Protein AF-A0AA42YJ21-F1 (afdb_monomer_lite)

pLDDT: mean 80.94, std 14.11, range [35.34, 98.25]

Radius of gyration: 32.57 Å; chains: 1; bounding box: 70×63×102 Å

Secondary structure (DSSP, 8-state):
--S-EEEEEEGGG-GGGHHHHHHHHHS--TTSPPEEEEEE-GGGG---BGGGTTHHHHHHHHHHHHHTSTTEEEEE------S-HHHHHHHHHHHHHHTT-STT----PPPPPPHHHHHHHHHHHHHHHHTTT------HHHHHHH-TTHHHHTTSHHHHHHHHHHHHHH-GGG---HHHHHHHHHHHHHHHHTTTGGGT-HHHHHHHHHHHHHHHHHHHHHHHHS-----TTTTTS------SS--EEEHHHHHHHHHHHHHHHS-HHHHHSB-HHHHHHHHH-STTEEEETTEEEESSHHHHHHHHHHHHHHHHHHHHHH--GGGHHHHHHHHHT-SS----HHHHHHHHHHHHTS-HHHHHHHHHHHHHHHHSGGGTSTTSS-TTS-HHHHHHHHHHHHHHHHHH--S-GGG-HHHHHHHHHHHHHHHHH-HHHHHHHHHTTTT-EEES-EEES-B-TT-B-TT-EEES-EEES-EEES-B-TT-EEEEEEEEEES-EEEEEEEES-EEEEEEES-EEEEEEES--SEEEEEEEEEEEEEEEE----SSPPEEEEEEEEEEESEEEEES-EEEEEEEES-B-SEEEEES-EES-EEEETT-----EEE-STT-----EE-

Sequence (623 aa):
ERGYDVTYLRCSDIKDRLQLLDQLTSERGPAARPLVIALDGYDEANLLRLDKKDIKREVLTALFEISFRPRVFVILNSRLIPMSEESIYLGIANLMYDLRQQDSTTVVELKPFRKPQIEAWLDAYSNAKAKRGYEQRLFREDLGHLHKNLANACHNPLFLYMLAARFYEAGIERLTDVYDLYESFVDNTVTGKFRFEKRQAASIAEVSRHYRAFLREMALAISATNDLEFDSKTLDAWNLDANDRLYSIPYATVRETIEKTAERLLDPVDLGDIDRRRLINNVLTCYFLAESGDRWRFTDNNILFFLLAEALLLATKHTVTKGSIEGFASAFTSALNSPTIPLHPLSVELLLLRLASEPSEERERISEFLAELFRMPLVLTAGSGSKQLDPQEVRRLATLLVVIFLRVSERKYSELSDFLSSLQIHLRMLAKTDVRAYDILRSFFRSLTVREGRFDGFDFDGFNFQGSLFESVKFEKCRFCDPVFDHLVLDGERAEFRHCTLERVDARSVSGRARFEASEVELRLTDPGDLDLHFENCHVKDLNIHAKRHTHPAKVRVSVDGGRVDHLILRKLVVERLELRNCEHPVLKLEGSKVWLLRVNARCTSKRIVSKDGQSKIYEVKD

Structure (mmCIF, N/CA/C/O backbone):
data_AF-A0AA42YJ21-F1
#
_entry.id   AF-A0AA42YJ21-F1
#
loop_
_atom_site.group_PDB
_atom_site.id
_atom_site.type_symbol
_atom_site.label_atom_id
_atom_site.label_alt_id
_atom_site.label_comp_id
_atom_site.label_asym_id
_atom_site.label_entity_id
_atom_site.label_seq_id
_atom_site.pdbx_PDB_ins_code
_atom_site.Cartn_x
_atom_site.Cartn_y
_atom_site.Cartn_z
_atom_site.occupancy
_atom_site.B_iso_or_equiv
_atom_site.auth_seq_id
_atom_site.auth_comp_id
_atom_site.auth_asym_id
_atom_site.auth_atom_id
_atom_site.pdbx_PDB_model_num
ATOM 1 N N . GLU A 1 1 ? -33.567 -22.376 30.038 1.00 43.78 1 GLU A N 1
ATOM 2 C CA . GLU A 1 1 ? -33.291 -23.833 29.974 1.00 43.78 1 GLU A CA 1
ATOM 3 C C . GLU A 1 1 ? -32.274 -24.340 31.003 1.00 43.78 1 GLU A C 1
ATOM 5 O O . GLU A 1 1 ? -32.507 -25.403 31.551 1.00 43.78 1 GLU A O 1
ATOM 10 N N . ARG A 1 2 ? -31.201 -23.609 31.356 1.00 58.12 2 ARG A N 1
ATOM 11 C CA . ARG A 1 2 ? -30.179 -24.088 32.324 1.00 58.12 2 ARG A CA 1
ATOM 12 C C . ARG A 1 2 ? -30.440 -23.786 33.814 1.00 58.12 2 ARG A C 1
ATOM 14 O O . ARG A 1 2 ? -29.537 -23.928 34.625 1.00 58.12 2 ARG A O 1
ATOM 21 N N . GLY A 1 3 ? -31.647 -23.353 34.185 1.00 81.88 3 GLY A N 1
ATOM 22 C CA . GLY A 1 3 ? -32.011 -23.121 35.593 1.00 81.88 3 GLY A CA 1
ATOM 23 C C . GLY A 1 3 ? -31.570 -21.784 36.208 1.00 81.88 3 GLY A C 1
ATOM 24 O O . GLY A 1 3 ? -31.686 -21.639 37.419 1.00 81.88 3 GLY A O 1
ATOM 25 N N . TYR A 1 4 ? -31.129 -20.818 35.398 1.00 85.62 4 TYR A N 1
ATOM 26 C CA . TYR A 1 4 ? -30.790 -19.452 35.819 1.00 85.62 4 TYR A CA 1
ATOM 27 C C . TYR A 1 4 ? -31.789 -18.446 35.252 1.00 85.62 4 TYR A C 1
ATOM 29 O O . TYR A 1 4 ? -32.261 -18.625 34.124 1.00 85.62 4 TYR A O 1
ATOM 37 N N . ASP A 1 5 ? -32.036 -17.378 36.002 1.00 88.31 5 ASP A N 1
ATOM 38 C CA . ASP A 1 5 ? -32.614 -16.154 35.454 1.00 88.31 5 ASP A CA 1
ATOM 39 C C . ASP A 1 5 ? -31.458 -15.255 35.011 1.00 88.31 5 ASP A C 1
ATOM 41 O O . ASP A 1 5 ? -30.462 -15.141 35.724 1.00 88.31 5 ASP A O 1
ATOM 45 N N . VAL A 1 6 ? -31.546 -14.651 33.826 1.00 88.50 6 VAL A N 1
ATOM 46 C CA . VAL A 1 6 ? -30.461 -13.828 33.272 1.00 88.50 6 VAL A CA 1
ATOM 47 C C . VAL A 1 6 ? -31.016 -12.486 32.827 1.00 88.50 6 VAL A C 1
ATOM 49 O O . VAL A 1 6 ? -31.970 -12.437 32.053 1.00 88.50 6 VAL A O 1
ATOM 52 N N . THR A 1 7 ? -30.382 -11.412 33.285 1.00 86.88 7 THR A N 1
ATOM 53 C CA . THR A 1 7 ? -30.678 -10.039 32.878 1.00 86.88 7 THR A CA 1
ATOM 54 C C . THR A 1 7 ? -29.442 -9.432 32.231 1.00 86.88 7 THR A C 1
ATOM 56 O O . THR A 1 7 ? -28.361 -9.456 32.815 1.00 86.88 7 THR A O 1
ATOM 59 N N . TYR A 1 8 ? -29.618 -8.868 31.035 1.00 86.25 8 TYR A N 1
ATOM 60 C CA . TYR A 1 8 ? -28.583 -8.135 30.309 1.00 86.25 8 TYR A CA 1
ATOM 61 C C . TYR A 1 8 ? -28.884 -6.643 30.354 1.00 86.25 8 TYR A C 1
ATOM 63 O O . TYR A 1 8 ? -29.980 -6.223 29.976 1.00 86.25 8 TYR A O 1
ATOM 71 N N . LEU A 1 9 ? -27.919 -5.845 30.798 1.00 83.44 9 LEU A N 1
ATOM 72 C CA . LEU A 1 9 ? -28.034 -4.390 30.836 1.00 83.44 9 LEU A CA 1
ATOM 73 C C . LEU A 1 9 ? -26.752 -3.754 30.303 1.00 83.44 9 LEU A C 1
ATOM 75 O O . LEU A 1 9 ? -25.659 -4.295 30.454 1.00 83.44 9 LEU A O 1
ATOM 79 N N . ARG A 1 10 ? -26.885 -2.573 29.705 1.00 76.69 10 ARG A N 1
ATOM 80 C CA . ARG A 1 10 ? -25.738 -1.718 29.398 1.00 76.69 10 ARG A CA 1
ATOM 81 C C . ARG A 1 10 ? -25.424 -0.860 30.606 1.00 76.69 10 ARG A C 1
ATOM 83 O O . ARG A 1 10 ? -26.343 -0.328 31.233 1.00 76.69 10 ARG A O 1
ATOM 90 N N . CYS A 1 11 ? -24.144 -0.663 30.903 1.00 73.69 11 CYS A N 1
ATOM 91 C CA . CYS A 1 11 ? -23.746 0.216 31.998 1.00 73.69 11 CYS A CA 1
ATOM 92 C C . CYS A 1 11 ? -24.173 1.677 31.771 1.00 73.69 11 CYS A C 1
ATOM 94 O O . CYS A 1 11 ? -24.414 2.386 32.743 1.00 73.69 11 CYS A O 1
ATOM 96 N N . SER A 1 12 ? -24.355 2.116 30.520 1.00 67.06 12 SER A N 1
ATOM 97 C CA . SER A 1 12 ? -24.910 3.441 30.196 1.00 67.06 12 SER A CA 1
ATOM 98 C C . SER A 1 12 ? -26.341 3.655 30.702 1.00 67.06 12 SER A C 1
ATOM 100 O O . SER A 1 12 ? -26.722 4.786 30.994 1.00 67.06 12 SER A O 1
ATOM 102 N N . ASP A 1 13 ? -27.122 2.579 30.819 1.00 71.50 13 ASP A N 1
ATOM 103 C CA . ASP A 1 13 ? -28.566 2.626 31.089 1.00 71.50 13 ASP A CA 1
ATOM 104 C C . ASP A 1 13 ? -28.883 2.301 32.555 1.00 71.50 13 ASP A C 1
ATOM 106 O O . ASP A 1 13 ? -30.044 2.249 32.967 1.00 71.50 13 ASP A O 1
ATOM 110 N N . ILE A 1 14 ? -27.851 2.010 33.349 1.00 69.19 14 ILE A N 1
ATOM 111 C CA . ILE A 1 14 ? -28.042 1.388 34.651 1.00 69.19 14 ILE A CA 1
ATOM 112 C C . ILE A 1 14 ? -28.541 2.379 35.702 1.00 69.19 14 ILE A C 1
ATOM 114 O O . ILE A 1 14 ? -29.281 1.963 36.584 1.00 69.19 14 ILE A O 1
ATOM 118 N N . LYS A 1 15 ? -28.211 3.678 35.600 1.00 65.31 15 LYS A N 1
ATOM 119 C CA . LYS A 1 15 ? -28.624 4.691 36.590 1.00 65.31 15 LYS A CA 1
ATOM 120 C C . LYS A 1 15 ? -30.144 4.721 36.766 1.00 65.31 15 LYS A C 1
ATOM 122 O O . LYS A 1 15 ? -30.629 4.728 37.892 1.00 65.31 15 LYS A O 1
ATOM 127 N N . ASP A 1 16 ? -30.878 4.616 35.663 1.00 68.75 16 ASP A N 1
ATOM 128 C CA . ASP A 1 16 ? -32.346 4.611 35.656 1.00 68.75 16 ASP A CA 1
ATOM 129 C C . ASP A 1 16 ? -32.936 3.252 36.077 1.00 68.75 16 ASP A C 1
ATOM 131 O O . ASP A 1 16 ? -34.146 3.101 36.233 1.00 68.75 16 ASP A O 1
ATOM 135 N N . ARG A 1 17 ? -32.083 2.236 36.253 1.00 72.75 17 ARG A N 1
ATOM 136 C CA . ARG A 1 17 ? -32.456 0.846 36.539 1.00 72.75 17 ARG A CA 1
ATOM 137 C C . ARG A 1 17 ? -31.883 0.309 37.848 1.00 72.75 17 ARG A C 1
ATOM 139 O O . ARG A 1 17 ? -32.190 -0.827 38.194 1.00 72.75 17 ARG A O 1
ATOM 146 N N . LEU A 1 18 ? -31.101 1.094 38.594 1.00 73.38 18 LEU A N 1
ATOM 147 C CA . LEU A 1 18 ? -30.527 0.674 39.878 1.00 73.38 18 LEU A CA 1
ATOM 148 C C . LEU A 1 18 ? -31.621 0.321 40.890 1.00 73.38 18 LEU A C 1
ATOM 150 O O . LEU A 1 18 ? -31.559 -0.736 41.507 1.00 73.38 18 LEU A O 1
ATOM 154 N N . GLN A 1 19 ? -32.671 1.142 40.986 1.00 73.50 19 GLN A N 1
ATOM 155 C CA . GLN A 1 19 ? -33.822 0.856 41.851 1.00 73.50 19 GLN A CA 1
ATOM 156 C C . GLN A 1 19 ? -34.556 -0.426 41.435 1.00 73.50 19 GLN A C 1
ATOM 158 O O . GLN A 1 19 ? -34.941 -1.224 42.283 1.00 73.50 19 GLN A O 1
ATOM 163 N N . LEU A 1 20 ? -34.700 -0.657 40.126 1.00 73.69 20 LEU A N 1
ATOM 164 C CA . LEU A 1 20 ? -35.324 -1.868 39.595 1.00 73.69 20 LEU A CA 1
ATOM 165 C C . LEU A 1 20 ? -34.486 -3.116 39.915 1.00 73.69 20 LEU A C 1
ATOM 167 O O . LEU A 1 20 ? -35.033 -4.153 40.275 1.00 73.69 20 LEU A O 1
ATOM 171 N N . LEU A 1 21 ? -33.160 -3.027 39.785 1.00 77.25 21 LEU A N 1
ATOM 172 C CA . LEU A 1 21 ? -32.235 -4.110 40.124 1.00 77.25 21 LEU A CA 1
ATOM 173 C C . LEU A 1 21 ? -32.261 -4.434 41.617 1.00 77.25 21 LEU A C 1
ATOM 175 O O . LEU A 1 21 ? -32.229 -5.607 41.994 1.00 77.25 21 LEU A O 1
ATOM 179 N N . ASP A 1 22 ? -32.343 -3.404 42.453 1.00 77.50 22 ASP A N 1
ATOM 180 C CA . ASP A 1 22 ? -32.444 -3.563 43.894 1.00 77.50 22 ASP A CA 1
ATOM 181 C C . ASP A 1 22 ? -33.763 -4.250 44.290 1.00 77.50 22 ASP A C 1
ATOM 183 O O . ASP A 1 22 ? -33.754 -5.244 45.020 1.00 77.50 22 ASP A O 1
ATOM 187 N N . GLN A 1 23 ? -34.892 -3.831 43.711 1.00 76.25 23 GLN A N 1
ATOM 188 C CA . GLN A 1 23 ? -36.194 -4.499 43.875 1.00 76.25 23 GLN A CA 1
ATOM 189 C C . GLN A 1 23 ? -36.152 -5.962 43.406 1.00 76.25 23 GLN A C 1
ATOM 191 O O . GLN A 1 23 ? -36.450 -6.882 44.167 1.00 76.25 23 GLN A O 1
ATOM 196 N N . LEU A 1 24 ? -35.662 -6.204 42.185 1.00 77.44 24 LEU A N 1
ATOM 197 C CA . LEU A 1 24 ? -35.546 -7.540 41.587 1.00 77.44 24 LEU A CA 1
ATOM 198 C C . LEU A 1 24 ? -34.712 -8.527 42.406 1.00 77.44 24 LEU A C 1
ATOM 200 O O . LEU A 1 24 ? -34.846 -9.738 42.221 1.00 77.44 24 LEU A O 1
ATOM 204 N N . THR A 1 25 ? -33.806 -8.035 43.247 1.00 78.75 25 THR A N 1
ATOM 205 C CA . THR A 1 25 ? -32.906 -8.878 44.036 1.00 78.75 25 THR A CA 1
ATOM 206 C C . THR A 1 25 ? -33.301 -8.969 45.508 1.00 78.75 25 THR A C 1
ATOM 208 O O . THR A 1 25 ? -32.984 -9.976 46.135 1.00 78.75 25 THR A O 1
ATOM 211 N N . SER A 1 26 ? -34.032 -7.986 46.041 1.00 77.69 26 SER A N 1
ATOM 212 C CA . SER A 1 26 ? -34.552 -7.980 47.419 1.00 77.69 26 SER A CA 1
ATOM 213 C C . SER A 1 26 ? -35.816 -8.826 47.576 1.00 77.69 26 SER A C 1
ATOM 215 O O . SER A 1 26 ? -36.016 -9.445 48.618 1.00 77.69 26 SER A O 1
ATOM 217 N N . GLU A 1 27 ? -36.630 -8.940 46.527 1.00 75.50 27 GLU A N 1
ATOM 218 C CA . GLU A 1 27 ? -37.868 -9.732 46.533 1.00 75.50 27 GLU A CA 1
ATOM 219 C C . GLU A 1 27 ? -37.637 -11.240 46.295 1.00 75.50 27 GLU A C 1
ATOM 221 O O . GLU A 1 27 ? -38.582 -12.034 46.248 1.00 75.50 27 GLU A O 1
ATOM 226 N N . ARG A 1 28 ? -36.379 -11.684 46.144 1.00 77.19 28 ARG A N 1
ATOM 227 C CA . ARG A 1 28 ? -36.067 -13.090 45.845 1.00 77.19 28 ARG A CA 1
ATOM 228 C C . ARG A 1 28 ? -36.093 -13.944 47.110 1.00 77.19 28 ARG A C 1
ATOM 230 O O . ARG A 1 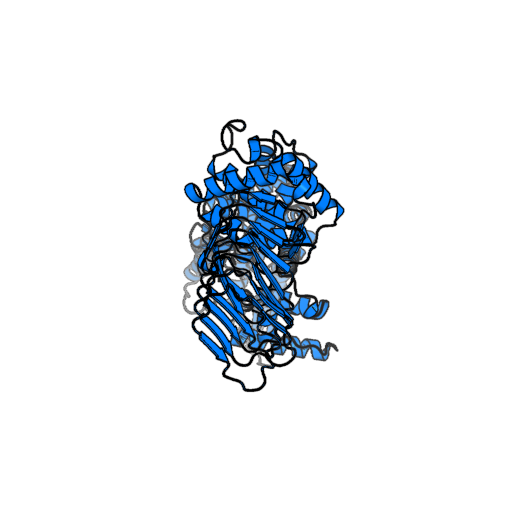28 ? -35.213 -13.863 47.960 1.00 77.19 28 ARG A O 1
ATOM 237 N N . GLY A 1 29 ? -37.075 -14.839 47.191 1.00 70.19 29 GLY A N 1
ATOM 238 C CA . GLY A 1 29 ? -37.130 -15.864 48.234 1.00 70.19 29 GLY A CA 1
ATOM 239 C C . GLY A 1 29 ? -36.028 -16.936 48.101 1.00 70.19 29 GLY A C 1
ATOM 240 O O . GLY A 1 29 ? -35.441 -17.106 47.032 1.00 70.19 29 GLY A O 1
ATOM 241 N N . PRO A 1 30 ? -35.783 -17.746 49.148 1.00 68.81 30 PRO A N 1
ATOM 242 C CA . PRO A 1 30 ? -34.722 -18.766 49.172 1.00 68.81 30 PRO A CA 1
ATOM 243 C C . PRO A 1 30 ? -34.879 -19.871 48.106 1.00 68.81 30 PRO A C 1
ATOM 245 O O . PRO A 1 30 ? -33.896 -20.482 47.678 1.00 68.81 30 PRO A O 1
ATOM 248 N N . ALA A 1 31 ? -36.107 -20.098 47.630 1.00 73.75 31 ALA A N 1
ATOM 249 C CA . ALA A 1 31 ? -36.418 -21.037 46.551 1.00 73.75 31 ALA A CA 1
ATOM 250 C C . ALA A 1 31 ? -36.197 -20.461 45.136 1.00 73.75 31 ALA A C 1
ATOM 252 O O . ALA A 1 31 ? -36.332 -21.194 44.154 1.00 73.75 31 ALA A O 1
ATOM 253 N N . ALA A 1 32 ? -35.858 -19.172 45.005 1.00 80.62 32 ALA A N 1
ATOM 254 C CA . ALA A 1 32 ? -35.656 -18.537 43.708 1.00 80.62 32 ALA A CA 1
ATOM 255 C C . ALA A 1 32 ? -34.476 -19.165 42.953 1.00 80.62 32 ALA A C 1
ATOM 257 O O . ALA A 1 32 ? -33.469 -19.573 43.539 1.00 80.62 32 ALA A O 1
ATOM 258 N N . ARG A 1 33 ? -34.585 -19.225 41.622 1.00 86.81 33 ARG A N 1
ATOM 259 C CA . ARG A 1 33 ? -33.468 -19.628 40.757 1.00 86.81 33 ARG A CA 1
ATOM 260 C C . ARG A 1 33 ? -32.291 -18.665 40.941 1.00 86.81 33 ARG A C 1
ATOM 262 O O . ARG A 1 33 ? -32.520 -17.518 41.324 1.00 86.81 33 ARG A O 1
ATOM 269 N N . PRO A 1 34 ? -31.041 -19.078 40.691 1.00 89.38 34 PRO A N 1
ATOM 270 C CA . PRO A 1 34 ? -29.941 -18.132 40.720 1.00 89.38 34 PRO A CA 1
ATOM 271 C C . PRO A 1 34 ? -30.098 -17.085 39.611 1.00 89.38 34 PRO A C 1
ATOM 273 O O . PRO A 1 34 ? -30.521 -17.415 38.500 1.00 89.38 34 PRO A O 1
ATOM 276 N N . LEU A 1 35 ? -29.770 -15.836 39.925 1.00 89.00 35 LEU A N 1
ATOM 277 C CA . LEU A 1 35 ? -29.826 -14.706 39.004 1.00 89.00 35 LEU A CA 1
ATOM 278 C C . LEU A 1 35 ? -28.425 -14.380 38.498 1.00 89.00 35 LEU A C 1
ATOM 280 O O . LEU A 1 35 ? -27.504 -14.244 39.295 1.00 89.00 35 LEU A O 1
ATOM 284 N N . VAL A 1 36 ? -28.280 -14.194 37.191 1.00 90.06 36 VAL A N 1
ATOM 285 C CA . VAL A 1 36 ? -27.075 -13.647 36.565 1.00 90.06 36 VAL A CA 1
ATOM 286 C C . VAL A 1 36 ? -27.396 -12.264 36.010 1.00 90.06 36 VAL A C 1
ATOM 288 O O . VAL A 1 36 ? -28.286 -12.112 35.174 1.00 90.06 36 VAL A O 1
ATOM 291 N N . ILE A 1 37 ? -26.662 -11.256 36.464 1.00 88.00 37 ILE A N 1
ATOM 292 C CA . ILE A 1 37 ? -26.738 -9.881 35.973 1.00 88.00 37 ILE A CA 1
ATOM 293 C C . ILE A 1 37 ? -25.498 -9.648 35.115 1.00 88.00 37 ILE A C 1
ATOM 295 O O . ILE A 1 37 ? -24.388 -9.556 35.634 1.00 88.00 37 ILE A O 1
ATOM 299 N N . ALA A 1 38 ? -25.681 -9.590 33.799 1.00 88.62 38 ALA A N 1
ATOM 300 C CA . ALA A 1 38 ? -24.612 -9.333 32.846 1.00 88.62 38 ALA A CA 1
ATOM 301 C C . ALA A 1 38 ? -24.640 -7.870 32.403 1.00 88.62 38 ALA A C 1
ATOM 303 O O . ALA A 1 38 ? -25.659 -7.366 31.923 1.00 88.62 38 ALA A O 1
ATOM 304 N N . LEU A 1 39 ? -23.504 -7.204 32.572 1.00 83.12 39 LEU A N 1
ATOM 305 C CA . LEU A 1 39 ? -23.336 -5.779 32.360 1.00 83.12 39 LEU A CA 1
ATOM 306 C C . LEU A 1 39 ? -22.296 -5.521 31.296 1.00 83.12 39 LEU A C 1
ATOM 308 O O . LEU A 1 39 ? -21.137 -5.903 31.443 1.00 83.12 39 LEU A O 1
ATOM 312 N N . ASP A 1 40 ? -22.742 -4.872 30.232 1.00 83.19 40 ASP A N 1
ATOM 313 C CA . ASP A 1 40 ? -21.920 -4.579 29.071 1.00 83.19 40 ASP A CA 1
ATOM 314 C C . ASP A 1 40 ? -21.376 -3.146 29.120 1.00 83.19 40 ASP A C 1
ATOM 316 O O . ASP A 1 40 ? -22.122 -2.205 29.422 1.00 83.19 40 ASP A O 1
ATOM 320 N N . GLY A 1 41 ? -20.084 -2.994 28.817 1.00 75.69 41 GLY A N 1
ATOM 321 C CA . GLY A 1 41 ? -19.420 -1.701 28.651 1.00 75.69 41 GLY A CA 1
ATOM 322 C C . GLY A 1 41 ? -19.337 -0.834 29.912 1.00 75.69 41 GLY A C 1
ATOM 323 O O . GLY A 1 41 ? -19.684 0.345 29.865 1.00 75.69 41 GLY A O 1
ATOM 324 N N . TYR A 1 42 ? -18.852 -1.355 31.049 1.00 76.44 42 TYR A N 1
ATOM 325 C CA . TYR A 1 42 ? -18.580 -0.535 32.256 1.00 76.44 42 TYR A CA 1
ATOM 326 C C . TYR A 1 42 ? -17.706 0.688 31.955 1.00 76.44 42 TYR A C 1
ATOM 328 O O . TYR A 1 42 ? -17.844 1.786 32.501 1.00 76.44 42 TYR A O 1
ATOM 336 N N . ASP A 1 43 ? -16.804 0.468 31.022 1.00 68.75 43 ASP A N 1
ATOM 337 C CA . ASP A 1 43 ? -15.843 1.393 30.481 1.00 68.75 43 ASP A CA 1
ATOM 338 C C . ASP A 1 43 ? -16.531 2.626 29.843 1.00 68.75 43 ASP A C 1
ATOM 340 O O . ASP A 1 43 ? -16.090 3.763 30.064 1.00 68.75 43 ASP A O 1
ATOM 344 N N . GLU A 1 44 ? -17.710 2.412 29.247 1.00 68.12 44 GLU A N 1
ATOM 345 C CA . GLU A 1 44 ? -18.590 3.392 28.592 1.00 68.12 44 GLU A CA 1
ATOM 346 C C . GLU A 1 44 ? -19.489 4.177 29.569 1.00 68.12 44 GLU A C 1
ATOM 348 O O . GLU A 1 44 ? -20.065 5.197 29.200 1.00 68.12 44 GLU A O 1
ATOM 353 N N . ALA A 1 45 ? -19.545 3.812 30.857 1.00 66.88 45 ALA A N 1
ATOM 354 C CA . ALA A 1 45 ? -20.233 4.612 31.885 1.00 66.88 45 ALA A CA 1
ATOM 355 C C . ALA A 1 45 ? -19.497 5.930 32.234 1.00 66.88 45 ALA A C 1
ATOM 357 O O . ALA A 1 45 ? -19.809 6.595 33.223 1.00 66.88 45 ALA A O 1
ATOM 358 N N . ASN A 1 46 ? -18.493 6.322 31.440 1.00 64.69 46 ASN A N 1
ATOM 359 C CA . ASN A 1 46 ? -17.688 7.528 31.618 1.00 64.69 46 ASN A CA 1
ATOM 360 C C . ASN A 1 46 ? -18.392 8.772 31.060 1.00 64.69 46 ASN A C 1
ATOM 362 O O . ASN A 1 46 ? -17.899 9.424 30.142 1.00 64.69 46 ASN A O 1
ATOM 366 N N . LEU A 1 47 ? -19.569 9.094 31.588 1.00 67.44 47 LEU A N 1
ATOM 367 C CA . LEU A 1 47 ? -20.361 10.210 31.079 1.00 67.44 47 LEU A CA 1
ATOM 368 C C . LEU A 1 47 ? -19.618 11.542 31.294 1.00 67.44 47 LEU A C 1
ATOM 370 O O . LEU A 1 47 ? -19.072 11.799 32.370 1.00 67.44 47 LEU A O 1
ATOM 374 N N . LEU A 1 48 ? -19.570 12.357 30.232 1.00 65.62 48 LEU A N 1
ATOM 375 C CA . LEU A 1 48 ? -18.714 13.548 30.129 1.00 65.62 48 LEU A CA 1
ATOM 376 C C . LEU A 1 48 ? -19.160 14.726 31.002 1.00 65.62 48 LEU A C 1
ATOM 378 O O . LEU A 1 48 ? -18.322 15.539 31.389 1.00 65.62 48 LEU A O 1
ATOM 382 N N . ARG A 1 49 ? -20.462 14.829 31.290 1.00 66.31 49 ARG A N 1
ATOM 383 C CA . ARG A 1 49 ? -21.033 15.965 32.021 1.00 66.31 49 ARG A CA 1
ATOM 384 C C . ARG A 1 49 ? -20.639 15.931 33.501 1.00 66.31 49 ARG A C 1
ATOM 386 O O . ARG A 1 49 ? -20.657 14.867 34.126 1.00 66.31 49 ARG A O 1
ATOM 393 N N . LEU A 1 50 ? -20.331 17.095 34.072 1.00 66.12 50 LEU A N 1
ATOM 394 C CA . LEU A 1 50 ? -19.906 17.236 35.474 1.00 66.12 50 LEU A CA 1
ATOM 395 C C . LEU A 1 50 ? -20.955 16.766 36.499 1.00 66.12 50 LEU A C 1
ATOM 397 O O . LEU A 1 50 ? -20.595 16.216 37.540 1.00 66.12 50 LEU A O 1
ATOM 401 N N . ASP A 1 51 ? -22.247 16.917 36.203 1.00 62.44 51 ASP A N 1
ATOM 402 C CA . ASP A 1 51 ? -23.368 16.440 37.035 1.00 62.44 51 ASP A CA 1
ATOM 403 C C . ASP A 1 51 ? -23.466 14.905 37.095 1.00 62.44 51 ASP A C 1
ATOM 405 O O . ASP A 1 51 ? -24.134 14.330 37.953 1.00 62.44 51 ASP A O 1
ATOM 409 N N . LYS A 1 52 ? -22.768 14.225 36.186 1.00 66.94 52 LYS A N 1
ATOM 410 C CA . LYS A 1 52 ? -22.710 12.771 36.064 1.00 66.94 52 LYS A CA 1
ATOM 411 C C . LYS A 1 52 ? -21.393 12.198 36.586 1.00 66.94 52 LYS A C 1
ATOM 413 O O . LYS A 1 52 ? -21.037 11.059 36.268 1.00 66.94 52 LYS A O 1
ATOM 418 N N . LYS A 1 53 ? -20.660 12.973 37.397 1.00 65.88 53 LYS A N 1
ATOM 419 C CA . LYS A 1 53 ? -19.300 12.612 37.793 1.00 65.88 53 LYS A CA 1
ATOM 420 C C . LYS A 1 53 ? -19.212 11.303 38.589 1.00 65.88 53 LYS A C 1
ATOM 422 O O . LYS A 1 53 ? -18.345 10.476 38.314 1.00 65.88 53 LYS A O 1
ATOM 427 N N . ASP A 1 54 ? -20.150 11.053 39.488 1.00 69.38 54 ASP A N 1
ATOM 428 C CA . ASP A 1 54 ? -20.040 9.936 40.430 1.00 69.38 54 ASP A CA 1
ATOM 429 C C . ASP A 1 54 ? -20.662 8.623 39.919 1.00 69.38 54 ASP A C 1
ATOM 431 O O . ASP A 1 54 ? -20.528 7.586 40.564 1.00 69.38 54 ASP A O 1
ATOM 435 N N . ILE A 1 55 ? -21.234 8.614 38.705 1.00 70.75 55 ILE A N 1
ATOM 436 C CA . ILE A 1 55 ? -22.003 7.474 38.176 1.00 70.75 55 ILE A CA 1
ATOM 437 C C . ILE A 1 55 ? -21.199 6.172 38.137 1.00 70.75 55 ILE A C 1
ATOM 439 O O . ILE A 1 55 ? -21.710 5.151 38.575 1.00 70.75 55 ILE A O 1
ATOM 443 N N . LYS A 1 56 ? -19.941 6.161 37.669 1.00 70.81 56 LYS A N 1
ATOM 444 C CA . LYS A 1 56 ? -19.138 4.917 37.657 1.00 70.81 56 LYS A CA 1
ATOM 445 C C . LYS A 1 56 ? -19.019 4.296 39.049 1.00 70.81 56 LYS A C 1
ATOM 447 O O . LYS A 1 56 ? -19.159 3.085 39.192 1.00 70.81 56 LYS A O 1
ATOM 452 N N . ARG A 1 57 ? -18.792 5.135 40.064 1.00 71.69 57 ARG A N 1
ATOM 453 C CA . ARG A 1 57 ? -18.674 4.706 41.457 1.00 71.69 57 ARG A CA 1
ATOM 454 C C . ARG A 1 57 ? -20.024 4.252 42.003 1.00 71.69 57 ARG A C 1
ATOM 456 O O . ARG A 1 57 ? -20.084 3.173 42.568 1.00 71.69 57 ARG A O 1
ATOM 463 N N . GLU A 1 58 ? -21.086 5.030 41.799 1.00 73.81 58 GLU A N 1
ATOM 464 C CA . GLU A 1 58 ? -22.454 4.675 42.213 1.00 73.81 58 GLU A CA 1
ATOM 465 C C . GLU A 1 58 ? -22.873 3.309 41.656 1.00 73.81 58 GLU A C 1
ATOM 467 O O . GLU A 1 58 ? -23.368 2.453 42.387 1.00 73.81 58 GLU A O 1
ATOM 472 N N . VAL A 1 59 ? -22.610 3.086 40.367 1.00 74.44 59 VAL A N 1
ATOM 473 C CA . VAL A 1 59 ? -22.886 1.829 39.672 1.00 74.44 59 VAL A CA 1
ATOM 474 C C . VAL A 1 59 ? -22.079 0.686 40.260 1.00 74.44 59 VAL A C 1
ATOM 476 O O . VAL A 1 59 ? -22.653 -0.342 40.604 1.00 74.44 59 VAL A O 1
ATOM 479 N N . LEU A 1 60 ? -20.764 0.854 40.402 1.00 73.88 60 LEU A N 1
ATOM 480 C CA . LEU A 1 60 ? -19.906 -0.200 40.931 1.00 73.88 60 LEU A CA 1
ATOM 481 C C . LEU A 1 60 ? -20.293 -0.573 42.370 1.00 73.88 60 LEU A C 1
ATOM 483 O O . LEU A 1 60 ? -20.415 -1.758 42.666 1.00 73.88 60 LEU A O 1
ATOM 487 N N . THR A 1 61 ? -20.552 0.418 43.230 1.00 74.12 61 THR A N 1
ATOM 488 C CA . THR A 1 61 ? -21.000 0.201 44.613 1.00 74.12 61 THR A CA 1
ATOM 489 C C . THR A 1 61 ? -22.302 -0.595 44.653 1.00 74.12 61 THR A C 1
ATOM 491 O O . THR A 1 61 ? -22.355 -1.635 45.303 1.00 74.12 61 THR A O 1
ATOM 494 N N . ALA A 1 62 ? -23.328 -0.166 43.912 1.00 76.19 62 ALA A N 1
ATOM 495 C CA . ALA A 1 62 ? -24.625 -0.840 43.916 1.00 76.19 62 ALA A CA 1
ATOM 496 C C . ALA A 1 62 ? -24.535 -2.287 43.402 1.00 76.19 62 ALA A C 1
ATOM 498 O O . ALA A 1 62 ? -25.167 -3.196 43.937 1.00 76.19 62 ALA A O 1
ATOM 499 N N . LEU A 1 63 ? -23.722 -2.530 42.373 1.00 76.62 63 LEU A N 1
ATOM 500 C CA . LEU A 1 63 ? -23.510 -3.876 41.841 1.00 76.62 63 LEU A CA 1
ATOM 501 C C . LEU A 1 63 ? -22.784 -4.783 42.821 1.00 76.62 63 LEU A C 1
ATOM 503 O O . LEU A 1 63 ? -23.112 -5.966 42.917 1.00 76.62 63 LEU A O 1
ATOM 507 N N . PHE A 1 64 ? -21.824 -4.226 43.552 1.00 76.12 64 PHE A N 1
ATOM 508 C CA . PHE A 1 64 ? -21.114 -4.953 44.585 1.00 76.12 64 PHE A CA 1
ATOM 509 C C . PHE A 1 64 ? -22.063 -5.339 45.724 1.00 76.12 64 PHE A C 1
ATOM 511 O O . PHE A 1 64 ? -22.139 -6.512 46.080 1.00 76.12 64 PHE A O 1
ATOM 518 N N . GLU A 1 65 ? -22.882 -4.402 46.206 1.00 76.56 65 GLU A N 1
ATOM 519 C CA . GLU A 1 65 ? -23.923 -4.664 47.211 1.00 76.56 65 GLU A CA 1
ATOM 520 C C . GLU A 1 65 ? -24.910 -5.753 46.764 1.00 76.56 65 GLU A C 1
ATOM 522 O O . GLU A 1 65 ? -25.234 -6.667 47.526 1.00 76.56 65 GLU A O 1
ATOM 527 N N . ILE A 1 66 ? -25.353 -5.704 45.506 1.00 80.06 66 ILE A N 1
ATOM 528 C CA . ILE A 1 66 ? -26.252 -6.710 44.930 1.00 80.06 66 ILE A CA 1
ATOM 529 C C . ILE A 1 66 ? -25.573 -8.082 44.825 1.00 80.06 66 ILE A C 1
ATOM 531 O O . ILE A 1 66 ? -26.230 -9.104 45.035 1.00 80.06 66 ILE A O 1
ATOM 535 N N . SER A 1 67 ? -24.270 -8.129 44.536 1.00 79.56 67 SER A N 1
ATOM 536 C CA . SER A 1 67 ? -23.522 -9.385 44.391 1.00 79.56 67 SER A CA 1
ATOM 537 C C . SER A 1 67 ? -23.422 -10.197 45.688 1.00 79.56 67 SER A C 1
ATOM 539 O O . SER A 1 67 ? -23.257 -11.413 45.634 1.00 79.56 67 SER A O 1
ATOM 541 N N . PHE A 1 68 ? -23.604 -9.562 46.853 1.00 77.31 68 PHE A N 1
ATOM 542 C CA . PHE A 1 68 ? -23.655 -10.257 48.145 1.00 77.31 68 PHE A CA 1
ATOM 543 C C . PHE A 1 68 ? -24.977 -10.976 48.410 1.00 77.31 68 PHE A C 1
ATOM 545 O O . PHE A 1 68 ? -25.091 -11.737 49.375 1.00 77.31 68 PHE A O 1
ATOM 552 N N . ARG A 1 69 ? -25.999 -10.747 47.583 1.00 81.31 69 ARG A N 1
ATOM 553 C CA . ARG A 1 69 ? -27.290 -11.407 47.764 1.00 81.31 69 ARG A CA 1
ATOM 554 C C . ARG A 1 69 ? -27.160 -12.886 47.397 1.00 81.31 69 ARG A C 1
ATOM 556 O O . ARG A 1 69 ? -26.562 -13.217 46.369 1.00 81.31 69 ARG A O 1
ATOM 563 N N . PRO A 1 70 ? -27.729 -13.803 48.201 1.00 80.12 70 PRO A N 1
ATOM 564 C CA . PRO A 1 70 ? -27.626 -15.227 47.930 1.00 80.12 70 PRO A CA 1
ATOM 565 C C . PRO A 1 70 ? -28.084 -15.567 46.513 1.00 80.12 70 PRO A C 1
ATOM 567 O O . PRO A 1 70 ? -29.173 -15.180 46.087 1.00 80.12 70 PRO A O 1
ATOM 570 N N . ARG A 1 71 ? -27.270 -16.358 45.806 1.00 84.19 71 ARG A N 1
ATOM 571 C CA . ARG A 1 71 ? -27.573 -16.859 44.455 1.00 84.19 71 ARG A CA 1
ATOM 572 C C . ARG A 1 71 ? -27.693 -15.747 43.400 1.00 84.19 71 ARG A C 1
ATOM 574 O O . ARG A 1 71 ? -28.348 -15.966 42.381 1.00 84.19 71 ARG A O 1
ATOM 581 N N . VAL A 1 72 ? -27.060 -14.595 43.613 1.00 85.88 72 VAL A N 1
ATOM 582 C CA . VAL A 1 72 ? -26.891 -13.548 42.599 1.00 85.88 72 VAL A CA 1
ATOM 583 C C . VAL A 1 72 ? -25.444 -13.547 42.109 1.00 85.88 72 VAL A C 1
ATOM 585 O O . VAL A 1 72 ? -24.510 -13.572 42.899 1.00 85.88 72 VAL A O 1
ATOM 588 N N . PHE A 1 73 ? -25.263 -13.532 40.792 1.00 86.25 73 PHE A N 1
ATOM 589 C CA . PHE A 1 73 ? -23.966 -13.476 40.127 1.00 86.25 73 PHE A CA 1
ATOM 590 C C . PHE A 1 73 ? -23.921 -12.243 39.235 1.00 86.25 73 PHE A C 1
ATOM 592 O O . PHE A 1 73 ? -24.860 -11.992 38.479 1.00 86.25 73 PHE A O 1
ATOM 599 N N . VAL A 1 74 ? -22.824 -11.495 39.291 1.00 84.50 74 VAL A N 1
ATOM 600 C CA . VAL A 1 74 ? -22.615 -10.313 38.451 1.00 84.50 74 VAL A CA 1
ATOM 601 C C . VAL A 1 74 ? -21.477 -10.598 37.481 1.00 84.50 74 VAL A C 1
ATOM 603 O O . VAL A 1 74 ? -20.407 -11.046 37.882 1.00 84.50 74 VAL A O 1
ATOM 606 N N . ILE A 1 75 ? -21.715 -10.345 36.197 1.00 86.75 75 ILE A N 1
ATOM 607 C CA . ILE A 1 75 ? -20.697 -10.376 35.148 1.00 86.75 75 ILE A CA 1
ATOM 608 C C . ILE A 1 75 ? -20.541 -8.948 34.650 1.00 86.75 75 ILE A C 1
ATOM 610 O O . ILE A 1 75 ? -21.489 -8.380 34.113 1.00 86.75 75 ILE A O 1
ATOM 614 N N . LEU A 1 76 ? -19.350 -8.384 34.814 1.00 79.75 76 LEU A N 1
ATOM 615 C CA . LEU A 1 76 ? -19.014 -7.050 34.335 1.00 79.75 76 LEU A CA 1
ATOM 616 C C . LEU A 1 76 ? -18.057 -7.166 33.148 1.00 79.75 76 LEU A C 1
ATOM 618 O O . LEU A 1 76 ? -16.973 -7.731 33.280 1.00 79.75 76 LEU A O 1
ATOM 622 N N . ASN A 1 77 ? -18.452 -6.635 31.994 1.00 82.31 77 ASN A N 1
ATOM 623 C CA . ASN A 1 77 ? -17.574 -6.464 30.845 1.00 82.31 77 ASN A CA 1
ATOM 624 C C . ASN A 1 77 ? -17.034 -5.027 30.819 1.00 82.31 77 ASN A C 1
ATOM 626 O O . ASN A 1 77 ? -17.764 -4.062 31.050 1.00 82.31 77 ASN A O 1
ATOM 630 N N . SER A 1 78 ? -15.744 -4.894 30.537 1.00 73.94 78 SER A N 1
ATOM 631 C CA . SER A 1 78 ? -15.064 -3.618 30.359 1.00 73.94 78 SER A CA 1
ATOM 632 C C . SER A 1 78 ? -13.929 -3.807 29.365 1.00 73.94 78 SER A C 1
ATOM 634 O O . SER A 1 78 ? -13.255 -4.840 29.382 1.00 73.94 78 SER A O 1
ATOM 636 N N . ARG A 1 79 ? -13.642 -2.784 28.558 1.00 70.81 79 ARG A N 1
ATOM 637 C CA . ARG A 1 79 ? -12.319 -2.664 27.930 1.00 70.81 79 ARG A CA 1
ATOM 638 C C . ARG A 1 79 ? -11.250 -2.498 29.013 1.00 70.81 79 ARG A C 1
ATOM 640 O O . ARG A 1 79 ? -11.531 -1.962 30.090 1.00 70.81 79 ARG A O 1
ATOM 647 N N . LEU A 1 80 ? -10.023 -2.910 28.703 1.00 63.09 80 LEU A N 1
ATOM 648 C CA . LEU A 1 80 ? -8.828 -2.466 29.423 1.00 63.09 80 LEU A CA 1
ATOM 649 C C . LEU A 1 80 ? -8.667 -0.962 29.151 1.00 63.09 80 LEU A C 1
ATOM 651 O O . LEU A 1 80 ? -8.027 -0.564 28.182 1.00 63.09 80 LEU A O 1
ATOM 655 N N . ILE A 1 81 ? -9.359 -0.127 29.934 1.00 54.75 81 ILE A N 1
ATOM 656 C CA . ILE A 1 81 ? -9.163 1.324 29.904 1.00 54.75 81 ILE A CA 1
ATOM 657 C C . ILE A 1 81 ? -7.958 1.643 30.775 1.00 54.75 81 ILE A C 1
ATOM 659 O O . ILE A 1 81 ? -7.921 1.198 31.923 1.00 54.75 81 ILE A O 1
ATOM 663 N N . PRO A 1 82 ? -7.075 2.524 30.309 1.00 47.81 82 PRO A N 1
ATOM 664 C CA . PRO A 1 82 ? -6.068 3.155 31.134 1.00 47.81 82 PRO A CA 1
ATOM 665 C C . PRO A 1 82 ? -6.710 4.248 31.980 1.00 47.81 82 PRO A C 1
ATOM 667 O O . PRO A 1 82 ? -6.629 5.445 31.725 1.00 47.81 82 PRO A O 1
ATOM 670 N N . MET A 1 83 ? -7.421 3.828 33.011 1.00 46.12 83 MET A N 1
ATOM 671 C CA . MET A 1 83 ? -7.105 4.429 34.295 1.00 46.12 83 MET A CA 1
ATOM 672 C C . MET A 1 83 ? -5.935 3.593 34.818 1.00 46.12 83 MET A C 1
ATOM 674 O O . MET A 1 83 ? -5.858 2.429 34.423 1.00 46.12 83 MET A O 1
ATOM 678 N N . SER A 1 84 ? -5.002 4.148 35.609 1.00 45.97 84 SER A N 1
ATOM 679 C CA . SER A 1 84 ? -3.893 3.332 36.136 1.00 45.97 84 SER A CA 1
ATOM 680 C C . SER A 1 84 ? -4.480 2.003 36.592 1.00 45.97 84 SER A C 1
ATOM 682 O O . SER A 1 84 ? -5.528 2.037 37.246 1.00 45.97 84 SER A O 1
ATOM 684 N N . GLU A 1 85 ? -3.922 0.865 36.158 1.00 41.62 85 GLU A N 1
ATOM 685 C CA . GLU A 1 85 ? -4.454 -0.444 36.559 1.00 41.62 85 GLU A CA 1
ATOM 686 C C . GLU A 1 85 ? -4.740 -0.415 38.059 1.00 41.62 85 GLU A C 1
ATOM 688 O O . GLU A 1 85 ? -5.832 -0.775 38.462 1.00 41.62 85 GLU A O 1
ATOM 693 N N . GLU A 1 86 ? -3.869 0.231 38.841 1.00 40.22 86 GLU A N 1
ATOM 694 C CA . GLU A 1 86 ? -4.154 0.731 40.183 1.00 40.22 86 GLU A CA 1
ATOM 695 C C . GLU A 1 86 ? -5.523 1.423 40.327 1.00 40.22 86 GLU A C 1
ATOM 697 O O . GLU A 1 86 ? -6.403 0.834 40.887 1.00 40.22 86 GLU A O 1
ATOM 702 N N . SER A 1 87 ? -5.857 2.614 39.856 1.00 48.28 87 SER A N 1
ATOM 703 C CA . SER A 1 87 ? -7.180 3.225 40.149 1.00 48.28 87 SER A CA 1
ATOM 704 C C . SER A 1 87 ? -8.462 2.385 39.881 1.00 48.28 87 SER A C 1
ATOM 706 O O . SER A 1 87 ? -9.416 2.520 40.651 1.00 48.28 87 SER A O 1
ATOM 708 N N . ILE A 1 88 ? -8.523 1.515 38.855 1.00 51.69 88 ILE A N 1
ATOM 709 C CA . ILE A 1 88 ? -9.669 0.594 38.649 1.00 51.69 88 ILE A CA 1
ATOM 710 C C . ILE A 1 88 ? -9.500 -0.683 39.468 1.00 51.69 88 ILE A C 1
ATOM 712 O O . ILE A 1 88 ? -10.448 -1.068 40.146 1.00 51.69 88 ILE A O 1
ATOM 716 N N . TYR A 1 89 ? -8.330 -1.328 39.444 1.00 53.75 89 TYR A N 1
ATOM 717 C CA . TYR A 1 89 ? -8.076 -2.535 40.231 1.00 53.75 89 TYR A CA 1
ATOM 718 C C . TYR A 1 89 ? -7.981 -2.238 41.709 1.00 53.75 89 TYR A C 1
ATOM 720 O O . TYR A 1 89 ? -8.571 -2.979 42.441 1.00 53.75 89 TYR A O 1
ATOM 728 N N . LEU A 1 90 ? -7.316 -1.188 42.164 1.00 49.91 90 LEU A N 1
ATOM 729 C CA . LEU A 1 90 ? -7.366 -0.587 43.504 1.00 49.91 90 LEU A CA 1
ATOM 730 C C . LEU A 1 90 ? -8.763 -0.026 43.795 1.00 49.91 90 LEU A C 1
ATOM 732 O O . LEU A 1 90 ? -9.166 -0.029 44.938 1.00 49.91 90 LEU A O 1
ATOM 736 N N . GLY A 1 91 ? -9.546 0.418 42.810 1.00 57.38 91 GLY A N 1
ATOM 737 C CA . GLY A 1 91 ? -10.954 0.781 43.025 1.00 57.38 91 GLY A CA 1
ATOM 738 C C . GLY A 1 91 ? -11.811 -0.436 43.379 1.00 57.38 91 GLY A C 1
ATOM 739 O O . GLY A 1 91 ? -12.501 -0.434 44.392 1.00 57.38 91 GLY A O 1
ATOM 740 N N . ILE A 1 92 ? -11.710 -1.495 42.575 1.00 57.72 92 ILE A N 1
ATOM 741 C CA . ILE A 1 92 ? -12.366 -2.793 42.765 1.00 57.72 92 ILE A CA 1
ATOM 742 C C . ILE A 1 92 ? -11.766 -3.523 43.978 1.00 57.72 92 ILE A C 1
ATOM 744 O O . ILE A 1 92 ? -12.501 -4.036 44.806 1.00 57.72 92 ILE A O 1
ATOM 748 N N . ALA A 1 93 ? -10.447 -3.507 44.142 1.00 51.69 93 ALA A N 1
ATOM 749 C CA . ALA A 1 93 ? -9.689 -4.183 45.188 1.00 51.69 93 ALA A CA 1
ATOM 750 C C . ALA A 1 93 ? -9.753 -3.443 46.516 1.00 51.69 93 ALA A C 1
ATOM 752 O O . ALA A 1 93 ? -9.806 -4.128 47.518 1.00 51.69 93 ALA A O 1
ATOM 753 N N . ASN A 1 94 ? -9.816 -2.106 46.574 1.00 50.16 94 ASN A N 1
ATOM 754 C CA . ASN A 1 94 ? -10.133 -1.400 47.822 1.00 50.16 94 ASN A CA 1
ATOM 755 C C . ASN A 1 94 ? -11.573 -1.705 48.234 1.00 50.16 94 ASN A C 1
ATOM 757 O O . ASN A 1 94 ? -11.802 -1.986 49.402 1.00 50.16 94 ASN A O 1
ATOM 761 N N . LEU A 1 95 ? -12.521 -1.760 47.287 1.00 53.25 95 LEU A N 1
ATOM 762 C CA . LEU A 1 95 ? -13.887 -2.212 47.578 1.00 53.25 95 LEU A CA 1
ATOM 763 C C . LEU A 1 95 ? -13.902 -3.663 48.104 1.00 53.25 95 LEU A C 1
ATOM 765 O O . LEU A 1 95 ? -14.602 -3.966 49.066 1.00 53.25 95 LEU A O 1
ATOM 769 N N . MET A 1 96 ? -13.099 -4.557 47.516 1.00 52.03 96 MET A N 1
ATOM 770 C CA . MET A 1 96 ? -12.954 -5.956 47.951 1.00 52.03 96 MET A CA 1
ATOM 771 C C . MET A 1 96 ? -12.170 -6.109 49.267 1.00 52.03 96 MET A C 1
ATOM 773 O O . MET A 1 96 ? -12.443 -7.032 50.033 1.00 52.03 96 MET A O 1
ATOM 777 N N . TYR A 1 97 ? -11.200 -5.231 49.536 1.00 46.47 97 TYR A N 1
ATOM 778 C CA . TYR A 1 97 ? -10.335 -5.232 50.719 1.00 46.47 97 TYR A CA 1
ATOM 779 C C . TYR A 1 97 ? -11.075 -4.670 51.936 1.00 46.47 97 TYR A C 1
ATOM 781 O O . TYR A 1 97 ? -11.054 -5.297 52.997 1.00 46.47 97 TYR A O 1
ATOM 789 N N . ASP A 1 98 ? -11.832 -3.582 51.761 1.00 49.34 98 ASP A N 1
ATOM 790 C CA . ASP A 1 98 ? -12.746 -3.041 52.775 1.00 49.34 98 ASP A CA 1
ATOM 791 C C . ASP A 1 98 ? -13.831 -4.066 53.169 1.00 49.34 98 ASP A C 1
ATOM 793 O O . ASP A 1 98 ? -14.322 -4.052 54.299 1.00 49.34 98 ASP A O 1
ATOM 797 N N . LEU A 1 99 ? -14.156 -5.011 52.275 1.00 51.41 99 LEU A N 1
ATOM 798 C CA . LEU A 1 99 ? -15.181 -6.047 52.467 1.00 51.41 99 LEU A CA 1
ATOM 799 C C . LEU A 1 99 ? -14.613 -7.483 52.641 1.00 51.41 99 LEU A C 1
ATOM 801 O O . LEU A 1 99 ? -15.375 -8.446 52.718 1.00 51.41 99 LEU A O 1
ATOM 805 N N . ARG A 1 100 ? -13.284 -7.617 52.816 1.00 51.28 100 ARG A N 1
ATOM 806 C CA . ARG A 1 100 ? -12.522 -8.819 53.247 1.00 51.28 100 ARG A CA 1
ATOM 807 C C . ARG A 1 100 ? -12.720 -10.136 52.460 1.00 51.28 100 ARG A C 1
ATOM 809 O O . ARG A 1 100 ? -12.787 -11.193 53.087 1.00 51.28 100 ARG A O 1
ATOM 816 N N . GLN A 1 101 ? -12.772 -10.140 51.126 1.00 54.50 101 GLN A N 1
ATOM 817 C CA . GLN A 1 101 ? -12.847 -11.399 50.347 1.00 54.50 101 GLN A CA 1
ATOM 818 C C . GLN A 1 101 ? -12.113 -11.295 48.992 1.00 54.50 101 GLN A C 1
ATOM 820 O O . GLN A 1 101 ? -12.633 -10.694 48.055 1.00 54.50 101 GLN A O 1
ATOM 825 N N . GLN A 1 102 ? -10.924 -11.902 48.857 1.00 51.47 102 GLN A N 1
ATOM 826 C CA . GLN A 1 102 ? -10.223 -12.030 47.562 1.00 51.47 102 GLN A CA 1
ATOM 827 C C . GLN A 1 102 ? -10.649 -13.281 46.761 1.00 51.47 102 GLN A C 1
ATOM 829 O O . GLN A 1 102 ? -10.488 -13.302 45.544 1.00 51.47 102 GLN A O 1
ATOM 834 N N . ASP A 1 103 ? -11.262 -14.284 47.401 1.00 53.16 103 ASP A N 1
ATOM 835 C CA . ASP A 1 103 ? -11.454 -15.624 46.815 1.00 53.16 103 ASP A CA 1
ATOM 836 C C . ASP A 1 103 ? -12.705 -15.792 45.918 1.00 53.16 103 ASP A C 1
ATOM 838 O O . ASP A 1 103 ? -12.924 -16.868 45.362 1.00 53.16 103 ASP A O 1
ATOM 842 N N . SER A 1 104 ? -13.549 -14.764 45.746 1.00 66.31 104 SER A N 1
ATOM 843 C CA . SER A 1 104 ? -14.855 -14.879 45.060 1.00 66.31 104 SER A CA 1
ATOM 844 C C . SER A 1 104 ? -14.933 -14.268 43.651 1.00 66.31 104 SER A C 1
ATOM 846 O O . SER A 1 104 ? -15.977 -14.369 43.005 1.00 66.31 104 SER A O 1
ATOM 848 N N . THR A 1 105 ? -13.862 -13.646 43.147 1.00 68.81 105 THR A N 1
ATOM 849 C CA . THR A 1 105 ? -13.875 -12.922 41.859 1.00 68.81 105 THR A CA 1
ATOM 850 C C . THR A 1 105 ? -13.007 -13.618 40.814 1.00 68.81 105 THR A C 1
ATOM 852 O O . THR A 1 105 ? -11.847 -13.926 41.062 1.00 68.81 105 THR A O 1
ATOM 855 N N . THR A 1 106 ? -13.557 -13.851 39.617 1.00 74.81 106 THR A N 1
ATOM 856 C CA . THR A 1 106 ? -12.821 -14.422 38.475 1.00 74.81 106 THR A CA 1
ATOM 857 C C . THR A 1 106 ? -12.669 -13.379 37.375 1.00 74.81 106 THR A C 1
ATOM 859 O O . THR A 1 106 ? -13.662 -12.838 36.894 1.00 74.81 106 THR A O 1
ATOM 862 N N . VAL A 1 107 ? -11.432 -13.137 36.940 1.00 74.12 107 VAL A N 1
ATOM 863 C CA . VAL A 1 107 ? -11.128 -12.269 35.796 1.00 74.12 107 VAL A CA 1
ATOM 864 C C . VAL A 1 107 ? -10.886 -13.134 34.564 1.00 74.12 107 VAL A C 1
ATOM 866 O O . VAL A 1 107 ? -10.090 -14.071 34.599 1.00 74.12 107 VAL A O 1
ATOM 869 N N . VAL A 1 108 ? -11.578 -12.820 33.468 1.00 80.44 108 VAL A N 1
ATOM 870 C CA . VAL A 1 108 ? -11.431 -13.513 32.184 1.00 80.44 108 VAL A CA 1
ATOM 871 C C . VAL A 1 108 ? -11.029 -12.502 31.123 1.00 80.44 108 VAL A C 1
ATOM 873 O O . VAL A 1 108 ? -11.799 -11.608 30.781 1.00 80.44 108 VAL A O 1
ATOM 876 N N . GLU A 1 109 ? -9.829 -12.665 30.577 1.00 78.25 109 GLU A N 1
ATOM 877 C CA . GLU A 1 109 ? -9.348 -11.847 29.468 1.00 78.25 109 GLU A CA 1
ATOM 878 C C . GLU A 1 109 ? -9.720 -12.498 28.129 1.00 78.25 109 GLU A C 1
ATOM 880 O O . GLU A 1 109 ? -9.372 -13.652 27.857 1.00 78.25 109 GLU A O 1
ATOM 885 N N . LEU A 1 110 ? -10.417 -11.754 27.269 1.00 83.25 110 LEU A N 1
ATOM 886 C CA . LEU A 1 110 ? -10.735 -12.211 25.919 1.00 83.25 110 LEU A CA 1
ATOM 887 C C . LEU A 1 110 ? -9.513 -12.045 25.013 1.00 83.25 110 LEU A C 1
ATOM 889 O O . LEU A 1 110 ? -9.011 -10.941 24.819 1.00 83.25 110 LEU A O 1
ATOM 893 N N . LYS A 1 111 ? -9.048 -13.155 24.436 1.00 84.88 111 LYS A N 1
ATOM 894 C CA . LYS A 1 111 ? -7.929 -13.170 23.486 1.00 84.88 111 LYS A CA 1
ATOM 895 C C . LYS A 1 111 ? -8.426 -13.091 22.032 1.00 84.88 111 LYS A C 1
ATOM 897 O O . LYS A 1 111 ? -9.569 -13.475 21.767 1.00 84.88 111 LYS A O 1
ATOM 902 N N . PRO A 1 112 ? -7.574 -12.647 21.08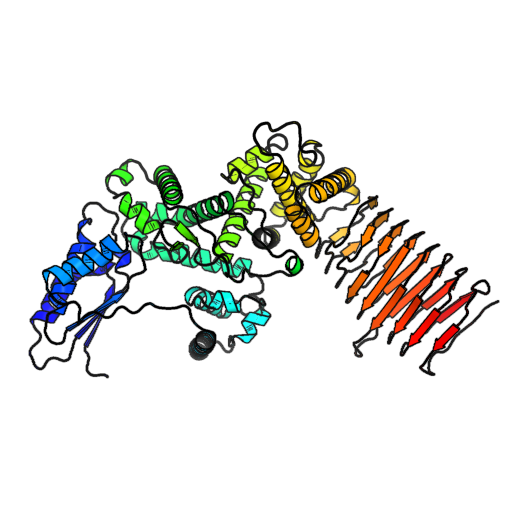3 1.00 87.06 112 PRO A N 1
ATOM 903 C CA . PRO A 1 112 ? -7.876 -12.696 19.653 1.00 87.06 112 PRO A CA 1
ATOM 904 C C . PRO A 1 112 ? -8.276 -14.103 19.192 1.00 87.06 112 PRO A C 1
ATOM 906 O O . PRO A 1 112 ? -7.847 -15.106 19.774 1.00 87.06 112 PRO A O 1
ATOM 909 N N . PHE A 1 113 ? -9.071 -14.189 18.124 1.00 92.69 113 PHE A N 1
ATOM 910 C CA . PHE A 1 113 ? -9.445 -15.481 17.552 1.00 92.69 113 PHE A CA 1
ATOM 911 C C . PHE A 1 113 ? -8.213 -16.214 17.050 1.00 92.69 113 PHE A C 1
ATOM 913 O O . PHE A 1 113 ? -7.341 -15.615 16.449 1.00 92.69 113 PHE A O 1
ATOM 920 N N . ARG A 1 114 ? -8.141 -17.527 17.244 1.00 92.88 114 ARG A N 1
ATOM 921 C CA . ARG A 1 114 ? -7.166 -18.404 16.587 1.00 92.88 114 ARG A CA 1
ATOM 922 C C . ARG A 1 114 ? -7.731 -18.918 15.267 1.00 92.88 114 ARG A C 1
ATOM 924 O O . ARG A 1 114 ? -8.937 -18.878 15.046 1.00 92.88 114 ARG A O 1
ATOM 931 N N . LYS A 1 115 ? -6.869 -19.492 14.425 1.00 91.94 115 LYS A N 1
ATOM 932 C CA . LYS A 1 115 ? -7.245 -20.072 13.122 1.00 91.94 115 LYS A CA 1
ATOM 933 C C . LYS A 1 115 ? -8.523 -20.945 13.162 1.00 91.94 115 LYS A C 1
ATOM 935 O O . LYS A 1 115 ? -9.436 -20.627 12.406 1.00 91.94 115 LYS A O 1
ATOM 940 N N . PRO A 1 116 ? -8.680 -21.916 14.091 1.00 95.00 116 PRO A N 1
ATOM 941 C CA . PRO A 1 116 ? -9.899 -22.734 14.147 1.00 95.00 116 PRO A CA 1
ATOM 942 C C . PRO A 1 116 ? -11.157 -21.946 14.542 1.00 95.00 116 PRO A C 1
ATOM 944 O O . PRO A 1 116 ? -12.267 -22.305 14.168 1.00 95.00 116 PRO A O 1
ATOM 947 N N . GLN A 1 117 ? -11.000 -20.864 15.314 1.00 95.50 117 GLN A N 1
ATOM 948 C CA . GLN A 1 117 ? -12.119 -20.009 15.719 1.00 95.50 117 GLN A CA 1
ATOM 949 C C . GLN A 1 117 ? -12.583 -19.121 14.561 1.00 95.50 117 GLN A C 1
ATOM 951 O O . GLN A 1 117 ? -13.782 -18.908 14.422 1.00 95.50 117 GLN A O 1
ATOM 956 N N . ILE A 1 118 ? -11.658 -18.649 13.717 1.00 94.62 118 ILE A N 1
ATOM 957 C CA . ILE A 1 118 ? -11.984 -17.909 12.489 1.00 94.62 118 ILE A CA 1
ATOM 958 C C . ILE A 1 118 ? -12.806 -18.798 11.548 1.00 94.62 118 ILE A C 1
ATOM 960 O O . ILE A 1 118 ? -13.865 -18.380 11.092 1.00 94.62 118 ILE A O 1
ATOM 964 N N . GLU A 1 119 ? -12.356 -20.033 11.308 1.00 95.19 119 GLU A N 1
ATOM 965 C CA . GLU A 1 119 ? -13.054 -21.013 10.458 1.00 95.19 119 GLU A CA 1
ATOM 966 C C . GLU A 1 119 ? -14.462 -21.312 10.984 1.00 95.19 119 GLU A C 1
ATOM 968 O O . GLU A 1 119 ? -15.446 -21.121 10.272 1.00 95.19 119 GLU A O 1
ATOM 973 N N . ALA A 1 120 ? -14.574 -21.674 12.267 1.00 95.75 120 ALA A N 1
ATOM 974 C CA . ALA A 1 120 ? -15.863 -21.964 12.890 1.00 95.75 120 ALA A CA 1
ATOM 975 C C . ALA A 1 120 ? -16.820 -20.759 12.858 1.00 95.75 120 ALA A C 1
ATOM 977 O O . ALA A 1 120 ? -18.030 -20.922 12.678 1.00 95.75 120 ALA A O 1
ATOM 978 N N . TRP A 1 121 ? -16.292 -19.544 13.028 1.00 96.19 121 TRP A N 1
ATOM 979 C CA . TRP A 1 121 ? -17.086 -18.322 12.960 1.00 96.19 121 TRP A CA 1
ATOM 980 C C . TRP A 1 121 ? -17.587 -18.049 11.537 1.00 96.19 121 TRP A C 1
ATOM 982 O O . TRP A 1 121 ? -18.775 -17.775 11.363 1.00 96.19 121 TRP A O 1
ATOM 992 N N . LEU A 1 122 ? -16.721 -18.169 10.523 1.00 95.12 122 LEU A N 1
ATOM 993 C CA . LEU A 1 122 ? -17.082 -17.990 9.111 1.00 95.12 122 LEU A CA 1
ATOM 994 C C . LEU A 1 122 ? -18.139 -19.000 8.662 1.00 95.12 122 LEU A C 1
ATOM 996 O O . LEU A 1 122 ? -19.101 -18.624 7.987 1.00 95.12 122 LEU A O 1
ATOM 1000 N N . ASP A 1 123 ? -18.021 -20.252 9.100 1.00 94.31 123 ASP A N 1
ATOM 1001 C CA . ASP A 1 123 ? -19.023 -21.283 8.842 1.00 94.31 123 ASP A CA 1
ATOM 1002 C C . ASP A 1 123 ? -20.368 -20.948 9.485 1.00 94.31 123 ASP A C 1
ATOM 1004 O O . ASP A 1 123 ? -21.412 -20.999 8.828 1.00 94.31 123 ASP A O 1
ATOM 1008 N N . ALA A 1 124 ? -20.366 -20.564 10.764 1.00 94.62 124 ALA A N 1
ATOM 1009 C CA . ALA A 1 124 ? -21.585 -20.181 11.467 1.00 94.62 124 ALA A CA 1
ATOM 1010 C C . ALA A 1 124 ? -22.257 -18.958 10.822 1.00 94.62 124 ALA A C 1
ATOM 1012 O O . ALA A 1 124 ? -23.476 -18.953 10.620 1.00 94.62 124 ALA A O 1
ATOM 1013 N N . TYR A 1 125 ? -21.470 -17.943 10.459 1.00 94.31 125 TYR A N 1
ATOM 1014 C CA . TYR A 1 125 ? -21.958 -16.730 9.810 1.00 94.31 125 TYR A CA 1
ATOM 1015 C C . TYR A 1 125 ? -22.525 -17.028 8.418 1.00 94.31 125 TYR A C 1
ATOM 1017 O O . TYR A 1 125 ? -23.635 -16.597 8.099 1.00 94.31 125 TYR A O 1
ATOM 1025 N N . SER A 1 126 ? -21.824 -17.837 7.620 1.00 93.31 126 SER A N 1
ATOM 1026 C CA . SER A 1 126 ? -22.278 -18.239 6.288 1.00 93.31 126 SER A CA 1
ATOM 1027 C C . SER A 1 126 ? -23.562 -19.064 6.340 1.00 93.31 126 SER A C 1
ATOM 1029 O O . SER A 1 126 ? -24.506 -18.785 5.606 1.00 93.31 126 SER A O 1
ATOM 1031 N N . ASN A 1 127 ? -23.680 -19.998 7.286 1.00 92.88 127 ASN A N 1
ATOM 1032 C CA . ASN A 1 127 ? -24.922 -20.745 7.505 1.00 92.88 127 ASN A CA 1
ATOM 1033 C C . ASN A 1 127 ? -26.089 -19.829 7.912 1.00 92.88 127 ASN A C 1
ATOM 1035 O O . ASN A 1 127 ? -27.231 -20.040 7.497 1.00 92.88 127 ASN A O 1
ATOM 1039 N N . ALA A 1 128 ? -25.827 -18.798 8.721 1.00 93.00 128 ALA A N 1
ATOM 1040 C CA . ALA A 1 128 ? -26.841 -17.815 9.092 1.00 93.00 128 ALA A CA 1
ATOM 1041 C C . ALA A 1 128 ? -27.294 -16.960 7.894 1.00 93.00 128 ALA A C 1
ATOM 1043 O O . ALA A 1 128 ? -28.469 -16.596 7.818 1.00 93.00 128 ALA A O 1
ATOM 1044 N N . LYS A 1 129 ? -26.391 -16.657 6.955 1.00 93.50 129 LYS A N 1
ATOM 1045 C CA . LYS A 1 129 ? -26.694 -15.924 5.716 1.00 93.50 129 LYS A CA 1
ATOM 1046 C C . LYS A 1 129 ? -27.412 -16.792 4.684 1.00 93.50 129 LYS A C 1
ATOM 1048 O O . LYS A 1 129 ? -28.390 -16.322 4.108 1.00 93.50 129 LYS A O 1
ATOM 1053 N N . ALA A 1 130 ? -27.051 -18.066 4.556 1.00 90.06 130 ALA A N 1
ATOM 1054 C CA . ALA A 1 130 ? -27.771 -19.033 3.726 1.00 90.06 130 ALA A CA 1
ATOM 1055 C C . ALA A 1 130 ? -29.251 -19.143 4.115 1.00 90.06 130 ALA A C 1
ATOM 1057 O O . ALA A 1 130 ? -30.131 -19.080 3.260 1.00 90.06 130 ALA A O 1
ATOM 1058 N N . LYS A 1 131 ? -29.558 -19.162 5.420 1.00 91.38 131 LYS A N 1
ATOM 1059 C CA . LYS A 1 131 ? -30.947 -19.114 5.924 1.00 91.38 131 LYS A CA 1
ATOM 1060 C C . LYS A 1 131 ? -31.717 -17.847 5.526 1.00 91.38 131 LYS A C 1
ATOM 1062 O O . LYS A 1 131 ? -32.938 -17.828 5.635 1.00 91.38 131 LYS A O 1
ATOM 1067 N N . ARG A 1 132 ? -31.022 -16.787 5.104 1.00 89.75 132 ARG A N 1
ATOM 1068 C CA . ARG A 1 132 ? -31.594 -15.518 4.625 1.00 89.75 132 ARG A CA 1
ATOM 1069 C C . ARG A 1 132 ? -31.593 -15.400 3.094 1.00 89.75 132 ARG A C 1
ATOM 1071 O O . ARG A 1 132 ? -31.868 -14.318 2.593 1.00 89.75 132 ARG A O 1
ATOM 1078 N N . GLY A 1 133 ? -31.289 -16.480 2.370 1.00 88.56 133 GLY A N 1
ATOM 1079 C CA . GLY A 1 133 ? -31.315 -16.518 0.904 1.00 88.56 133 GLY A CA 1
ATOM 1080 C C . GLY A 1 133 ? -30.001 -16.136 0.218 1.00 88.56 133 GLY A C 1
ATOM 1081 O O . GLY A 1 133 ? -29.994 -15.955 -0.993 1.00 88.56 133 GLY A O 1
ATOM 1082 N N . TYR A 1 134 ? -28.892 -16.016 0.955 1.00 86.94 134 TYR A N 1
ATOM 1083 C CA . TYR A 1 134 ? -27.571 -15.808 0.353 1.00 86.94 134 TYR A CA 1
ATOM 1084 C C . TYR A 1 134 ? -26.898 -17.157 0.078 1.00 86.94 134 TYR A C 1
ATOM 1086 O O . TYR A 1 134 ? -26.475 -17.832 1.011 1.00 86.94 134 TYR A O 1
ATOM 1094 N N . GLU A 1 135 ? -26.792 -17.556 -1.188 1.00 82.75 135 GLU A N 1
ATOM 1095 C CA . GLU A 1 135 ? -26.245 -18.872 -1.568 1.00 82.75 135 GLU A CA 1
ATOM 1096 C C . GLU A 1 135 ? -24.710 -18.946 -1.512 1.00 82.75 135 GLU A C 1
ATOM 1098 O O . GLU A 1 135 ? -24.140 -20.026 -1.354 1.00 82.75 135 GLU A O 1
ATOM 1103 N N . GLN A 1 136 ? -24.033 -17.801 -1.615 1.00 86.69 136 GLN A N 1
ATOM 1104 C CA . GLN A 1 136 ? -22.575 -17.719 -1.541 1.00 86.69 136 GLN A CA 1
ATOM 1105 C C . GLN A 1 136 ? -22.086 -18.002 -0.115 1.00 86.69 136 GLN A C 1
ATOM 1107 O O . GLN A 1 136 ? -22.735 -17.624 0.858 1.00 86.69 136 GLN A O 1
ATOM 1112 N N . ARG A 1 137 ? -20.919 -18.640 0.014 1.00 89.12 137 ARG A N 1
ATOM 1113 C CA . ARG A 1 137 ? -20.259 -18.895 1.301 1.00 89.12 137 ARG A CA 1
ATOM 1114 C C . ARG A 1 137 ? -18.866 -18.289 1.289 1.00 89.12 137 ARG A C 1
ATOM 1116 O O . ARG A 1 137 ? -18.216 -18.300 0.251 1.00 89.12 137 ARG A O 1
ATOM 1123 N N . LEU A 1 138 ? -18.446 -17.782 2.443 1.00 89.12 138 LEU A N 1
ATOM 1124 C CA . LEU A 1 138 ? -17.101 -17.264 2.653 1.00 89.12 138 LEU A CA 1
ATOM 1125 C C . LEU A 1 138 ? -16.334 -18.241 3.541 1.00 89.12 138 LEU A C 1
ATOM 1127 O O . LEU A 1 138 ? -16.726 -18.471 4.688 1.00 89.12 138 LEU A O 1
ATOM 1131 N N . PHE A 1 139 ? -15.249 -18.784 3.010 1.00 89.62 139 PHE A N 1
ATOM 1132 C CA . PHE A 1 139 ? -14.318 -19.658 3.705 1.00 89.62 139 PHE A CA 1
ATOM 1133 C C . PHE A 1 139 ? -13.018 -18.924 4.031 1.00 89.62 139 PHE A C 1
ATOM 1135 O O . PHE A 1 139 ? -12.786 -17.779 3.641 1.00 89.62 139 PHE A O 1
ATOM 1142 N N . ARG A 1 140 ? -12.146 -19.571 4.803 1.00 88.62 140 ARG A N 1
ATOM 1143 C CA . ARG A 1 140 ? -10.877 -18.961 5.204 1.00 88.62 140 ARG A CA 1
ATOM 1144 C C . ARG A 1 140 ? -9.880 -18.922 4.045 1.00 88.62 140 ARG A C 1
ATOM 1146 O O . ARG A 1 140 ? -9.083 -17.991 3.958 1.00 88.62 140 ARG A O 1
ATOM 1153 N N . GLU A 1 141 ? -9.927 -19.917 3.172 1.00 86.19 141 GLU A N 1
ATOM 1154 C CA . GLU A 1 141 ? -9.109 -20.039 1.966 1.00 86.19 141 GLU A CA 1
ATOM 1155 C C . GLU A 1 141 ? -9.369 -18.871 1.008 1.00 86.19 141 GLU A C 1
ATOM 1157 O O . GLU A 1 141 ? -8.427 -18.306 0.450 1.00 86.19 141 GLU A O 1
ATOM 1162 N N . ASP A 1 142 ? -10.626 -18.429 0.927 1.00 86.50 142 ASP A N 1
ATOM 1163 C CA . ASP A 1 142 ? -11.052 -17.266 0.148 1.00 86.50 142 ASP A CA 1
ATOM 1164 C C . ASP A 1 142 ? -10.337 -15.979 0.585 1.00 86.50 142 ASP A C 1
ATOM 1166 O O . ASP A 1 142 ? -9.984 -15.145 -0.247 1.00 86.50 142 ASP A O 1
ATOM 1170 N N . LEU A 1 143 ? -10.022 -15.834 1.878 1.00 85.56 143 LEU A N 1
ATOM 1171 C CA . LEU A 1 143 ? -9.257 -14.688 2.383 1.00 85.56 143 LEU A CA 1
ATOM 1172 C C . LEU A 1 143 ? -7.836 -14.654 1.808 1.00 85.56 143 LEU A C 1
ATOM 1174 O O . LEU A 1 143 ? -7.302 -13.577 1.553 1.00 85.56 143 LEU A O 1
ATOM 1178 N N . GLY A 1 144 ? -7.226 -15.826 1.606 1.00 79.38 144 GLY A N 1
ATOM 1179 C CA . GLY A 1 144 ? -5.904 -15.950 0.993 1.00 79.38 144 GLY A CA 1
ATOM 1180 C C . GLY A 1 144 ? -5.916 -15.630 -0.502 1.00 79.38 144 GLY A C 1
ATOM 1181 O O . GLY A 1 144 ? -4.920 -15.120 -1.014 1.00 79.38 144 GLY A O 1
ATOM 1182 N N . HIS A 1 145 ? -7.043 -15.882 -1.178 1.00 78.38 145 HIS A N 1
ATOM 1183 C CA . HIS A 1 145 ? -7.269 -15.464 -2.562 1.00 78.38 145 HIS A CA 1
ATOM 1184 C C . HIS A 1 145 ? -7.461 -13.950 -2.693 1.00 78.38 145 HIS A C 1
ATOM 1186 O O . HIS A 1 145 ? -7.017 -13.382 -3.687 1.00 78.38 145 HIS A O 1
ATOM 1192 N N . LEU A 1 146 ? -8.063 -13.300 -1.689 1.00 77.00 146 LEU A N 1
ATOM 1193 C CA . LEU A 1 146 ? -8.176 -11.841 -1.633 1.00 77.00 146 LEU A CA 1
ATOM 1194 C C . LEU A 1 146 ? -6.815 -11.178 -1.390 1.00 77.00 146 LEU A C 1
ATOM 1196 O O . LEU A 1 146 ? -6.396 -10.322 -2.162 1.00 77.00 146 LEU A O 1
ATOM 1200 N N . HIS A 1 147 ? -6.108 -11.576 -0.327 1.00 80.81 147 HIS A N 1
ATOM 1201 C CA . HIS A 1 147 ? -4.754 -11.099 -0.052 1.00 80.81 147 HIS A CA 1
ATOM 1202 C C . HIS A 1 147 ? -4.025 -12.045 0.920 1.00 80.81 147 HIS A C 1
ATOM 1204 O O . HIS A 1 147 ? -4.542 -12.399 1.980 1.00 80.81 147 HIS A O 1
ATOM 1210 N N . LYS A 1 148 ? -2.771 -12.415 0.619 1.00 78.38 148 LYS A N 1
ATOM 1211 C CA . LYS A 1 148 ? -2.039 -13.499 1.319 1.00 78.38 148 LYS A CA 1
ATOM 1212 C C . LYS A 1 148 ? -1.914 -13.353 2.844 1.00 78.38 148 LYS A C 1
ATOM 1214 O O . LYS A 1 148 ? -1.856 -14.354 3.550 1.00 78.38 148 LYS A O 1
ATOM 1219 N N . ASN A 1 149 ? -1.910 -12.118 3.350 1.00 79.38 149 ASN A N 1
ATOM 1220 C CA . ASN A 1 149 ? -1.803 -11.812 4.783 1.00 79.38 149 ASN A CA 1
ATOM 1221 C C . ASN A 1 149 ? -3.139 -11.393 5.431 1.00 79.38 149 ASN A C 1
ATOM 1223 O O . ASN A 1 149 ? -3.176 -11.122 6.629 1.00 79.38 149 ASN A O 1
ATOM 1227 N N . LEU A 1 150 ? -4.251 -11.355 4.686 1.00 84.88 150 LEU A N 1
ATOM 1228 C CA . LEU A 1 150 ? -5.543 -10.868 5.197 1.00 84.88 150 LEU A CA 1
ATOM 1229 C C . LEU A 1 150 ? -6.116 -11.751 6.309 1.00 84.88 150 LEU A C 1
ATOM 1231 O O . LEU A 1 150 ? -6.744 -11.266 7.250 1.00 84.88 150 LEU A O 1
ATOM 1235 N N . ALA A 1 151 ? -5.839 -13.055 6.246 1.00 84.88 151 ALA A N 1
ATOM 1236 C CA . ALA A 1 151 ? -6.221 -13.993 7.294 1.00 84.88 151 ALA A CA 1
ATOM 1237 C C . ALA A 1 151 ? -5.603 -13.641 8.662 1.00 84.88 151 ALA A C 1
ATOM 1239 O O . ALA A 1 151 ? -6.216 -13.940 9.685 1.00 84.88 151 ALA A O 1
ATOM 1240 N N . ASN A 1 152 ? -4.434 -12.986 8.696 1.00 83.38 152 ASN A N 1
ATOM 1241 C CA . ASN A 1 152 ? -3.817 -12.550 9.950 1.00 83.38 152 ASN A CA 1
ATOM 1242 C C . ASN A 1 152 ? -4.564 -11.344 10.544 1.00 83.38 152 ASN A C 1
ATOM 1244 O O . ASN A 1 152 ? -4.821 -11.319 11.745 1.00 83.38 152 ASN A O 1
ATOM 1248 N N . ALA A 1 153 ? -5.007 -10.392 9.715 1.00 84.62 153 ALA A N 1
ATOM 1249 C CA . ALA A 1 153 ? -5.850 -9.283 10.175 1.00 84.62 153 ALA A CA 1
ATOM 1250 C C . ALA A 1 153 ? -7.182 -9.784 10.779 1.00 84.62 153 ALA A C 1
ATOM 1252 O O . ALA A 1 153 ? -7.713 -9.199 11.719 1.00 84.62 153 ALA A O 1
ATOM 1253 N N . CYS A 1 154 ? -7.684 -10.935 10.317 1.00 89.62 154 CYS A N 1
ATOM 1254 C CA . CYS A 1 154 ? -8.908 -11.571 10.818 1.00 89.62 154 CYS A CA 1
ATOM 1255 C C . CYS A 1 154 ? -8.786 -12.233 12.205 1.00 89.62 154 CYS A C 1
ATOM 1257 O O . CYS A 1 154 ? -9.782 -12.736 12.727 1.00 89.62 154 CYS A O 1
ATOM 1259 N N . HIS A 1 155 ? -7.606 -12.216 12.840 1.00 88.62 155 HIS A N 1
ATOM 1260 C CA . HIS A 1 155 ? -7.483 -12.535 14.270 1.00 88.62 155 HIS A CA 1
ATOM 1261 C C . HIS A 1 155 ? -8.296 -11.563 15.143 1.00 88.62 155 HIS A C 1
ATOM 1263 O O . HIS A 1 155 ? -8.729 -11.921 16.241 1.00 88.62 155 HIS A O 1
ATOM 1269 N N . ASN A 1 156 ? -8.550 -10.359 14.625 1.00 87.25 156 ASN A N 1
ATOM 1270 C CA . ASN A 1 156 ? -9.512 -9.401 15.141 1.00 87.25 156 ASN A CA 1
ATOM 1271 C C . ASN A 1 156 ? -10.955 -9.806 14.749 1.00 87.25 156 ASN A C 1
ATOM 1273 O O . ASN A 1 156 ? -11.315 -9.709 13.570 1.00 87.25 156 ASN A O 1
ATOM 1277 N N . PRO A 1 157 ? -11.821 -10.184 15.714 1.00 89.44 157 PRO A N 1
ATOM 1278 C CA . PRO A 1 157 ? -13.189 -10.617 15.420 1.00 89.44 157 PRO A CA 1
ATOM 1279 C C . PRO A 1 157 ? -14.078 -9.521 14.820 1.00 89.44 157 PRO A C 1
ATOM 1281 O O . PRO A 1 157 ? -14.983 -9.825 14.045 1.00 89.44 157 PRO A O 1
ATOM 1284 N N . LEU A 1 158 ? -13.837 -8.251 15.164 1.00 87.94 158 LEU A N 1
ATOM 1285 C CA . LEU A 1 158 ? -14.591 -7.126 14.612 1.00 87.94 158 LEU A CA 1
ATOM 1286 C C . LEU A 1 158 ? -14.224 -6.904 13.142 1.00 87.94 158 LEU A C 1
ATOM 1288 O O . LEU A 1 158 ? -15.118 -6.755 12.312 1.00 87.94 158 LEU A O 1
ATOM 1292 N N . PHE A 1 159 ? -12.931 -6.949 12.810 1.00 89.25 159 PHE A N 1
ATOM 1293 C CA . PHE A 1 159 ? -12.472 -6.876 11.420 1.00 89.25 159 PHE A CA 1
ATOM 1294 C C . PHE A 1 159 ? -13.006 -8.054 10.595 1.00 89.25 159 PHE A C 1
ATOM 1296 O O . PHE A 1 159 ? -13.556 -7.842 9.519 1.00 89.25 159 PHE A O 1
ATOM 1303 N N . LEU A 1 160 ? -12.944 -9.279 11.135 1.00 92.31 160 LEU A N 1
ATOM 1304 C CA . LEU A 1 160 ? -13.519 -10.473 10.504 1.00 92.31 160 LEU A CA 1
ATOM 1305 C C . LEU A 1 160 ? -15.022 -10.310 10.231 1.00 92.31 160 LEU A C 1
ATOM 1307 O O . LEU A 1 160 ? -15.487 -10.619 9.134 1.00 92.31 160 LEU A O 1
ATOM 1311 N N . TYR A 1 161 ? -15.780 -9.793 11.204 1.00 92.19 161 TYR A N 1
ATOM 1312 C CA . TYR A 1 161 ? -17.203 -9.512 11.024 1.00 92.19 161 TYR A CA 1
ATOM 1313 C C . TYR A 1 161 ? -17.456 -8.491 9.913 1.00 92.19 161 TYR A C 1
ATOM 1315 O O . TYR A 1 161 ? -18.334 -8.713 9.082 1.00 92.19 161 TYR A O 1
ATOM 1323 N N . MET A 1 162 ? -16.695 -7.397 9.889 1.00 89.06 162 MET A N 1
ATOM 1324 C CA . MET A 1 162 ? -16.843 -6.336 8.892 1.00 89.06 162 MET A CA 1
ATOM 1325 C C . MET A 1 162 ? -16.505 -6.826 7.484 1.00 89.06 162 MET A C 1
ATOM 1327 O O . MET A 1 162 ? -17.273 -6.587 6.554 1.00 89.06 162 MET A O 1
ATOM 1331 N N . LEU A 1 163 ? -15.418 -7.587 7.339 1.00 90.00 163 LEU A N 1
ATOM 1332 C CA . LEU A 1 163 ? -15.042 -8.228 6.082 1.00 90.00 163 LEU A CA 1
ATOM 1333 C C . LEU A 1 163 ? -16.144 -9.176 5.600 1.00 90.00 163 LEU A C 1
ATOM 1335 O O . LEU A 1 163 ? -16.583 -9.086 4.454 1.00 90.00 163 LEU A O 1
ATOM 1339 N N . ALA A 1 164 ? -16.634 -10.056 6.477 1.00 90.75 164 ALA A N 1
ATOM 1340 C CA . ALA A 1 164 ? -17.693 -10.993 6.126 1.00 90.75 164 ALA A CA 1
ATOM 1341 C C . ALA A 1 164 ? -18.997 -10.266 5.773 1.00 90.75 164 ALA A C 1
ATOM 1343 O O . ALA A 1 164 ? -19.653 -10.621 4.800 1.00 90.75 164 ALA A O 1
ATOM 1344 N N . ALA A 1 165 ? -19.373 -9.221 6.513 1.00 89.00 165 ALA A N 1
ATOM 1345 C CA . ALA A 1 165 ? -20.539 -8.406 6.186 1.00 89.00 165 ALA A CA 1
ATOM 1346 C C . ALA A 1 165 ? -20.409 -7.794 4.784 1.00 89.00 165 ALA A C 1
ATOM 1348 O O . ALA A 1 165 ? -21.331 -7.931 3.979 1.00 89.00 165 ALA A O 1
ATOM 1349 N N . ARG A 1 166 ? -19.240 -7.223 4.466 1.00 85.88 166 ARG A N 1
ATOM 1350 C CA . ARG A 1 166 ? -18.954 -6.622 3.162 1.00 85.88 166 ARG A CA 1
ATOM 1351 C C . ARG A 1 166 ? -18.988 -7.640 2.020 1.00 85.88 166 ARG A C 1
ATOM 1353 O O . ARG A 1 166 ? -19.537 -7.337 0.964 1.00 85.88 166 ARG A O 1
ATOM 1360 N N . PHE A 1 167 ? -18.496 -8.859 2.245 1.00 88.00 167 PHE A N 1
ATOM 1361 C CA . PHE A 1 167 ? -18.612 -9.965 1.286 1.00 88.00 167 PHE A CA 1
ATOM 1362 C C . PHE A 1 167 ? -20.070 -10.225 0.895 1.00 88.00 167 PHE A C 1
ATOM 1364 O O . PHE A 1 167 ? -20.370 -10.337 -0.287 1.00 88.00 167 PHE A O 1
ATOM 1371 N N . TYR A 1 168 ? -20.996 -10.264 1.855 1.00 87.56 168 TYR A N 1
ATOM 1372 C CA . TYR A 1 168 ? -22.410 -10.523 1.552 1.00 87.56 168 TYR A CA 1
ATOM 1373 C C . TYR A 1 168 ? -23.152 -9.312 0.966 1.00 87.56 168 TYR A C 1
ATOM 1375 O O . TYR A 1 168 ? -24.242 -9.478 0.423 1.00 87.56 168 TYR A O 1
ATOM 1383 N N . GLU A 1 169 ? -22.598 -8.104 1.079 1.00 84.31 169 GLU A N 1
ATOM 1384 C CA . GLU A 1 169 ? -23.137 -6.901 0.432 1.00 84.31 169 GLU A CA 1
ATOM 1385 C C . GLU A 1 169 ? -22.682 -6.768 -1.024 1.00 84.31 169 GLU A C 1
ATOM 1387 O O . GLU A 1 169 ? -23.477 -6.395 -1.885 1.00 84.31 169 GLU A O 1
ATOM 1392 N N . ALA A 1 170 ? -21.402 -7.037 -1.294 1.00 79.12 170 ALA A N 1
ATOM 1393 C CA . ALA A 1 170 ? -20.762 -6.723 -2.570 1.00 79.12 170 ALA A CA 1
ATOM 1394 C C . ALA A 1 170 ? -20.389 -7.960 -3.409 1.00 79.12 170 ALA A C 1
ATOM 1396 O O . ALA A 1 170 ? -20.233 -7.838 -4.623 1.00 79.12 170 ALA A O 1
ATOM 1397 N N . GLY A 1 171 ? -20.278 -9.139 -2.796 1.00 74.56 171 GLY A N 1
ATOM 1398 C CA . GLY A 1 171 ? -19.680 -10.336 -3.393 1.00 74.56 171 GLY A CA 1
ATOM 1399 C C . GLY A 1 171 ? -18.147 -10.297 -3.367 1.00 74.56 171 GLY A C 1
ATOM 1400 O O . GLY A 1 171 ? -17.537 -9.227 -3.357 1.00 74.56 171 GLY A O 1
ATOM 1401 N N . ILE A 1 172 ? -17.503 -11.470 -3.369 1.00 69.88 172 ILE A N 1
ATOM 1402 C CA . ILE A 1 172 ? -16.034 -11.570 -3.265 1.00 69.88 172 ILE A CA 1
ATOM 1403 C C . ILE A 1 172 ? -15.287 -10.958 -4.447 1.00 69.88 172 ILE A C 1
ATOM 1405 O O . ILE A 1 172 ? -14.227 -10.372 -4.269 1.00 69.88 172 ILE A O 1
ATOM 1409 N N . GLU A 1 173 ? -15.869 -11.027 -5.642 1.00 66.56 173 GLU A N 1
ATOM 1410 C CA . GLU A 1 173 ? -15.282 -10.459 -6.859 1.00 66.56 173 GLU A CA 1
ATOM 1411 C C . GLU A 1 173 ? -15.190 -8.928 -6.806 1.00 66.56 173 GLU A C 1
ATOM 1413 O O . GLU A 1 173 ? -14.416 -8.333 -7.547 1.00 66.56 173 GLU A O 1
ATOM 1418 N N . ARG A 1 174 ? -15.961 -8.284 -5.919 1.00 64.75 174 ARG A N 1
ATOM 1419 C CA . ARG A 1 174 ? -15.912 -6.836 -5.669 1.00 64.75 174 ARG A CA 1
ATOM 1420 C C . ARG A 1 174 ? -15.132 -6.471 -4.403 1.00 64.75 174 ARG A C 1
ATOM 1422 O O . ARG A 1 174 ? -15.030 -5.294 -4.082 1.00 64.75 174 ARG A O 1
ATOM 1429 N N . LEU A 1 175 ? -14.583 -7.458 -3.690 1.00 67.62 175 LEU A N 1
ATOM 1430 C CA . LEU A 1 175 ? -13.713 -7.285 -2.520 1.00 67.62 175 LEU A CA 1
ATOM 1431 C C . LEU A 1 175 ? -12.225 -7.246 -2.902 1.00 67.62 175 LEU A C 1
ATOM 1433 O O . LEU A 1 175 ? -11.371 -7.704 -2.149 1.00 67.62 175 LEU A O 1
ATOM 1437 N N . THR A 1 176 ? -11.890 -6.736 -4.084 1.00 63.81 176 THR A N 1
ATOM 1438 C CA . THR A 1 176 ? -10.509 -6.767 -4.583 1.00 63.81 176 THR A CA 1
ATOM 1439 C C . THR A 1 176 ? -9.623 -5.679 -3.987 1.00 63.81 176 THR A C 1
ATOM 1441 O O . THR A 1 176 ? -8.403 -5.812 -4.038 1.00 63.81 176 THR A O 1
ATOM 1444 N N . ASP A 1 177 ? -10.208 -4.616 -3.426 1.00 77.50 177 ASP A N 1
ATOM 1445 C CA . ASP A 1 177 ? -9.447 -3.500 -2.874 1.00 77.50 177 ASP A CA 1
ATOM 1446 C C . ASP A 1 177 ? -9.349 -3.579 -1.342 1.00 77.50 177 ASP A C 1
ATOM 1448 O O . ASP A 1 177 ? -10.323 -3.429 -0.599 1.00 77.50 177 ASP A O 1
ATOM 1452 N N . VAL A 1 178 ? -8.132 -3.827 -0.860 1.00 83.69 178 VAL A N 1
ATOM 1453 C CA . VAL A 1 178 ? -7.819 -3.848 0.573 1.00 83.69 178 VAL A CA 1
ATOM 1454 C C . VAL A 1 178 ? -7.938 -2.448 1.184 1.00 83.69 178 VAL A C 1
ATOM 1456 O O . VAL A 1 178 ? -8.257 -2.346 2.369 1.00 83.69 178 VAL A O 1
ATOM 1459 N N . TYR A 1 179 ? -7.747 -1.375 0.407 1.00 87.75 179 TYR A N 1
ATOM 1460 C CA . TYR A 1 179 ? -8.004 -0.015 0.875 1.00 87.75 179 TYR A CA 1
ATOM 1461 C C . TYR A 1 179 ? -9.472 0.150 1.273 1.00 87.75 179 TYR A C 1
ATOM 1463 O O . TYR A 1 179 ? -9.747 0.533 2.409 1.00 87.75 179 TYR A O 1
ATOM 1471 N N . ASP A 1 180 ? -10.406 -0.224 0.393 1.00 86.38 180 ASP A N 1
ATOM 1472 C CA . ASP A 1 180 ? -11.852 -0.121 0.639 1.00 86.38 180 ASP A CA 1
ATOM 1473 C C . ASP A 1 180 ? -12.288 -0.932 1.868 1.00 86.38 180 ASP A C 1
ATOM 1475 O O . ASP A 1 180 ? -13.178 -0.524 2.622 1.00 86.38 180 ASP A O 1
ATOM 1479 N N . LEU A 1 181 ? -11.651 -2.086 2.105 1.00 88.06 181 LEU A N 1
ATOM 1480 C CA . LEU A 1 181 ? -11.878 -2.892 3.306 1.00 88.06 181 LEU A CA 1
ATOM 1481 C C . LEU A 1 181 ? -11.484 -2.137 4.582 1.00 88.06 181 LEU A C 1
ATOM 1483 O O . LEU A 1 181 ? -12.271 -2.090 5.532 1.00 88.06 181 LEU A O 1
ATOM 1487 N N . TYR A 1 182 ? -10.287 -1.544 4.615 1.00 90.12 182 TYR A N 1
ATOM 1488 C CA . TYR A 1 182 ? -9.831 -0.769 5.770 1.00 90.12 182 TYR A CA 1
ATOM 1489 C C . TYR A 1 182 ? -10.603 0.543 5.926 1.00 90.12 182 TYR A C 1
ATOM 1491 O O . TYR A 1 182 ? -10.947 0.893 7.053 1.00 90.12 182 TYR A O 1
ATOM 1499 N N . GLU A 1 183 ? -10.957 1.222 4.834 1.00 90.50 183 GLU A N 1
ATOM 1500 C CA . GLU A 1 183 ? -11.802 2.417 4.868 1.00 90.50 183 GLU A CA 1
ATOM 1501 C C . GLU A 1 183 ? -13.169 2.099 5.474 1.00 90.50 183 GLU A C 1
ATOM 1503 O O . GLU A 1 183 ? -13.572 2.721 6.459 1.00 90.50 183 GLU A O 1
ATOM 1508 N N . SER A 1 184 ? -13.837 1.056 4.974 1.00 88.00 184 SER A N 1
ATOM 1509 C CA . SER A 1 184 ? -15.121 0.609 5.511 1.00 88.00 184 SER A CA 1
ATOM 1510 C C . SER A 1 184 ? -15.015 0.212 6.984 1.00 88.00 184 SER A C 1
ATOM 1512 O O . SER A 1 184 ? -15.884 0.555 7.791 1.00 88.00 184 SER A O 1
ATOM 1514 N N . PHE A 1 185 ? -13.949 -0.493 7.367 1.00 89.50 185 PHE A N 1
ATOM 1515 C CA . PHE A 1 185 ? -13.715 -0.869 8.757 1.00 89.50 185 PHE A CA 1
ATOM 1516 C C . PHE A 1 185 ? -13.529 0.356 9.661 1.00 89.50 185 PHE A C 1
ATOM 1518 O O . PHE A 1 185 ? -14.152 0.433 10.728 1.00 89.50 185 PHE A O 1
ATOM 1525 N N . VAL A 1 186 ? -12.720 1.327 9.230 1.00 90.06 186 VAL A N 1
ATOM 1526 C CA . VAL A 1 186 ? -12.477 2.573 9.962 1.00 90.06 186 VAL A CA 1
ATOM 1527 C C . VAL A 1 186 ? -13.765 3.372 10.108 1.00 90.06 186 VAL A C 1
ATOM 1529 O O . VAL A 1 186 ? -14.161 3.670 11.235 1.00 90.06 186 VAL A O 1
ATOM 1532 N N . ASP A 1 187 ? -14.483 3.631 9.020 1.00 86.81 187 ASP A N 1
ATOM 1533 C CA . ASP A 1 187 ? -15.690 4.459 9.039 1.00 86.81 187 ASP A CA 1
ATOM 1534 C C . ASP A 1 187 ? -16.808 3.872 9.894 1.00 86.81 187 ASP A C 1
ATOM 1536 O O . ASP A 1 187 ? -17.434 4.587 10.689 1.00 86.81 187 ASP A O 1
ATOM 1540 N N . ASN A 1 188 ? -17.038 2.562 9.799 1.00 85.06 188 ASN A N 1
ATOM 1541 C CA . ASN A 1 188 ? -18.059 1.900 10.605 1.00 85.06 188 ASN A CA 1
ATOM 1542 C C . ASN A 1 188 ? -17.702 1.895 12.094 1.00 85.06 188 ASN A C 1
ATOM 1544 O O . ASN A 1 188 ? -18.575 2.112 12.939 1.00 85.06 188 ASN A O 1
ATOM 1548 N N . THR A 1 189 ? -16.425 1.711 12.433 1.00 85.62 189 THR A N 1
ATOM 1549 C CA . THR A 1 189 ? -15.975 1.714 13.831 1.00 85.62 189 THR A CA 1
ATOM 1550 C C . THR A 1 189 ? -16.012 3.124 14.426 1.00 85.62 189 THR A C 1
ATOM 1552 O O . THR A 1 189 ? -16.523 3.305 15.532 1.00 85.62 189 THR A O 1
ATOM 1555 N N . VAL A 1 190 ? -15.556 4.143 13.686 1.00 83.69 190 VAL A N 1
ATOM 1556 C CA . VAL A 1 190 ? -15.629 5.556 14.105 1.00 83.69 190 VAL A CA 1
ATOM 1557 C C . VAL A 1 190 ? -17.084 5.997 14.282 1.00 83.69 190 VAL A C 1
ATOM 1559 O O . VAL A 1 190 ? -17.435 6.601 15.298 1.00 83.69 190 VAL A O 1
ATOM 1562 N N . THR A 1 191 ? -17.956 5.656 13.331 1.00 78.75 191 THR A N 1
ATOM 1563 C CA . THR A 1 191 ? -19.390 5.973 13.406 1.00 78.75 191 THR A CA 1
ATOM 1564 C C . THR A 1 191 ? -20.063 5.252 14.572 1.00 78.75 191 THR A C 1
ATOM 1566 O O . THR A 1 191 ? -20.905 5.839 15.260 1.00 78.75 191 THR A O 1
ATOM 1569 N N . GLY A 1 192 ? -19.681 3.996 14.818 1.00 76.69 192 GLY A N 1
ATOM 1570 C CA . GLY A 1 192 ? -20.178 3.183 15.922 1.00 76.69 192 GLY A CA 1
ATOM 1571 C C . GLY A 1 192 ? -19.791 3.726 17.298 1.00 76.69 192 GLY A C 1
ATOM 1572 O O . GLY A 1 192 ? -20.640 3.738 18.188 1.00 76.69 192 GLY A O 1
ATOM 1573 N N . LYS A 1 193 ? -18.558 4.230 17.458 1.00 74.38 193 LYS A N 1
ATOM 1574 C CA . LYS A 1 193 ? -17.980 4.643 18.750 1.00 74.38 193 LYS A CA 1
ATOM 1575 C C . LYS A 1 193 ? -18.807 5.680 19.513 1.00 74.38 193 LYS A C 1
ATOM 1577 O O . LYS A 1 193 ? -18.849 5.605 20.730 1.00 74.38 193 LYS A O 1
ATOM 1582 N N . PHE A 1 194 ? -19.448 6.623 18.821 1.00 67.62 194 PHE A N 1
ATOM 1583 C CA . PHE A 1 194 ? -20.240 7.692 19.453 1.00 67.62 194 PHE A CA 1
ATOM 1584 C C . PHE A 1 194 ? -21.742 7.577 19.168 1.00 67.62 194 PHE A C 1
ATOM 1586 O O . PHE A 1 194 ? -22.491 8.551 19.297 1.00 67.62 194 PHE A O 1
ATOM 1593 N N . ARG A 1 195 ? -22.206 6.421 18.673 1.00 71.00 195 ARG A N 1
ATOM 1594 C CA . ARG A 1 195 ? -23.572 6.273 18.147 1.00 71.00 195 ARG A CA 1
ATOM 1595 C C . ARG A 1 195 ? -24.643 6.565 19.200 1.00 71.00 195 ARG A C 1
ATOM 1597 O O . ARG A 1 195 ? -25.704 7.086 18.848 1.00 71.00 195 ARG A O 1
ATOM 1604 N N . PHE A 1 196 ? -24.395 6.216 20.459 1.00 61.69 196 PHE A N 1
ATOM 1605 C CA . PHE A 1 196 ? -25.373 6.361 21.537 1.00 61.69 196 PHE A CA 1
ATOM 1606 C C . PHE A 1 196 ? -25.253 7.722 22.230 1.00 61.69 196 PHE A C 1
ATOM 1608 O O . PHE A 1 196 ? -26.263 8.354 22.535 1.00 61.69 196 PHE A O 1
ATOM 1615 N N . GLU A 1 197 ? -24.033 8.221 22.381 1.00 60.84 197 GLU A N 1
ATOM 1616 C CA . GLU A 1 197 ? -23.690 9.464 23.060 1.00 60.84 197 GLU A CA 1
ATOM 1617 C C . GLU A 1 197 ? -24.081 10.701 22.242 1.00 60.84 197 GLU A C 1
ATOM 1619 O O . GLU A 1 197 ? -24.538 11.696 22.806 1.00 60.84 197 GLU A O 1
ATOM 1624 N N . LYS A 1 198 ? -24.033 10.606 20.903 1.00 62.12 198 LYS A N 1
ATOM 1625 C CA . LYS A 1 198 ? -24.558 11.630 19.977 1.00 62.12 198 LYS A CA 1
ATOM 1626 C C . LYS A 1 198 ? -26.006 12.022 20.255 1.00 62.12 198 LYS A C 1
ATOM 1628 O O . LYS A 1 198 ? -26.400 13.148 19.978 1.00 62.12 198 LYS A O 1
ATOM 1633 N N . ARG A 1 199 ? -26.814 11.091 20.769 1.00 60.94 199 ARG A N 1
ATOM 1634 C CA . ARG A 1 199 ? -28.231 11.342 21.076 1.00 60.94 199 ARG A CA 1
ATOM 1635 C C . ARG A 1 199 ? -28.423 12.117 22.376 1.00 60.94 199 ARG A C 1
ATOM 1637 O O . ARG A 1 199 ? -29.518 12.611 22.613 1.00 60.94 199 ARG A O 1
ATOM 1644 N N . GLN A 1 200 ? -27.393 12.187 23.217 1.00 53.31 200 GLN A N 1
ATOM 1645 C CA . GLN A 1 200 ? -27.478 12.740 24.566 1.00 53.31 200 GLN A CA 1
ATOM 1646 C C . GLN A 1 200 ? -26.794 14.109 24.705 1.00 53.31 200 GLN A C 1
ATOM 1648 O O . GLN A 1 200 ? -27.151 14.851 25.618 1.00 53.31 200 GLN A O 1
ATOM 1653 N N . ALA A 1 201 ? -25.840 14.460 23.831 1.00 55.03 201 ALA A N 1
ATOM 1654 C CA . ALA A 1 201 ? -25.169 15.764 23.851 1.00 55.03 201 ALA A CA 1
ATOM 1655 C C . ALA A 1 201 ? -24.657 16.192 22.462 1.00 55.03 201 ALA A C 1
ATOM 1657 O O . ALA A 1 201 ? -23.950 15.436 21.792 1.00 55.03 201 ALA A O 1
ATOM 1658 N N . ALA A 1 202 ? -24.966 17.432 22.059 1.00 57.66 202 ALA A N 1
ATOM 1659 C CA . ALA A 1 202 ? -24.535 18.012 20.781 1.00 57.66 202 ALA A CA 1
ATOM 1660 C C . ALA A 1 202 ? -23.002 18.125 20.665 1.00 57.66 202 ALA A C 1
ATOM 1662 O O . ALA A 1 202 ? -22.441 17.812 19.616 1.00 57.66 202 ALA A O 1
ATOM 1663 N N . SER A 1 203 ? -22.315 18.444 21.764 1.00 57.22 203 SER A N 1
ATOM 1664 C CA . SER A 1 203 ? -20.849 18.503 21.844 1.00 57.22 203 SER A CA 1
ATOM 1665 C C . SER A 1 203 ? -20.164 17.168 21.510 1.00 57.22 203 SER A C 1
ATOM 1667 O O . SER A 1 203 ? -19.078 17.145 20.935 1.00 57.22 203 SER A O 1
ATOM 1669 N N . ILE A 1 204 ? -20.818 16.027 21.767 1.00 62.53 204 ILE A N 1
ATOM 1670 C CA . ILE A 1 204 ? -20.286 14.696 21.424 1.00 62.53 204 ILE A CA 1
ATOM 1671 C C . ILE A 1 204 ? -20.426 14.397 19.926 1.00 62.53 204 ILE A C 1
ATOM 1673 O O . ILE A 1 204 ? -19.607 13.679 19.344 1.00 62.53 204 ILE A O 1
ATOM 1677 N N . ALA A 1 205 ? -21.439 14.966 19.270 1.00 67.19 205 ALA A N 1
ATOM 1678 C CA . ALA A 1 205 ? -21.559 14.874 17.821 1.00 67.19 205 ALA A CA 1
ATOM 1679 C C . ALA A 1 205 ? -20.404 15.593 17.110 1.00 67.19 205 ALA A C 1
ATOM 1681 O O . ALA A 1 205 ? -19.925 15.078 16.097 1.00 67.19 205 ALA A O 1
ATOM 1682 N N . GLU A 1 206 ? -19.916 16.704 17.670 1.00 67.06 206 GLU A N 1
ATOM 1683 C CA . GLU A 1 206 ? -18.726 17.412 17.187 1.00 67.06 206 GLU A CA 1
ATOM 1684 C C . GLU A 1 206 ? -17.463 16.558 17.349 1.00 67.06 206 GLU A C 1
ATOM 1686 O O . GLU A 1 206 ? -16.789 16.258 16.365 1.00 67.06 206 GLU A O 1
ATOM 1691 N N . VAL A 1 207 ? -17.200 16.046 18.558 1.00 67.88 207 VAL A N 1
ATOM 1692 C CA . VAL A 1 207 ? -16.047 15.163 18.830 1.00 67.88 207 VAL A CA 1
ATOM 1693 C C . VAL A 1 207 ? -16.033 13.961 17.883 1.00 67.88 207 VAL A C 1
ATOM 1695 O O . VAL A 1 207 ? -14.996 13.609 17.322 1.00 67.88 207 VAL A O 1
ATOM 1698 N N . SER A 1 208 ? -17.196 13.356 17.634 1.00 71.69 208 SER A N 1
ATOM 1699 C CA . SER A 1 208 ? -17.297 12.231 16.710 1.00 71.69 208 SER A CA 1
ATOM 1700 C C . SER A 1 208 ? -16.967 12.585 15.263 1.00 71.69 208 SER A C 1
ATOM 1702 O O . SER A 1 208 ? -16.414 11.731 14.572 1.00 71.69 208 SER A O 1
ATOM 1704 N N . ARG A 1 209 ? -17.318 13.788 14.788 1.00 74.81 209 ARG A N 1
ATOM 1705 C CA . ARG A 1 209 ? -17.011 14.222 13.415 1.00 74.81 209 ARG A CA 1
ATOM 1706 C C . ARG A 1 209 ? -15.509 14.349 13.180 1.00 74.81 209 ARG A C 1
ATOM 1708 O O . ARG A 1 209 ? -15.040 14.095 12.076 1.00 74.81 209 ARG A O 1
ATOM 1715 N N . HIS A 1 210 ? -14.754 14.667 14.224 1.00 78.38 210 HIS A N 1
ATOM 1716 C CA . HIS A 1 210 ? -13.311 14.877 14.140 1.00 78.38 210 HIS A CA 1
ATOM 1717 C C . HIS A 1 210 ? -12.475 13.701 14.636 1.00 78.38 210 HIS A C 1
ATOM 1719 O O . HIS A 1 210 ? -11.250 13.733 14.544 1.00 78.38 210 HIS A O 1
ATOM 1725 N N . TYR A 1 211 ? -13.107 12.630 15.109 1.00 84.06 211 TYR A N 1
ATOM 1726 C CA . TYR A 1 211 ? -12.391 11.487 15.658 1.00 84.06 211 TYR A CA 1
ATOM 1727 C C . TYR A 1 211 ? -11.432 10.836 14.649 1.00 84.06 211 TYR A C 1
ATOM 1729 O O . TYR A 1 211 ? -10.301 10.509 14.991 1.00 84.06 211 TYR A O 1
ATOM 1737 N N . ARG A 1 212 ? -11.830 10.728 13.373 1.00 88.19 212 ARG A N 1
ATOM 1738 C CA . ARG A 1 212 ? -10.943 10.238 12.301 1.00 88.19 212 ARG A CA 1
ATOM 1739 C C . ARG A 1 212 ? -9.719 11.144 12.109 1.00 88.19 212 ARG A C 1
ATOM 1741 O O . ARG A 1 212 ? -8.621 10.643 11.898 1.00 88.19 212 ARG A O 1
ATOM 1748 N N . ALA A 1 213 ? -9.881 12.462 12.254 1.00 87.00 213 ALA A N 1
ATOM 1749 C CA . ALA A 1 213 ? -8.762 13.403 12.212 1.00 87.00 213 ALA A CA 1
ATOM 1750 C C . ALA A 1 213 ? -7.818 13.221 13.412 1.00 87.00 213 ALA A C 1
ATOM 1752 O O . ALA A 1 213 ? -6.609 13.175 13.215 1.00 87.00 213 ALA A O 1
ATOM 1753 N N . PHE A 1 214 ? -8.353 13.015 14.621 1.00 87.38 214 PHE A N 1
ATOM 1754 C CA . PHE A 1 214 ? -7.549 12.662 15.797 1.00 87.38 214 PHE A CA 1
ATOM 1755 C C . PHE A 1 214 ? -6.723 11.386 15.567 1.00 87.38 214 PHE A C 1
ATOM 1757 O O . PHE A 1 214 ? -5.526 11.365 15.843 1.00 87.38 214 PHE A O 1
ATOM 1764 N N . LEU A 1 215 ? -7.332 10.332 15.013 1.00 91.44 215 LEU A N 1
ATOM 1765 C CA . LEU A 1 215 ? -6.613 9.096 14.692 1.00 91.44 215 LEU A CA 1
ATOM 1766 C C . LEU A 1 215 ? -5.486 9.340 13.674 1.00 91.44 215 LEU A C 1
ATOM 1768 O O . LEU A 1 215 ? -4.405 8.773 13.815 1.00 91.44 215 LEU A O 1
ATOM 1772 N N . ARG A 1 216 ? -5.695 10.220 12.686 1.00 92.50 216 ARG A N 1
ATOM 1773 C CA . ARG A 1 216 ? -4.632 10.639 11.757 1.00 92.50 216 ARG A CA 1
ATOM 1774 C C . ARG A 1 216 ? -3.503 11.390 12.463 1.00 92.50 216 ARG A C 1
ATOM 1776 O O . ARG A 1 216 ? -2.341 11.077 12.222 1.00 92.50 216 ARG A O 1
ATOM 1783 N N . GLU A 1 217 ? -3.814 12.327 13.356 1.00 90.19 217 GLU A N 1
ATOM 1784 C CA . GLU A 1 217 ? -2.794 13.036 14.146 1.00 90.19 217 GLU A CA 1
ATOM 1785 C C . GLU A 1 217 ? -1.988 12.070 15.030 1.00 90.19 217 GLU A C 1
ATOM 1787 O O . GLU A 1 217 ? -0.766 12.175 15.112 1.00 90.19 217 GLU A O 1
ATOM 1792 N N . MET A 1 218 ? -2.648 11.074 15.626 1.00 90.75 218 MET A N 1
ATOM 1793 C CA . MET A 1 218 ? -1.994 9.994 16.373 1.00 90.75 218 MET A CA 1
ATOM 1794 C C . MET A 1 218 ? -1.067 9.154 15.490 1.00 90.75 218 MET A C 1
ATOM 1796 O O . MET A 1 218 ? 0.056 8.851 15.891 1.00 90.75 218 MET A O 1
ATOM 1800 N N . ALA A 1 219 ? -1.512 8.787 14.286 1.00 94.19 219 ALA A N 1
ATOM 1801 C CA . ALA A 1 219 ? -0.704 8.040 13.327 1.00 94.19 219 ALA A CA 1
ATOM 1802 C C . ALA A 1 219 ? 0.566 8.810 12.938 1.00 94.19 219 ALA A C 1
ATOM 1804 O O . ALA A 1 219 ? 1.667 8.255 12.971 1.00 94.19 219 ALA A O 1
ATOM 1805 N N . LEU A 1 220 ? 0.425 10.106 12.654 1.00 93.38 220 LEU A N 1
ATOM 1806 C CA . LEU A 1 220 ? 1.544 10.994 12.346 1.00 93.38 220 LEU A CA 1
ATOM 1807 C C . LEU A 1 220 ? 2.509 11.123 13.525 1.00 93.38 220 LEU A C 1
ATOM 1809 O O . LEU A 1 220 ? 3.712 10.947 13.339 1.00 93.38 220 LEU A O 1
ATOM 1813 N N . ALA A 1 221 ? 1.998 11.332 14.740 1.00 91.19 221 ALA A N 1
ATOM 1814 C CA . ALA A 1 221 ? 2.821 11.392 15.944 1.00 91.19 221 ALA A CA 1
ATOM 1815 C C . ALA A 1 221 ? 3.617 10.092 16.158 1.00 91.19 221 ALA A C 1
ATOM 1817 O O . ALA A 1 221 ? 4.815 10.148 16.430 1.00 91.19 221 ALA A O 1
ATOM 1818 N N . ILE A 1 222 ? 2.990 8.925 15.960 1.00 92.06 222 ILE A N 1
ATOM 1819 C CA . ILE A 1 222 ? 3.682 7.628 16.006 1.00 92.06 222 ILE A CA 1
ATOM 1820 C C . ILE A 1 222 ? 4.781 7.558 14.946 1.00 92.06 222 ILE A C 1
ATOM 1822 O O . ILE A 1 222 ? 5.900 7.171 15.276 1.00 92.06 222 ILE A O 1
ATOM 1826 N N . SER A 1 223 ? 4.506 7.966 13.706 1.00 91.94 223 SER A N 1
ATOM 1827 C CA . SER A 1 223 ? 5.511 7.961 12.635 1.00 91.94 223 SER A CA 1
ATOM 1828 C C . SER A 1 223 ? 6.683 8.920 12.880 1.00 91.94 223 SER A C 1
ATOM 1830 O O . SER A 1 223 ? 7.792 8.654 12.434 1.00 91.94 223 SER A O 1
ATOM 1832 N N . ALA A 1 224 ? 6.461 10.023 13.600 1.00 89.38 224 ALA A N 1
ATOM 1833 C CA . ALA A 1 224 ? 7.488 11.022 13.884 1.00 89.38 224 ALA A CA 1
ATOM 1834 C C . ALA A 1 224 ? 8.465 10.584 14.985 1.00 89.38 224 ALA A C 1
ATOM 1836 O O . ALA A 1 224 ? 9.622 10.997 14.987 1.00 89.38 224 ALA A O 1
ATOM 1837 N N . THR A 1 225 ? 8.018 9.748 15.926 1.00 88.50 225 THR A N 1
ATOM 1838 C CA . THR A 1 225 ? 8.847 9.283 17.052 1.00 88.50 225 THR A CA 1
ATOM 1839 C C . THR A 1 225 ? 9.380 7.865 16.882 1.00 88.50 225 THR A C 1
ATOM 1841 O O . THR A 1 225 ? 10.138 7.397 17.730 1.00 88.50 225 THR A O 1
ATOM 1844 N N . ASN A 1 226 ? 8.930 7.140 15.858 1.00 88.81 226 ASN A N 1
ATOM 1845 C CA . ASN A 1 226 ? 9.315 5.755 15.618 1.00 88.81 226 ASN A CA 1
ATOM 1846 C C . ASN A 1 226 ? 9.967 5.618 14.247 1.00 88.81 226 ASN A C 1
ATOM 1848 O O . ASN A 1 226 ? 9.513 6.200 13.268 1.00 88.81 226 ASN A O 1
ATOM 1852 N N . ASP A 1 227 ? 10.986 4.769 14.173 1.00 86.19 227 ASP A N 1
ATOM 1853 C CA . ASP A 1 227 ? 11.521 4.325 12.895 1.00 86.19 227 ASP A CA 1
ATOM 1854 C C . ASP A 1 227 ? 10.646 3.183 12.350 1.00 86.19 227 ASP A C 1
ATOM 1856 O O . ASP A 1 227 ? 10.668 2.066 12.875 1.00 86.19 227 ASP A O 1
ATOM 1860 N N . LEU A 1 228 ? 9.811 3.484 11.352 1.00 87.81 228 LEU A N 1
ATOM 1861 C CA . LEU A 1 228 ? 8.884 2.521 10.751 1.00 87.81 228 LEU A CA 1
ATOM 1862 C C . LEU A 1 228 ? 9.654 1.548 9.842 1.00 87.81 228 LEU A C 1
ATOM 1864 O O . LEU A 1 228 ? 9.882 1.814 8.663 1.00 87.81 228 LEU A O 1
ATOM 1868 N N . GLU A 1 229 ? 10.106 0.442 10.427 1.00 83.94 229 GLU A N 1
ATOM 1869 C CA . GLU A 1 229 ? 10.863 -0.610 9.740 1.00 83.94 229 GLU A CA 1
ATOM 1870 C C . GLU A 1 229 ? 10.037 -1.394 8.708 1.00 83.94 229 GLU A C 1
ATOM 1872 O O . GLU A 1 229 ? 8.869 -1.692 8.927 1.00 83.94 229 GLU A O 1
ATOM 1877 N N . PHE A 1 230 ? 10.691 -1.799 7.616 1.00 85.31 230 PHE A N 1
ATOM 1878 C CA . PHE A 1 230 ? 10.168 -2.740 6.625 1.00 85.31 230 PHE A CA 1
ATOM 1879 C C . PHE A 1 230 ? 11.304 -3.617 6.077 1.00 85.31 230 PHE A C 1
ATOM 1881 O O . PHE A 1 230 ? 12.458 -3.183 6.021 1.00 85.31 230 PHE A O 1
ATOM 1888 N N . ASP A 1 231 ? 10.990 -4.848 5.659 1.00 80.94 231 ASP A N 1
ATOM 1889 C CA . ASP A 1 231 ? 11.971 -5.761 5.058 1.00 80.94 231 ASP A CA 1
ATOM 1890 C C . ASP A 1 231 ? 12.139 -5.471 3.562 1.00 80.94 231 ASP A C 1
ATOM 1892 O O . ASP A 1 231 ? 11.236 -5.738 2.757 1.00 80.94 231 ASP A O 1
ATOM 1896 N N . SER A 1 232 ? 13.324 -4.983 3.183 1.00 74.25 232 SER A N 1
ATOM 1897 C CA . SER A 1 232 ? 13.654 -4.655 1.797 1.00 74.25 232 SER A CA 1
ATOM 1898 C C . SER A 1 232 ? 13.591 -5.851 0.847 1.00 74.25 232 SER A C 1
ATOM 1900 O O . SER A 1 232 ? 13.340 -5.674 -0.343 1.00 74.25 232 SER A O 1
ATOM 1902 N N . LYS A 1 233 ? 13.721 -7.082 1.357 1.00 71.31 233 LYS A N 1
ATOM 1903 C CA . LYS A 1 233 ? 13.587 -8.310 0.555 1.00 71.31 233 LYS A CA 1
ATOM 1904 C C . LYS A 1 233 ? 12.150 -8.605 0.144 1.00 71.31 233 LYS A C 1
ATOM 1906 O O . LYS A 1 233 ? 11.923 -9.407 -0.757 1.00 71.31 233 LYS A O 1
ATOM 1911 N N . THR A 1 234 ? 11.182 -8.003 0.830 1.00 70.94 234 THR A N 1
ATOM 1912 C CA . THR A 1 234 ? 9.755 -8.257 0.606 1.00 70.94 234 THR A CA 1
ATOM 1913 C C . THR A 1 234 ? 9.035 -7.093 -0.060 1.00 70.94 234 THR A C 1
ATOM 1915 O O . THR A 1 234 ? 7.865 -7.251 -0.401 1.00 70.94 234 THR A O 1
ATOM 1918 N N . LEU A 1 235 ? 9.735 -5.973 -0.290 1.00 77.81 235 LEU A N 1
ATOM 1919 C CA . LEU A 1 235 ? 9.215 -4.752 -0.915 1.00 77.81 235 LEU A CA 1
ATOM 1920 C C . LEU A 1 235 ? 8.554 -4.990 -2.264 1.00 77.81 235 LEU A C 1
ATOM 1922 O O . LEU A 1 235 ? 7.581 -4.318 -2.593 1.00 77.81 235 LEU A O 1
ATOM 1926 N N . ASP A 1 236 ? 9.087 -5.923 -3.048 1.00 74.25 236 ASP A N 1
ATOM 1927 C CA . ASP A 1 236 ? 8.581 -6.201 -4.391 1.00 74.25 236 ASP A CA 1
ATOM 1928 C C . ASP A 1 236 ? 7.204 -6.878 -4.366 1.00 74.25 236 ASP A C 1
ATOM 1930 O O . ASP A 1 236 ? 6.471 -6.845 -5.356 1.00 74.25 236 ASP A O 1
ATOM 1934 N N . ALA A 1 237 ? 6.805 -7.425 -3.213 1.00 72.44 237 ALA A N 1
ATOM 1935 C CA . ALA A 1 237 ? 5.485 -7.984 -2.982 1.00 72.44 237 ALA A CA 1
ATOM 1936 C C . ALA A 1 237 ? 4.634 -7.040 -2.124 1.00 72.44 237 ALA A C 1
ATOM 1938 O O . ALA A 1 237 ? 5.045 -6.605 -1.052 1.00 72.44 237 ALA A O 1
ATOM 1939 N N . TRP A 1 238 ? 3.402 -6.777 -2.560 1.00 75.19 238 TRP A N 1
ATOM 1940 C CA . TRP A 1 238 ? 2.425 -6.109 -1.705 1.00 75.19 238 TRP A CA 1
ATOM 1941 C C . TRP A 1 238 ? 2.070 -7.001 -0.505 1.00 75.19 238 TRP A C 1
ATOM 1943 O O . TRP A 1 238 ? 1.583 -8.123 -0.680 1.00 75.19 238 TRP A O 1
ATOM 1953 N N . ASN A 1 239 ? 2.364 -6.515 0.708 1.00 77.50 239 ASN A N 1
ATOM 1954 C CA . ASN A 1 239 ? 2.178 -7.246 1.960 1.00 77.50 239 ASN A CA 1
ATOM 1955 C C . ASN A 1 239 ? 1.510 -6.349 3.005 1.00 77.50 239 ASN A C 1
ATOM 1957 O O . ASN A 1 239 ? 2.011 -5.266 3.298 1.00 77.50 239 ASN A O 1
ATOM 1961 N N . LEU A 1 240 ? 0.439 -6.846 3.628 1.00 82.62 240 LEU A N 1
ATOM 1962 C CA . LEU A 1 240 ? -0.032 -6.329 4.911 1.00 82.62 240 LEU A CA 1
ATOM 1963 C C . LEU A 1 240 ? 0.985 -6.678 5.994 1.00 82.62 240 LEU A C 1
ATOM 1965 O O . LEU A 1 240 ? 1.597 -7.755 5.943 1.00 82.62 240 LEU A O 1
ATOM 1969 N N . ASP A 1 241 ? 1.120 -5.780 6.963 1.00 81.44 241 ASP A N 1
ATOM 1970 C CA . ASP A 1 241 ? 2.011 -5.943 8.100 1.00 81.44 241 ASP A CA 1
ATOM 1971 C C . ASP A 1 241 ? 1.572 -7.133 8.958 1.00 81.44 241 ASP A C 1
ATOM 1973 O O . ASP A 1 241 ? 0.382 -7.318 9.240 1.00 81.44 241 ASP A O 1
ATOM 1977 N N . ALA A 1 242 ? 2.541 -7.964 9.349 1.00 69.62 242 ALA A N 1
ATOM 1978 C CA . ALA A 1 242 ? 2.295 -9.162 10.146 1.00 69.62 242 ALA A CA 1
ATOM 1979 C C . ALA A 1 242 ? 2.089 -8.867 11.646 1.00 69.62 242 ALA A C 1
ATOM 1981 O O . ALA A 1 242 ? 1.709 -9.776 12.380 1.00 69.62 242 ALA A O 1
ATOM 1982 N N . ASN A 1 243 ? 2.256 -7.611 12.081 1.00 64.25 243 ASN A N 1
ATOM 1983 C CA . ASN A 1 243 ? 2.078 -7.115 13.449 1.00 64.25 243 ASN A CA 1
ATOM 1984 C C . ASN A 1 243 ? 3.094 -7.617 14.494 1.00 64.25 243 ASN A C 1
ATOM 1986 O O . ASN A 1 243 ? 2.836 -7.513 15.694 1.00 64.25 243 ASN A O 1
ATOM 1990 N N . ASP A 1 244 ? 4.271 -8.099 14.087 1.00 66.81 244 ASP A N 1
ATOM 1991 C CA . ASP A 1 244 ? 5.280 -8.606 15.036 1.00 66.81 244 ASP A CA 1
ATOM 1992 C C . ASP A 1 244 ? 5.880 -7.497 15.924 1.00 66.81 244 ASP A C 1
ATOM 1994 O O . ASP A 1 244 ? 6.261 -7.740 17.072 1.00 66.81 244 ASP A O 1
ATOM 1998 N N . ARG A 1 245 ? 5.914 -6.254 15.428 1.00 79.88 245 ARG A N 1
ATOM 1999 C CA . ARG A 1 245 ? 6.365 -5.068 16.167 1.00 79.88 245 ARG A CA 1
ATOM 2000 C C . ARG A 1 245 ? 5.314 -3.972 16.087 1.00 79.88 245 ARG A C 1
ATOM 2002 O O . ARG A 1 245 ? 5.068 -3.437 15.017 1.00 79.88 245 ARG A O 1
ATOM 2009 N N . LEU A 1 246 ? 4.743 -3.581 17.222 1.00 82.31 246 LEU A N 1
ATOM 2010 C CA . LEU A 1 246 ? 3.754 -2.501 17.274 1.00 82.31 246 LEU A CA 1
ATOM 2011 C C . LEU A 1 246 ? 4.402 -1.173 17.696 1.00 82.31 246 LEU A C 1
ATOM 2013 O O . LEU A 1 246 ? 5.102 -1.110 18.711 1.00 82.31 246 LEU A O 1
ATOM 2017 N N . TYR A 1 247 ? 4.144 -0.109 16.937 1.00 90.69 247 TYR A N 1
ATOM 2018 C CA . TYR A 1 247 ? 4.718 1.224 17.159 1.00 90.69 247 TYR A CA 1
ATOM 2019 C C . TYR A 1 247 ? 3.909 2.034 18.169 1.00 90.69 247 TYR A C 1
ATOM 2021 O O . TYR A 1 247 ? 2.682 1.964 18.180 1.00 90.69 247 TYR A O 1
ATOM 2029 N N . SER A 1 248 ? 4.583 2.815 19.018 1.00 91.44 248 SER A N 1
ATOM 2030 C CA . SER A 1 248 ? 3.916 3.517 20.121 1.00 91.44 248 SER A CA 1
ATOM 2031 C C . SER A 1 248 ? 4.524 4.879 20.453 1.00 91.44 248 SER A C 1
ATOM 2033 O O . SER A 1 248 ? 5.703 5.119 20.187 1.00 91.44 248 SER A O 1
ATOM 2035 N N . ILE A 1 249 ? 3.741 5.750 21.090 1.00 91.69 249 ILE A N 1
ATOM 2036 C CA . ILE A 1 249 ? 4.145 7.072 21.603 1.00 91.69 249 ILE A CA 1
ATOM 2037 C C . ILE A 1 249 ? 3.869 7.205 23.102 1.00 91.69 249 ILE A C 1
ATOM 2039 O O . ILE A 1 249 ? 2.936 6.571 23.587 1.00 91.69 249 ILE A O 1
ATOM 2043 N N . PRO A 1 250 ? 4.627 8.025 23.850 1.00 90.12 250 PRO A N 1
ATOM 2044 C CA . PRO A 1 250 ? 4.343 8.281 25.262 1.00 90.12 250 PRO A CA 1
ATOM 2045 C C . PRO A 1 250 ? 2.959 8.911 25.477 1.00 90.12 250 PRO A C 1
ATOM 2047 O O . PRO A 1 250 ? 2.521 9.755 24.693 1.00 90.12 250 PRO A O 1
ATOM 2050 N N . TYR A 1 251 ? 2.300 8.579 26.588 1.00 84.56 251 TYR A N 1
ATOM 2051 C CA . TYR A 1 251 ? 0.989 9.120 26.960 1.00 84.56 251 TYR A CA 1
ATOM 2052 C C . TYR A 1 251 ? 0.973 10.652 27.052 1.00 84.56 251 TYR A C 1
ATOM 2054 O O . TYR A 1 251 ? -0.024 11.283 26.712 1.00 84.56 251 TYR A O 1
ATOM 2062 N N . ALA A 1 252 ? 2.088 11.271 27.451 1.00 84.44 252 ALA A N 1
ATOM 2063 C CA . ALA A 1 252 ? 2.210 12.728 27.483 1.00 84.44 252 ALA A CA 1
ATOM 2064 C C . ALA A 1 252 ? 1.952 13.366 26.104 1.00 84.44 252 ALA A C 1
ATOM 2066 O O . ALA A 1 252 ? 1.227 14.356 26.022 1.00 84.44 252 ALA A O 1
ATOM 2067 N N . THR A 1 253 ? 2.480 12.763 25.033 1.00 85.38 253 THR A N 1
ATOM 2068 C CA . THR A 1 253 ? 2.271 13.208 23.646 1.00 85.38 253 THR A CA 1
ATOM 2069 C C . THR A 1 253 ? 0.819 13.012 23.219 1.00 85.38 253 THR A C 1
ATOM 2071 O O . THR A 1 253 ? 0.217 13.909 22.641 1.00 85.38 253 THR A O 1
ATOM 2074 N N . VAL A 1 254 ? 0.224 11.866 23.563 1.00 82.62 254 VAL A N 1
ATOM 2075 C CA . VAL A 1 254 ? -1.193 11.576 23.286 1.00 82.62 254 VAL A CA 1
ATOM 2076 C C . VAL A 1 254 ? -2.105 12.607 23.935 1.00 82.62 254 VAL A C 1
ATOM 2078 O O . VAL A 1 254 ? -3.002 13.138 23.284 1.00 82.62 254 VAL A O 1
ATOM 2081 N N . ARG A 1 255 ? -1.866 12.900 25.218 1.00 79.50 255 ARG A N 1
ATOM 2082 C CA . ARG A 1 255 ? -2.640 13.877 25.981 1.00 79.50 255 ARG A CA 1
ATOM 2083 C C . ARG A 1 255 ? -2.600 15.244 25.306 1.00 79.50 255 ARG A C 1
ATOM 2085 O O . ARG A 1 255 ? -3.654 15.832 25.109 1.00 79.50 255 ARG A O 1
ATOM 2092 N N . GLU A 1 256 ? -1.417 15.700 24.901 1.00 81.44 256 GLU A N 1
ATOM 2093 C CA . GLU A 1 256 ? -1.253 16.967 24.186 1.00 81.44 256 GLU A CA 1
ATOM 2094 C C . GLU A 1 256 ? -2.038 16.988 22.861 1.00 81.44 256 GLU A C 1
ATOM 2096 O O . GLU A 1 256 ? -2.726 17.966 22.569 1.00 81.44 256 GLU A O 1
ATOM 2101 N N . THR A 1 257 ? -1.994 15.907 22.074 1.00 78.31 257 THR A N 1
ATOM 2102 C CA . THR A 1 257 ? -2.759 15.788 20.820 1.00 78.31 257 THR A CA 1
ATOM 2103 C C . THR A 1 257 ? -4.269 15.843 21.061 1.00 78.31 257 THR A C 1
ATOM 2105 O O . THR A 1 257 ? -4.986 16.550 20.348 1.00 78.31 257 THR A O 1
ATOM 2108 N N . ILE A 1 258 ? -4.768 15.143 22.085 1.00 75.88 258 ILE A N 1
ATOM 2109 C CA . ILE A 1 258 ? -6.193 15.165 22.441 1.00 75.88 258 ILE A CA 1
ATOM 2110 C C . ILE A 1 258 ? -6.610 16.545 22.933 1.00 75.88 258 ILE A C 1
ATOM 2112 O O . ILE A 1 258 ? -7.655 17.032 22.518 1.00 75.88 258 ILE A O 1
ATOM 2116 N N . GLU A 1 259 ? -5.818 17.174 23.801 1.00 75.00 259 GLU A N 1
ATOM 2117 C CA . GLU A 1 259 ? -6.106 18.505 24.341 1.00 75.00 259 GLU A CA 1
ATOM 2118 C C . GLU A 1 259 ? -6.166 19.542 23.216 1.00 75.00 259 GLU A C 1
ATOM 2120 O O . GLU A 1 259 ? -7.172 20.239 23.095 1.00 75.00 259 GLU A O 1
ATOM 2125 N N . LYS A 1 260 ? -5.181 19.555 22.308 1.00 76.81 260 LYS A N 1
ATOM 2126 C CA . LYS A 1 260 ? -5.203 20.416 21.113 1.00 76.81 260 LYS A CA 1
ATOM 2127 C C . LYS A 1 260 ? -6.415 20.147 20.227 1.00 76.81 260 LYS A C 1
ATOM 2129 O O . LYS A 1 260 ? -7.022 21.084 19.713 1.00 76.81 260 LYS A O 1
ATOM 2134 N N . THR A 1 261 ? -6.771 18.879 20.031 1.00 69.56 261 THR A N 1
ATOM 2135 C CA . THR A 1 261 ? -7.955 18.508 19.249 1.00 69.56 261 THR A CA 1
ATOM 2136 C C . THR A 1 261 ? -9.232 19.001 19.933 1.00 69.56 261 THR A C 1
ATOM 2138 O O . THR A 1 261 ? -10.072 19.611 19.286 1.00 69.56 261 THR A O 1
ATOM 2141 N N . ALA A 1 262 ? -9.375 18.800 21.242 1.00 67.25 262 ALA A N 1
ATOM 2142 C CA . ALA A 1 262 ? -10.538 19.229 22.011 1.00 67.25 262 ALA A CA 1
ATOM 2143 C C . ALA A 1 262 ? -10.706 20.757 22.015 1.00 67.25 262 ALA A C 1
ATOM 2145 O O . ALA A 1 262 ? -11.813 21.246 21.804 1.00 67.25 262 ALA A O 1
ATOM 2146 N N . GLU A 1 263 ? -9.615 21.504 22.201 1.00 71.06 263 GLU A N 1
ATOM 2147 C CA . GLU A 1 263 ? -9.608 22.973 22.209 1.00 71.06 263 GLU A CA 1
ATOM 2148 C C . GLU A 1 263 ? -9.980 23.584 20.852 1.00 71.06 263 GLU A C 1
ATOM 2150 O O . GLU A 1 263 ? -10.600 24.642 20.809 1.00 71.06 263 GLU A O 1
ATOM 2155 N N . ARG A 1 264 ? -9.641 22.923 19.737 1.00 68.38 264 ARG A N 1
ATOM 2156 C CA . ARG A 1 264 ? -10.026 23.382 18.389 1.00 68.38 264 ARG A CA 1
ATOM 2157 C C . ARG A 1 264 ? -11.511 23.190 18.079 1.00 68.38 264 ARG A C 1
ATOM 2159 O O . ARG A 1 264 ? -11.999 23.801 17.133 1.00 68.38 264 ARG A O 1
ATOM 2166 N N . LEU A 1 265 ? -12.186 22.285 18.784 1.00 56.97 265 LEU A N 1
ATOM 2167 C CA . LEU A 1 265 ? -13.446 21.698 18.320 1.00 56.97 265 LEU A CA 1
ATOM 2168 C C . LEU A 1 265 ? -14.632 21.938 19.243 1.00 56.97 265 LEU A C 1
ATOM 2170 O O . LEU A 1 265 ? -15.766 21.887 18.782 1.00 56.97 265 LEU A O 1
ATOM 2174 N N . LEU A 1 266 ? -14.396 22.161 20.532 1.00 61.84 266 LEU A N 1
ATOM 2175 C CA . LEU A 1 266 ? -15.459 22.444 21.486 1.00 61.84 266 LEU A CA 1
ATOM 2176 C C . LEU A 1 266 ? -15.542 23.953 21.722 1.00 61.84 266 LEU A C 1
ATOM 2178 O O . LEU A 1 266 ? -14.523 24.602 21.961 1.00 61.84 266 LEU A O 1
ATOM 2182 N N . ASP A 1 267 ? -16.756 24.505 21.672 1.00 58.75 267 ASP A N 1
ATOM 2183 C CA . ASP A 1 267 ? -17.008 25.891 22.068 1.00 58.75 267 ASP A CA 1
ATOM 2184 C C . ASP A 1 267 ? -16.522 26.086 23.525 1.00 58.75 267 ASP A C 1
ATOM 2186 O O . ASP A 1 267 ? -16.774 25.215 24.369 1.00 58.75 267 ASP A O 1
ATOM 2190 N N . PRO A 1 268 ? -15.816 27.183 23.864 1.00 59.50 268 PRO A N 1
ATOM 2191 C CA . PRO A 1 268 ? -15.419 27.490 25.239 1.00 59.50 268 PRO A CA 1
ATOM 2192 C C . PRO A 1 268 ? -16.546 27.350 26.271 1.00 59.50 268 PRO A C 1
ATOM 2194 O O . PRO A 1 268 ? -16.278 26.995 27.419 1.00 59.50 268 PRO A O 1
ATOM 2197 N N . VAL A 1 269 ? -17.797 27.597 25.866 1.00 53.81 269 VAL A N 1
ATOM 2198 C CA . VAL A 1 269 ? -18.983 27.429 26.717 1.00 53.81 269 VAL A CA 1
ATOM 2199 C C . VAL A 1 269 ? -19.275 25.947 27.002 1.00 53.81 269 VAL A C 1
ATOM 2201 O O . VAL A 1 269 ? -19.521 25.587 28.151 1.00 53.81 269 VAL A O 1
ATOM 2204 N N . ASP A 1 270 ? -19.157 25.069 26.000 1.00 59.50 270 ASP A N 1
ATOM 2205 C CA . ASP A 1 270 ? -19.352 23.617 26.144 1.00 59.50 270 ASP A CA 1
ATOM 2206 C C . ASP A 1 270 ? -18.206 22.943 26.924 1.00 59.50 270 ASP A C 1
ATOM 2208 O O . ASP A 1 270 ? -18.416 21.948 27.621 1.00 59.50 270 ASP A O 1
ATOM 2212 N N . LEU A 1 271 ? -16.987 23.492 26.848 1.00 61.84 271 LEU A N 1
ATOM 2213 C CA . LEU A 1 271 ? -15.825 23.033 27.625 1.00 61.84 271 LEU A CA 1
ATOM 2214 C C . LEU A 1 271 ? -15.977 23.262 29.137 1.00 61.84 271 LEU A C 1
ATOM 2216 O O . LEU A 1 271 ? -15.318 22.569 29.913 1.00 61.84 271 LEU A O 1
ATOM 2220 N N . GLY A 1 272 ? -16.817 24.215 29.560 1.00 63.69 272 GLY A N 1
ATOM 2221 C CA . GLY A 1 272 ? -17.051 24.522 30.975 1.00 63.69 272 GLY A CA 1
ATOM 2222 C C . GLY A 1 272 ? -17.799 23.419 31.731 1.00 63.69 272 GLY A C 1
ATOM 2223 O O . GLY A 1 272 ? -17.531 23.197 32.911 1.00 63.69 272 GLY A O 1
ATOM 2224 N N . ASP A 1 273 ? -18.670 22.683 31.035 1.00 66.62 273 ASP A N 1
ATOM 2225 C CA . ASP A 1 273 ? -19.541 21.645 31.608 1.00 66.62 273 ASP A CA 1
ATOM 2226 C C . ASP A 1 273 ? -19.005 20.209 31.427 1.00 66.62 273 ASP A C 1
ATOM 2228 O O . ASP A 1 273 ? -19.612 19.239 31.907 1.00 66.62 273 ASP A O 1
ATOM 2232 N N . ILE A 1 274 ? -17.869 20.057 30.734 1.00 68.94 274 ILE A N 1
ATOM 2233 C CA . ILE A 1 274 ? -17.240 18.772 30.408 1.00 68.94 274 ILE A CA 1
ATOM 2234 C C . ILE A 1 274 ? -15.984 18.556 31.259 1.00 68.94 274 ILE A C 1
ATOM 2236 O O . ILE A 1 274 ? -15.068 19.375 31.298 1.00 68.94 274 ILE A O 1
ATOM 2240 N N . ASP A 1 275 ? -15.883 17.384 31.886 1.00 71.12 275 ASP A N 1
ATOM 2241 C CA . ASP A 1 275 ? -14.652 16.964 32.559 1.00 71.12 275 ASP A CA 1
ATOM 2242 C C . ASP A 1 275 ? -13.574 16.584 31.523 1.00 71.12 275 ASP A C 1
ATOM 2244 O O . ASP A 1 275 ? -13.669 15.559 30.836 1.00 71.12 275 ASP A O 1
ATOM 2248 N N . ARG A 1 276 ? -12.513 17.399 31.433 1.00 70.62 276 ARG A N 1
ATOM 2249 C CA . ARG A 1 276 ? -11.386 17.203 30.500 1.00 70.62 276 ARG A CA 1
ATOM 2250 C C . ARG A 1 276 ? -10.727 15.827 30.627 1.00 70.62 276 ARG A C 1
ATOM 2252 O O . ARG A 1 276 ? -10.398 15.216 29.612 1.00 70.62 276 ARG A O 1
ATOM 2259 N N . ARG A 1 277 ? -10.570 15.296 31.848 1.00 69.12 277 ARG A N 1
ATOM 2260 C CA . ARG A 1 277 ? -9.976 13.960 32.054 1.00 69.12 277 ARG A CA 1
ATOM 2261 C C . ARG A 1 277 ? -10.869 12.874 31.463 1.00 69.12 277 ARG A C 1
ATOM 2263 O O . ARG A 1 277 ? -10.378 11.900 30.899 1.00 69.12 277 ARG A O 1
ATOM 2270 N N . ARG A 1 278 ? -12.189 13.046 31.539 1.00 71.88 278 ARG A N 1
ATOM 2271 C CA . ARG A 1 278 ? -13.140 12.092 30.954 1.00 71.88 278 ARG A CA 1
ATOM 2272 C C . ARG A 1 278 ? -13.216 12.185 29.450 1.00 71.88 278 ARG A C 1
ATOM 2274 O O . ARG A 1 278 ? -13.419 11.152 28.819 1.00 71.88 278 ARG A O 1
ATOM 2281 N N . LEU A 1 279 ? -13.077 13.380 28.886 1.00 73.56 279 LEU A N 1
ATOM 2282 C CA . LEU A 1 279 ? -12.987 13.553 27.441 1.00 73.56 279 LEU A CA 1
ATOM 2283 C C . LEU A 1 279 ? -11.808 12.753 26.887 1.00 73.56 279 LEU A C 1
ATOM 2285 O O . LEU A 1 279 ? -12.008 11.924 26.002 1.00 73.56 279 LEU A O 1
ATOM 2289 N N . ILE A 1 280 ? -10.627 12.919 27.490 1.00 72.94 280 ILE A N 1
ATOM 2290 C CA . ILE A 1 280 ? -9.419 12.157 27.151 1.00 72.94 280 ILE A CA 1
ATOM 2291 C C . ILE A 1 280 ? -9.691 10.653 27.221 1.00 72.94 280 ILE A C 1
ATOM 2293 O O . ILE A 1 280 ? -9.507 9.945 26.232 1.00 72.94 280 ILE A O 1
ATOM 2297 N N . ASN A 1 281 ? -10.238 10.176 28.340 1.00 70.75 281 ASN A N 1
ATOM 2298 C CA . ASN A 1 281 ? -10.563 8.761 28.499 1.00 70.75 281 ASN A CA 1
ATOM 2299 C C . ASN A 1 281 ? -11.576 8.270 27.448 1.00 70.75 281 ASN A C 1
ATOM 2301 O O . ASN A 1 281 ? -11.410 7.184 26.919 1.00 70.75 281 ASN A O 1
ATOM 2305 N N . ASN A 1 282 ? -12.609 9.040 27.091 1.00 72.94 282 ASN A N 1
ATOM 2306 C CA . ASN A 1 282 ? -13.594 8.618 26.083 1.00 72.94 282 ASN A CA 1
ATOM 2307 C C . ASN A 1 282 ? -13.039 8.567 24.656 1.00 72.94 282 ASN A C 1
ATOM 2309 O O . ASN A 1 282 ? -13.423 7.694 23.875 1.00 72.94 282 ASN A O 1
ATOM 2313 N N . VAL A 1 283 ? -12.152 9.501 24.313 1.00 75.75 283 VAL A N 1
ATOM 2314 C CA . VAL A 1 283 ? -11.449 9.530 23.023 1.00 75.75 283 VAL A CA 1
ATOM 2315 C C . VAL A 1 283 ? -10.516 8.323 22.908 1.00 75.75 283 VAL A C 1
ATOM 2317 O O . VAL A 1 283 ? -10.438 7.684 21.857 1.00 75.75 283 VAL A O 1
ATOM 2320 N N . LEU A 1 284 ? -9.856 7.973 24.008 1.00 75.44 284 LEU A N 1
ATOM 2321 C CA . LEU A 1 284 ? -8.904 6.874 24.063 1.00 75.44 284 LEU A CA 1
ATOM 2322 C C . LEU A 1 284 ? -9.547 5.488 24.157 1.00 75.44 284 LEU A C 1
ATOM 2324 O O . LEU A 1 284 ? -8.932 4.502 23.759 1.00 75.44 284 LEU A O 1
ATOM 2328 N N . THR A 1 285 ? -10.796 5.389 24.614 1.00 71.12 285 THR A N 1
ATOM 2329 C CA . THR A 1 285 ? -11.533 4.120 24.725 1.00 71.12 285 THR A CA 1
ATOM 2330 C C . THR A 1 285 ? -12.101 3.657 23.393 1.00 71.12 285 THR A C 1
ATOM 2332 O O . THR A 1 285 ? -13.290 3.360 23.275 1.00 71.12 285 THR A O 1
ATOM 2335 N N . CYS A 1 286 ? -11.278 3.597 22.356 1.00 74.12 286 CYS A N 1
ATOM 2336 C CA . CYS A 1 286 ? -11.669 3.074 21.056 1.00 74.12 286 CYS A CA 1
ATOM 2337 C C . CYS A 1 286 ? -10.988 1.747 20.772 1.00 74.12 286 CYS A C 1
ATOM 2339 O O . CYS A 1 286 ? -9.872 1.500 21.214 1.00 74.12 286 CYS A O 1
ATOM 2341 N N . TYR A 1 287 ? -11.666 0.930 19.969 1.00 78.44 287 TYR A N 1
ATOM 2342 C CA . TYR A 1 287 ? -11.162 -0.340 19.471 1.00 78.44 287 TYR A CA 1
ATOM 2343 C C . TYR A 1 287 ? -9.758 -0.229 18.853 1.00 78.44 287 TYR A C 1
ATOM 2345 O O . TYR A 1 287 ? -8.970 -1.156 18.966 1.00 78.44 287 TYR A O 1
ATOM 2353 N N . PHE A 1 288 ? -9.439 0.892 18.203 1.00 85.12 288 PHE A N 1
ATOM 2354 C CA . PHE A 1 288 ? -8.178 1.053 17.483 1.00 85.12 288 PHE A CA 1
ATOM 2355 C C . PHE A 1 288 ? -6.959 1.271 18.357 1.00 85.12 288 PHE A C 1
ATOM 2357 O O . PHE A 1 288 ? -5.852 1.127 17.849 1.00 85.12 288 PHE A O 1
ATOM 2364 N N . LEU A 1 289 ? -7.135 1.654 19.620 1.00 85.19 289 LEU A N 1
ATOM 2365 C CA . LEU A 1 289 ? -6.043 2.110 20.466 1.00 85.19 289 LEU A CA 1
ATOM 2366 C C . LEU A 1 289 ? -5.813 1.135 21.614 1.00 85.19 289 LEU A C 1
ATOM 2368 O O . LEU A 1 289 ? -6.752 0.601 22.198 1.00 85.19 289 LEU A O 1
ATOM 2372 N N . ALA A 1 290 ? -4.544 0.926 21.945 1.00 80.94 290 ALA A N 1
ATOM 2373 C CA . ALA A 1 290 ? -4.131 0.146 23.099 1.00 80.94 290 ALA A CA 1
ATOM 2374 C C . ALA A 1 290 ? -3.000 0.851 23.844 1.00 80.94 290 ALA A C 1
ATOM 2376 O O . ALA A 1 290 ? -2.119 1.462 23.230 1.00 80.94 290 ALA A O 1
ATOM 2377 N N . GLU A 1 291 ? -3.009 0.706 25.164 1.00 78.56 291 GLU A N 1
ATOM 2378 C CA . GLU A 1 291 ? -1.906 1.102 26.030 1.00 78.56 291 GLU A CA 1
ATOM 2379 C C . GLU A 1 291 ? -0.948 -0.083 26.249 1.00 78.56 291 GLU A C 1
ATOM 2381 O O . GLU A 1 291 ? -1.344 -1.251 26.240 1.00 78.56 291 GLU A O 1
ATOM 2386 N N . SER A 1 292 ? 0.335 0.221 26.412 1.00 72.81 292 SER A N 1
ATOM 2387 C CA . SER A 1 292 ? 1.375 -0.706 26.843 1.00 72.81 292 SER A CA 1
ATOM 2388 C C . SER A 1 292 ? 2.356 0.046 27.744 1.00 72.81 292 SER A C 1
ATOM 2390 O O . SER A 1 292 ? 3.295 0.671 27.248 1.00 72.81 292 SER A O 1
ATOM 2392 N N . GLY A 1 293 ? 2.144 -0.009 29.061 1.00 75.75 293 GLY A N 1
ATOM 2393 C CA . GLY A 1 293 ? 2.897 0.806 30.019 1.00 75.75 293 GLY A CA 1
ATOM 2394 C C . GLY A 1 293 ? 2.477 2.273 29.931 1.00 75.75 293 GLY A C 1
ATOM 2395 O O . GLY A 1 293 ? 1.295 2.570 29.920 1.00 75.75 293 GLY A O 1
ATOM 2396 N N . ASP A 1 294 ? 3.426 3.198 29.813 1.00 80.69 294 ASP A N 1
ATOM 2397 C CA . ASP A 1 294 ? 3.156 4.633 29.635 1.00 80.69 294 ASP A CA 1
ATOM 2398 C C . ASP A 1 294 ? 3.009 5.043 28.158 1.00 80.69 294 ASP A C 1
ATOM 2400 O O . ASP A 1 294 ? 3.139 6.222 27.811 1.00 80.69 294 ASP A O 1
ATOM 2404 N N . ARG A 1 295 ? 2.773 4.075 27.263 1.00 87.06 295 ARG A N 1
ATOM 2405 C CA . ARG A 1 295 ? 2.790 4.272 25.811 1.00 87.06 295 ARG A CA 1
ATOM 2406 C C . ARG A 1 295 ? 1.508 3.814 25.144 1.00 87.06 295 ARG A C 1
ATOM 2408 O O . ARG A 1 295 ? 0.881 2.846 25.553 1.00 87.06 295 ARG A O 1
ATOM 2415 N N . TRP A 1 296 ? 1.193 4.464 24.036 1.00 87.19 296 TRP A N 1
ATOM 2416 C CA . TRP A 1 296 ? -0.015 4.268 23.252 1.00 87.19 296 TRP A CA 1
ATOM 2417 C C . TRP A 1 296 ? 0.296 3.895 21.825 1.00 87.19 296 TRP A C 1
ATOM 2419 O O . TRP A 1 296 ? 1.212 4.447 21.218 1.00 87.19 296 TRP A O 1
ATOM 2429 N N . ARG A 1 297 ? -0.501 2.981 21.286 1.00 88.94 297 ARG A N 1
ATOM 2430 C CA . ARG A 1 297 ? -0.336 2.426 19.947 1.00 88.94 297 ARG A CA 1
ATOM 2431 C C . ARG A 1 297 ? -1.673 2.143 19.293 1.00 88.94 297 ARG A C 1
ATOM 2433 O O . ARG A 1 297 ? -2.697 2.062 19.972 1.00 88.94 297 ARG A O 1
ATOM 2440 N N . PHE A 1 298 ? -1.629 1.903 17.989 1.00 89.62 298 PHE A N 1
ATOM 2441 C CA . PHE A 1 298 ? -2.715 1.207 17.318 1.00 89.62 298 PHE A CA 1
ATOM 2442 C C . PHE A 1 298 ? -2.696 -0.285 17.674 1.00 89.62 298 PHE A C 1
ATOM 2444 O O . PHE A 1 298 ? -1.634 -0.870 17.891 1.00 89.62 298 PHE A O 1
ATOM 2451 N N . THR A 1 299 ? -3.869 -0.911 17.729 1.00 84.56 299 THR A N 1
ATOM 2452 C CA . THR A 1 299 ? -4.011 -2.364 17.935 1.00 84.56 299 THR A CA 1
ATOM 2453 C C . THR A 1 299 ? -3.530 -3.187 16.741 1.00 84.56 299 THR A C 1
ATOM 2455 O O . THR A 1 299 ? -3.291 -4.381 16.883 1.00 84.56 299 THR A O 1
ATOM 2458 N N . ASP A 1 300 ? -3.446 -2.559 15.568 1.00 86.19 300 ASP A N 1
ATOM 2459 C CA . ASP A 1 300 ? -3.032 -3.151 14.297 1.00 86.19 300 ASP A CA 1
ATOM 2460 C C . ASP A 1 300 ? -2.258 -2.091 13.499 1.00 86.19 300 ASP A C 1
ATOM 2462 O O . ASP A 1 300 ? -2.766 -0.989 13.263 1.00 86.19 300 ASP A O 1
ATOM 2466 N N . ASN A 1 301 ? -1.034 -2.413 13.084 1.00 89.56 301 ASN A N 1
ATOM 2467 C CA . ASN A 1 301 ? -0.197 -1.522 12.286 1.00 89.56 301 ASN A CA 1
ATOM 2468 C C . ASN A 1 301 ? -0.825 -1.211 10.925 1.00 89.56 301 ASN A C 1
ATOM 2470 O O . ASN A 1 301 ? -0.611 -0.131 10.382 1.00 89.56 301 ASN A O 1
ATOM 2474 N N . ASN A 1 302 ? -1.647 -2.102 10.372 1.00 90.75 302 ASN A N 1
ATOM 2475 C CA . ASN A 1 302 ? -2.317 -1.832 9.102 1.00 90.75 302 ASN A CA 1
ATOM 2476 C C . ASN A 1 302 ? -3.285 -0.637 9.212 1.00 90.75 302 ASN A C 1
ATOM 2478 O O . ASN A 1 302 ? -3.430 0.125 8.260 1.00 90.75 302 ASN A O 1
ATOM 2482 N N . ILE A 1 303 ? -3.870 -0.404 10.395 1.00 91.94 303 ILE A N 1
ATOM 2483 C CA . ILE A 1 303 ? -4.694 0.783 10.679 1.00 91.94 303 ILE A CA 1
ATOM 2484 C C . ILE A 1 303 ? -3.817 2.037 10.748 1.00 91.94 303 ILE A C 1
ATOM 2486 O O . ILE A 1 303 ? -4.181 3.069 10.187 1.00 91.94 303 ILE A O 1
ATOM 2490 N N . LEU A 1 304 ? -2.644 1.940 11.387 1.00 93.94 304 LEU A N 1
ATOM 2491 C CA . LEU A 1 304 ? -1.644 3.011 11.394 1.00 93.94 304 LEU A CA 1
ATOM 2492 C C . LEU A 1 304 ? -1.267 3.405 9.957 1.00 93.94 304 LEU A C 1
ATOM 2494 O O . LEU A 1 304 ? -1.365 4.577 9.602 1.00 93.94 304 LEU A O 1
ATOM 2498 N N . PHE A 1 305 ? -0.888 2.441 9.116 1.00 94.31 305 PHE A N 1
ATOM 2499 C CA . PHE A 1 305 ? -0.473 2.701 7.735 1.00 94.31 305 PHE A CA 1
ATOM 2500 C C . PHE A 1 305 ? -1.615 3.220 6.853 1.00 94.31 305 PHE A C 1
ATOM 2502 O O . PHE A 1 305 ? -1.391 4.116 6.040 1.00 94.31 305 PHE A O 1
ATOM 2509 N N . PHE A 1 306 ? -2.845 2.745 7.063 1.00 95.12 306 PHE A N 1
ATOM 2510 C CA . PHE A 1 306 ? -4.039 3.300 6.422 1.00 95.12 306 PHE A CA 1
ATOM 2511 C C . PHE A 1 306 ? -4.251 4.782 6.771 1.00 95.12 306 PHE A C 1
ATOM 2513 O O . PHE A 1 306 ? -4.446 5.610 5.882 1.00 95.12 306 PHE A O 1
ATOM 2520 N N . LEU A 1 307 ? -4.159 5.146 8.052 1.00 95.69 307 LEU A N 1
ATOM 2521 C CA . LEU A 1 307 ? -4.340 6.533 8.497 1.00 95.69 307 LEU A CA 1
ATOM 2522 C C . LEU A 1 307 ? -3.205 7.450 8.021 1.00 95.69 307 LEU A C 1
ATOM 2524 O O . LEU A 1 307 ? -3.453 8.614 7.705 1.00 95.69 307 LEU A O 1
ATOM 2528 N N . LEU A 1 308 ? -1.976 6.930 7.928 1.00 96.12 308 LEU A N 1
ATOM 2529 C CA . LEU A 1 308 ? -0.855 7.640 7.307 1.00 96.12 308 LEU A CA 1
ATOM 2530 C C . LEU A 1 308 ? -1.110 7.885 5.814 1.00 96.12 308 LEU A C 1
ATOM 2532 O O . LEU A 1 308 ? -0.896 8.999 5.345 1.00 96.12 308 LEU A O 1
ATOM 2536 N N . ALA A 1 309 ? -1.616 6.888 5.082 1.00 96.50 309 ALA A N 1
ATOM 2537 C CA . ALA A 1 309 ? -1.990 7.042 3.677 1.00 96.50 309 ALA A CA 1
ATOM 2538 C C . ALA A 1 309 ? -3.069 8.122 3.485 1.00 96.50 309 ALA A C 1
ATOM 2540 O O . ALA A 1 309 ? -2.944 8.977 2.609 1.00 96.50 309 ALA A O 1
ATOM 2541 N N . GLU A 1 310 ? -4.095 8.139 4.341 1.00 95.38 310 GLU A N 1
ATOM 2542 C CA . GLU A 1 310 ? -5.139 9.170 4.321 1.00 95.38 310 GLU A CA 1
ATOM 2543 C C . GLU A 1 310 ? -4.572 10.569 4.625 1.00 95.38 310 GLU A C 1
ATOM 2545 O O . GLU A 1 310 ? -4.928 11.543 3.961 1.00 95.38 310 GLU A O 1
ATOM 2550 N N . ALA A 1 311 ? -3.663 10.686 5.599 1.00 95.44 311 ALA A N 1
ATOM 2551 C CA . ALA A 1 311 ? -3.000 11.951 5.908 1.00 95.44 311 ALA A CA 1
ATOM 2552 C C . ALA A 1 311 ? -2.165 12.468 4.722 1.00 95.44 311 ALA A C 1
ATOM 2554 O O . ALA A 1 311 ? -2.264 13.646 4.374 1.00 95.44 311 ALA A O 1
ATOM 2555 N N . LEU A 1 312 ? -1.404 11.587 4.062 1.00 96.00 312 LEU A N 1
ATOM 2556 C CA . LEU A 1 312 ? -0.634 11.921 2.860 1.00 96.00 312 LEU A CA 1
ATOM 2557 C C . LEU A 1 312 ? -1.538 12.348 1.697 1.00 96.00 312 LEU A C 1
ATOM 2559 O O . LEU A 1 312 ? -1.222 13.314 1.005 1.00 96.00 312 LEU A O 1
ATOM 2563 N N . LEU A 1 313 ? -2.671 11.669 1.490 1.00 94.88 313 LEU A N 1
ATOM 2564 C CA . LEU A 1 313 ? -3.642 12.039 0.459 1.00 94.88 313 LEU A CA 1
ATOM 2565 C C . LEU A 1 313 ? -4.194 13.446 0.699 1.00 94.88 313 LEU A C 1
ATOM 2567 O O . LEU A 1 313 ? -4.211 14.273 -0.211 1.00 94.88 313 LEU A O 1
ATOM 2571 N N . LEU A 1 314 ? -4.625 13.728 1.929 1.00 93.50 314 LEU A N 1
ATOM 2572 C CA . LEU A 1 314 ? -5.186 15.028 2.290 1.00 93.50 314 LEU A CA 1
ATOM 2573 C C . LEU A 1 314 ? -4.152 16.147 2.171 1.00 93.50 314 LEU A C 1
ATOM 2575 O O . LEU A 1 314 ? -4.494 17.215 1.664 1.00 93.50 314 LEU A O 1
ATOM 2579 N N . ALA A 1 315 ? -2.902 15.897 2.571 1.00 93.00 315 ALA A N 1
ATOM 2580 C CA . ALA A 1 315 ? -1.804 16.835 2.367 1.00 93.00 315 ALA A CA 1
ATOM 2581 C C . ALA A 1 315 ? -1.578 17.096 0.870 1.00 93.00 315 ALA A C 1
ATOM 2583 O O . ALA A 1 315 ? -1.615 18.249 0.451 1.00 93.00 315 ALA A O 1
ATOM 2584 N N . THR A 1 316 ? -1.474 16.048 0.043 1.00 92.06 316 THR A N 1
ATOM 2585 C CA . THR A 1 316 ? -1.321 16.174 -1.418 1.00 92.06 316 THR A CA 1
ATOM 2586 C C . THR A 1 316 ? -2.443 17.013 -2.032 1.00 92.06 316 THR A C 1
ATOM 2588 O O . THR A 1 316 ? -2.162 18.016 -2.685 1.00 92.06 316 THR A O 1
ATOM 2591 N N . LYS A 1 317 ? -3.715 16.673 -1.779 1.00 92.06 317 LYS A N 1
ATOM 2592 C CA . LYS A 1 317 ? -4.868 17.402 -2.343 1.00 92.06 317 LYS A CA 1
ATOM 2593 C C . LYS A 1 317 ? -4.916 18.851 -1.862 1.00 92.06 317 LYS A C 1
ATOM 2595 O O . LYS A 1 317 ? -5.174 19.764 -2.650 1.00 92.06 317 LYS A O 1
ATOM 2600 N N . HIS A 1 318 ? -4.642 19.084 -0.577 1.00 90.50 318 HIS A N 1
ATOM 2601 C CA . HIS A 1 318 ? -4.599 20.431 -0.014 1.00 90.50 318 HIS A CA 1
ATOM 2602 C C . HIS A 1 318 ? -3.518 21.280 -0.682 1.00 90.50 318 HIS A C 1
ATOM 2604 O O . HIS A 1 318 ? -3.796 22.404 -1.099 1.00 90.50 318 HIS A O 1
ATOM 2610 N N . THR A 1 319 ? -2.303 20.747 -0.808 1.00 87.50 319 THR A N 1
ATOM 2611 C CA . THR A 1 319 ? -1.171 21.484 -1.366 1.00 87.50 319 THR A CA 1
ATOM 2612 C C . THR A 1 319 ? -1.312 21.697 -2.870 1.00 87.50 319 THR A C 1
ATOM 2614 O O . THR A 1 319 ? -1.025 22.792 -3.331 1.00 87.50 319 THR A O 1
ATOM 2617 N N . VAL A 1 320 ? -1.846 20.733 -3.625 1.00 88.12 320 VAL A N 1
ATOM 2618 C CA . VAL A 1 320 ? -2.180 20.923 -5.052 1.00 88.12 320 VAL A CA 1
ATOM 2619 C C . VAL A 1 320 ? -3.265 21.992 -5.235 1.00 88.12 320 VAL A C 1
ATOM 2621 O O . VAL A 1 320 ? -3.244 22.756 -6.195 1.00 88.12 320 VAL A O 1
ATOM 2624 N N . THR A 1 321 ? -4.220 22.085 -4.304 1.00 85.69 321 THR A N 1
ATOM 2625 C CA . THR A 1 321 ? -5.323 23.052 -4.406 1.00 85.69 321 THR A CA 1
ATOM 2626 C C . THR A 1 321 ? -4.936 24.465 -3.973 1.00 85.69 321 THR A C 1
ATOM 2628 O O . THR A 1 321 ? -5.438 25.432 -4.542 1.00 85.69 321 THR A O 1
ATOM 2631 N N . LYS A 1 322 ? -4.114 24.597 -2.926 1.00 80.19 322 LYS A N 1
ATOM 2632 C CA . LYS A 1 322 ? -3.860 25.877 -2.238 1.00 80.19 322 LYS A CA 1
ATOM 2633 C C . LYS A 1 322 ? -2.397 26.310 -2.218 1.00 80.19 322 LYS A C 1
ATOM 2635 O O . LYS A 1 322 ? -2.119 27.459 -1.884 1.00 80.19 322 LYS A O 1
ATOM 2640 N N . GLY A 1 323 ? -1.469 25.398 -2.478 1.00 66.38 323 GLY A N 1
ATOM 2641 C CA . GLY A 1 323 ? -0.038 25.663 -2.419 1.00 66.38 323 GLY A CA 1
ATOM 2642 C C . GLY A 1 323 ? 0.455 26.359 -3.681 1.00 66.38 323 GLY A C 1
ATOM 2643 O O . GLY A 1 323 ? -0.004 26.075 -4.784 1.00 66.38 323 GLY A O 1
ATOM 2644 N N . SER A 1 324 ? 1.426 27.256 -3.522 1.00 73.69 324 SER A N 1
ATOM 2645 C CA . SER A 1 324 ? 2.269 27.674 -4.639 1.00 73.69 324 SER A CA 1
ATOM 2646 C C . SER A 1 324 ? 3.383 26.652 -4.851 1.00 73.69 324 SER A C 1
ATOM 2648 O O . SER A 1 324 ? 3.835 26.001 -3.905 1.00 73.69 324 SER A O 1
ATOM 2650 N N . ILE A 1 325 ? 3.866 26.542 -6.086 1.00 72.81 325 ILE A N 1
ATOM 2651 C CA . ILE A 1 325 ? 4.978 25.651 -6.437 1.00 72.81 325 ILE A CA 1
ATOM 2652 C C . ILE A 1 325 ? 6.241 26.022 -5.630 1.00 72.81 325 ILE A C 1
ATOM 2654 O O . ILE A 1 325 ? 6.887 25.158 -5.041 1.00 72.81 325 ILE A O 1
ATOM 2658 N N . GLU A 1 326 ? 6.528 27.322 -5.496 1.00 69.69 326 GLU A N 1
ATOM 2659 C CA . GLU A 1 326 ? 7.679 27.872 -4.756 1.00 69.69 326 GLU A CA 1
ATOM 2660 C C . GLU A 1 326 ? 7.643 27.587 -3.241 1.00 69.69 326 GLU A C 1
ATOM 2662 O O . GLU A 1 326 ? 8.685 27.575 -2.584 1.00 69.69 326 GLU A O 1
ATOM 2667 N N . GLY A 1 327 ? 6.456 27.329 -2.681 1.00 72.56 327 GLY A N 1
ATOM 2668 C CA . GLY A 1 327 ? 6.236 27.041 -1.262 1.00 72.56 327 GLY A CA 1
ATOM 2669 C C . GLY A 1 327 ? 5.794 25.607 -0.972 1.00 72.56 327 GLY A C 1
ATOM 2670 O O . GLY A 1 327 ? 5.440 25.317 0.173 1.00 72.56 327 GLY A O 1
ATOM 2671 N N . PHE A 1 328 ? 5.802 24.717 -1.974 1.00 81.12 328 PHE A N 1
ATOM 2672 C CA . PHE A 1 328 ? 5.138 23.414 -1.896 1.00 81.12 328 PHE A CA 1
ATOM 2673 C C . PHE A 1 328 ? 5.549 22.609 -0.666 1.00 81.12 328 PHE A C 1
ATOM 2675 O O . PHE A 1 328 ? 4.690 22.145 0.071 1.00 81.12 328 PHE A O 1
ATOM 2682 N N . ALA A 1 329 ? 6.851 22.470 -0.407 1.00 78.31 329 ALA A N 1
ATOM 2683 C CA . ALA A 1 329 ? 7.334 21.625 0.682 1.00 78.31 329 ALA A CA 1
ATOM 2684 C C . ALA A 1 329 ? 6.862 22.117 2.062 1.00 78.31 329 ALA A C 1
ATOM 2686 O O . ALA A 1 329 ? 6.443 21.311 2.888 1.00 78.31 329 ALA A O 1
ATOM 2687 N N . SER A 1 330 ? 6.865 23.435 2.289 1.00 78.25 330 SER A N 1
ATOM 2688 C CA . SER A 1 330 ? 6.362 24.044 3.529 1.00 78.25 330 SER A CA 1
ATOM 2689 C C . SER A 1 330 ? 4.838 23.926 3.627 1.00 78.25 330 SER A C 1
ATOM 2691 O O . SER A 1 330 ? 4.301 23.562 4.670 1.00 78.25 330 SER A O 1
ATOM 2693 N N . ALA A 1 331 ? 4.125 24.143 2.518 1.00 81.06 331 ALA A N 1
ATOM 2694 C CA . ALA A 1 331 ? 2.678 23.966 2.464 1.00 81.06 331 ALA A CA 1
ATOM 2695 C C . ALA A 1 331 ? 2.261 22.498 2.673 1.00 81.06 331 ALA A C 1
ATOM 2697 O O . ALA A 1 331 ? 1.243 22.241 3.310 1.00 81.06 331 ALA A O 1
ATOM 2698 N N . PHE A 1 332 ? 3.044 21.536 2.182 1.00 85.62 332 PHE A N 1
ATOM 2699 C CA . PHE A 1 332 ? 2.806 20.107 2.367 1.00 85.62 332 PHE A CA 1
ATOM 2700 C C . PHE A 1 332 ? 3.017 19.690 3.817 1.00 85.62 332 PHE A C 1
ATOM 2702 O O . PHE A 1 332 ? 2.135 19.068 4.399 1.00 85.62 332 PHE A O 1
ATOM 2709 N N . THR A 1 333 ? 4.140 20.058 4.436 1.00 82.25 333 THR A N 1
ATOM 2710 C CA . THR A 1 333 ? 4.396 19.715 5.845 1.00 82.25 333 THR A CA 1
ATOM 2711 C C . THR A 1 333 ? 3.454 20.446 6.795 1.00 82.25 333 THR A C 1
ATOM 2713 O O . THR A 1 333 ? 3.006 19.864 7.782 1.00 82.25 333 THR A O 1
ATOM 2716 N N . SER A 1 334 ? 3.059 21.677 6.458 1.00 84.12 334 SER A N 1
ATOM 2717 C CA . SER A 1 334 ? 2.004 22.399 7.170 1.00 84.12 334 SER A CA 1
ATOM 2718 C C . SER A 1 334 ? 0.649 21.697 7.048 1.00 84.12 334 SER A C 1
ATOM 2720 O O . SER A 1 334 ? -0.022 21.519 8.063 1.00 84.12 334 SER A O 1
ATOM 2722 N N . ALA A 1 335 ? 0.262 21.247 5.849 1.00 82.00 335 ALA A N 1
ATOM 2723 C CA . ALA A 1 335 ? -0.983 20.506 5.634 1.00 82.00 335 ALA A CA 1
ATOM 2724 C C . ALA A 1 335 ? -0.968 19.123 6.303 1.00 82.00 335 ALA A C 1
ATOM 2726 O O . ALA A 1 335 ? -1.987 18.677 6.828 1.00 82.00 335 ALA A O 1
ATOM 2727 N N . LEU A 1 336 ? 0.193 18.464 6.314 1.00 87.06 336 LEU A N 1
ATOM 2728 C CA . LEU A 1 336 ? 0.415 17.204 7.012 1.00 87.06 336 LEU A CA 1
ATOM 2729 C C . LEU A 1 336 ? 0.388 17.392 8.535 1.00 87.06 336 LEU A C 1
ATOM 2731 O O . LEU A 1 336 ? 0.094 16.443 9.249 1.00 87.06 336 LEU A O 1
ATOM 2735 N N . ASN A 1 337 ? 0.678 18.600 9.033 1.00 84.12 337 ASN A N 1
ATOM 2736 C CA . ASN A 1 337 ? 0.848 18.898 10.456 1.00 84.12 337 ASN A CA 1
ATOM 2737 C C . ASN A 1 337 ? 1.881 17.964 11.126 1.00 84.12 337 ASN A C 1
ATOM 2739 O O . ASN A 1 337 ? 1.713 17.520 12.261 1.00 84.12 337 ASN A O 1
ATOM 2743 N N . SER A 1 338 ? 2.949 17.642 10.392 1.00 82.75 338 SER A N 1
ATOM 2744 C CA . SER A 1 338 ? 4.053 16.797 10.850 1.00 82.75 338 SER A CA 1
ATOM 2745 C C . SER A 1 338 ? 5.365 17.290 10.238 1.00 82.75 338 SER A C 1
ATOM 2747 O O . SER A 1 338 ? 5.393 17.599 9.043 1.00 82.75 338 SER A O 1
ATOM 2749 N N . PRO A 1 339 ? 6.462 17.351 11.017 1.00 73.81 339 PRO A N 1
ATOM 2750 C CA . PRO A 1 339 ? 7.780 17.661 10.476 1.00 73.81 339 PRO A CA 1
ATOM 2751 C C . PRO A 1 339 ? 8.377 16.491 9.681 1.00 73.81 339 PRO A C 1
ATOM 2753 O O . PRO A 1 339 ? 9.302 16.708 8.905 1.00 73.81 339 PRO A O 1
ATOM 2756 N N . THR A 1 340 ? 7.866 15.269 9.874 1.00 84.50 340 THR A N 1
ATOM 2757 C CA . THR A 1 340 ? 8.334 14.057 9.196 1.00 84.50 340 THR A CA 1
ATOM 2758 C C . THR A 1 340 ? 7.347 13.598 8.129 1.00 84.50 340 THR A C 1
ATOM 2760 O O . THR A 1 340 ? 6.130 13.599 8.339 1.00 84.50 340 THR A O 1
ATOM 2763 N N . ILE A 1 341 ? 7.883 13.160 6.993 1.00 88.06 341 ILE A N 1
ATOM 2764 C CA . ILE A 1 341 ? 7.152 12.544 5.892 1.00 88.06 341 ILE A CA 1
ATOM 2765 C C . ILE A 1 341 ? 7.105 11.029 6.137 1.00 88.06 341 ILE A C 1
ATOM 2767 O O . ILE A 1 341 ? 8.147 10.369 6.055 1.00 88.06 341 ILE A O 1
ATOM 2771 N N . PRO A 1 342 ? 5.925 10.446 6.427 1.00 89.62 342 PRO A N 1
ATOM 2772 C CA . PRO A 1 342 ? 5.785 9.028 6.749 1.00 89.62 342 PRO A CA 1
ATOM 2773 C C . PRO A 1 342 ? 5.927 8.151 5.495 1.00 89.62 342 PRO A C 1
ATOM 2775 O O . PRO A 1 342 ? 4.949 7.649 4.937 1.00 89.62 342 PRO A O 1
ATOM 2778 N N . LEU A 1 343 ? 7.166 7.969 5.041 1.00 90.44 343 LEU A N 1
ATOM 2779 C CA . LEU A 1 343 ? 7.499 7.175 3.865 1.00 90.44 343 LEU A CA 1
ATOM 2780 C C . LEU A 1 343 ? 7.643 5.693 4.247 1.00 90.44 343 LEU A C 1
ATOM 2782 O O . LEU A 1 343 ? 8.738 5.210 4.530 1.00 90.44 343 LEU A O 1
ATOM 2786 N N . HIS A 1 344 ? 6.517 4.980 4.260 1.00 92.31 344 HIS A N 1
ATOM 2787 C CA . HIS A 1 344 ? 6.450 3.536 4.495 1.00 92.31 344 HIS A CA 1
ATOM 2788 C C . HIS A 1 344 ? 5.780 2.832 3.299 1.00 92.31 344 HIS A C 1
ATOM 2790 O O . HIS A 1 344 ? 4.751 3.333 2.835 1.00 92.31 344 HIS A O 1
ATOM 2796 N N . PRO A 1 345 ? 6.285 1.677 2.814 1.00 91.50 345 PRO A N 1
ATOM 2797 C CA . PRO A 1 345 ? 5.776 1.027 1.603 1.00 91.50 345 PRO A CA 1
ATOM 2798 C C . PRO A 1 345 ? 4.270 0.775 1.636 1.00 91.50 345 PRO A C 1
ATOM 2800 O O . PRO A 1 345 ? 3.572 1.117 0.692 1.00 91.50 345 PRO A O 1
ATOM 2803 N N . LEU A 1 346 ? 3.743 0.258 2.751 1.00 91.19 346 LEU A N 1
ATOM 2804 C CA . LEU A 1 346 ? 2.313 -0.035 2.864 1.00 91.19 346 LEU A CA 1
ATOM 2805 C C . LEU A 1 346 ? 1.447 1.235 2.885 1.00 91.19 346 LEU A C 1
ATOM 2807 O O . LEU A 1 346 ? 0.369 1.245 2.298 1.00 91.19 346 LEU A O 1
ATOM 2811 N N . SER A 1 347 ? 1.927 2.321 3.501 1.00 93.81 347 SER A N 1
ATOM 2812 C CA . SER A 1 347 ? 1.221 3.609 3.475 1.00 93.81 347 SER A CA 1
ATOM 2813 C C . SER A 1 347 ? 1.202 4.194 2.062 1.00 93.81 347 SER A C 1
ATOM 2815 O O . SER A 1 347 ? 0.181 4.714 1.623 1.00 93.81 347 SER A O 1
ATOM 2817 N N . VAL A 1 348 ? 2.319 4.086 1.333 1.00 94.06 348 VAL A N 1
ATOM 2818 C CA . VAL A 1 348 ? 2.413 4.520 -0.067 1.00 94.06 348 VAL A CA 1
ATOM 2819 C C . VAL A 1 348 ? 1.501 3.671 -0.947 1.00 94.06 348 VAL A C 1
ATOM 2821 O O . VAL A 1 348 ? 0.760 4.215 -1.752 1.00 94.06 348 VAL A O 1
ATOM 2824 N N . GLU A 1 349 ? 1.477 2.355 -0.761 1.00 91.75 349 GLU A N 1
ATOM 2825 C CA . GLU A 1 349 ? 0.603 1.465 -1.520 1.00 91.75 349 GLU A CA 1
ATOM 2826 C C . GLU A 1 349 ? -0.881 1.804 -1.338 1.00 91.75 349 GLU A C 1
ATOM 2828 O O . GLU A 1 349 ? -1.603 1.980 -2.317 1.00 91.75 349 GLU A O 1
ATOM 2833 N N . LEU A 1 350 ? -1.325 1.951 -0.086 1.00 93.25 350 LEU A N 1
ATOM 2834 C CA . LEU A 1 350 ? -2.698 2.332 0.245 1.00 93.25 350 LEU A CA 1
ATOM 2835 C C . LEU A 1 350 ? -3.044 3.717 -0.321 1.00 93.25 350 LEU A C 1
ATOM 2837 O O . LEU A 1 350 ? -4.145 3.916 -0.829 1.00 93.25 350 LEU A O 1
ATOM 2841 N N . LEU A 1 351 ? -2.095 4.657 -0.298 1.00 95.00 351 LEU A N 1
ATOM 2842 C CA . LEU A 1 351 ? -2.250 5.964 -0.935 1.00 95.00 351 LEU A CA 1
ATOM 2843 C C . LEU A 1 351 ? -2.448 5.828 -2.452 1.00 95.00 351 LEU A C 1
ATOM 2845 O O . LEU A 1 351 ? -3.337 6.470 -3.004 1.00 95.00 351 LEU A O 1
ATOM 2849 N N . LEU A 1 352 ? -1.640 5.004 -3.126 1.00 92.75 352 LEU A N 1
ATOM 2850 C CA . LEU A 1 352 ? -1.740 4.796 -4.571 1.00 92.75 352 LEU A CA 1
ATOM 2851 C C . LEU A 1 352 ? -3.046 4.096 -4.966 1.00 92.75 352 LEU A C 1
ATOM 2853 O O . LEU A 1 352 ? -3.640 4.483 -5.970 1.00 92.75 352 LEU A O 1
ATOM 2857 N N . LEU A 1 353 ? -3.514 3.119 -4.179 1.00 90.81 353 LEU A N 1
ATOM 2858 C CA . LEU A 1 353 ? -4.825 2.483 -4.373 1.00 90.81 353 LEU A CA 1
ATOM 2859 C C . LEU A 1 353 ? -5.947 3.521 -4.294 1.00 90.81 353 LEU A C 1
ATOM 2861 O O . LEU A 1 353 ? -6.776 3.613 -5.198 1.00 90.81 353 LEU A O 1
ATOM 2865 N N . ARG A 1 354 ? -5.915 4.387 -3.274 1.00 92.38 354 ARG A N 1
ATOM 2866 C CA . ARG A 1 354 ? -6.921 5.440 -3.137 1.00 92.38 354 ARG A CA 1
ATOM 2867 C C . ARG A 1 354 ? -6.846 6.490 -4.241 1.00 92.38 354 ARG A C 1
ATOM 2869 O O . ARG A 1 354 ? -7.881 6.917 -4.737 1.00 92.38 354 ARG A O 1
ATOM 2876 N N . LEU A 1 355 ? -5.644 6.894 -4.649 1.00 92.31 355 LEU A N 1
ATOM 2877 C CA . LEU A 1 355 ? -5.463 7.816 -5.772 1.00 92.31 355 LEU A CA 1
ATOM 2878 C C . LEU A 1 355 ? -5.978 7.221 -7.081 1.00 92.31 355 LEU A C 1
ATOM 2880 O O . LEU A 1 355 ? -6.549 7.951 -7.882 1.00 92.31 355 LEU A O 1
ATOM 2884 N N . ALA A 1 356 ? -5.819 5.914 -7.302 1.00 89.38 356 ALA A N 1
ATOM 2885 C CA . ALA A 1 356 ? -6.337 5.249 -8.493 1.00 89.38 356 ALA A CA 1
ATOM 2886 C C . ALA A 1 356 ? -7.875 5.268 -8.567 1.00 89.38 356 ALA A C 1
ATOM 2888 O O . ALA A 1 356 ? -8.412 5.255 -9.674 1.00 89.38 356 ALA A O 1
ATOM 2889 N N . SER A 1 357 ? -8.566 5.344 -7.421 1.00 88.62 357 SER A N 1
ATOM 2890 C CA . SER A 1 357 ? -10.028 5.465 -7.339 1.00 88.62 357 SER A CA 1
ATOM 2891 C C . SER A 1 357 ? -10.548 6.910 -7.297 1.00 88.62 357 SER A C 1
ATOM 2893 O O . SER A 1 357 ? -11.761 7.124 -7.231 1.00 88.62 357 SER A O 1
ATOM 2895 N N . GLU A 1 358 ? -9.672 7.920 -7.348 1.00 91.00 358 GLU A N 1
ATOM 2896 C CA . GLU A 1 358 ? -10.085 9.318 -7.513 1.00 91.00 358 GLU A CA 1
ATOM 2897 C C . GLU A 1 358 ? -10.587 9.589 -8.949 1.00 91.00 358 GLU A C 1
ATOM 2899 O O . GLU A 1 358 ? -10.132 8.947 -9.904 1.00 91.00 358 GLU A O 1
ATOM 2904 N N . PRO A 1 359 ? -11.509 10.555 -9.140 1.00 92.50 359 PRO A N 1
ATOM 2905 C CA . PRO A 1 359 ? -11.962 10.959 -10.470 1.00 92.50 359 PRO A CA 1
ATOM 2906 C C . PRO A 1 359 ? -10.794 11.346 -11.386 1.00 92.50 359 PRO A C 1
ATOM 2908 O O . PRO A 1 359 ? -9.816 11.943 -10.935 1.00 92.50 359 PRO A O 1
ATOM 2911 N N . SER A 1 360 ? -10.909 11.060 -12.688 1.00 91.06 360 SER A N 1
ATOM 2912 C CA . SER A 1 360 ? -9.852 11.378 -13.661 1.00 91.06 360 SER A CA 1
ATOM 2913 C C . SER A 1 360 ? -9.445 12.854 -13.656 1.00 91.06 360 SER A C 1
ATOM 2915 O O . SER A 1 360 ? -8.258 13.127 -13.752 1.00 91.06 360 SER A O 1
ATOM 2917 N N . GLU A 1 361 ? -10.387 13.780 -13.450 1.00 91.62 361 GLU A N 1
ATOM 2918 C CA . GLU A 1 361 ? -10.107 15.222 -13.338 1.00 91.62 361 GLU A CA 1
ATOM 2919 C C . GLU A 1 361 ? -9.166 15.549 -12.164 1.00 91.62 361 GLU A C 1
ATOM 2921 O O . GLU A 1 361 ? -8.210 16.306 -12.312 1.00 91.62 361 GLU A O 1
ATOM 2926 N N . GLU A 1 362 ? -9.383 14.936 -10.997 1.00 91.56 362 GLU A N 1
ATOM 2927 C CA . GLU A 1 362 ? -8.530 15.160 -9.823 1.00 91.56 362 GLU A CA 1
ATOM 2928 C C . GLU A 1 362 ? -7.136 14.551 -10.034 1.00 91.56 362 GLU A C 1
ATOM 2930 O O . GLU A 1 362 ? -6.122 15.156 -9.684 1.00 91.56 362 GLU A O 1
ATOM 2935 N N . ARG A 1 363 ? -7.073 13.367 -10.654 1.00 92.69 363 ARG A N 1
ATOM 2936 C CA . ARG A 1 363 ? -5.809 12.710 -11.018 1.00 92.69 363 ARG A CA 1
ATOM 2937 C C . ARG A 1 363 ? -5.005 13.548 -12.015 1.00 92.69 363 ARG A C 1
ATOM 2939 O O . ARG A 1 363 ? -3.806 13.743 -11.819 1.00 92.69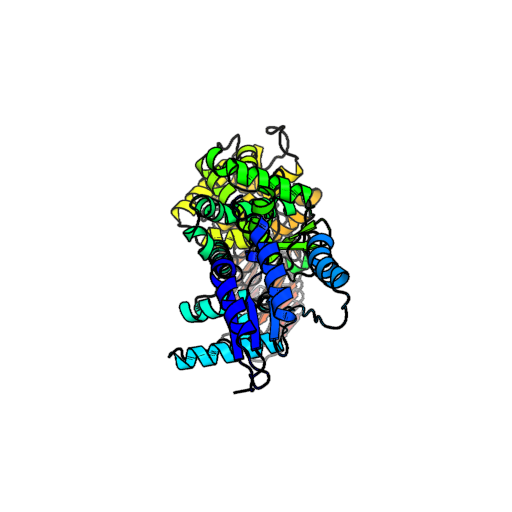 363 ARG A O 1
ATOM 2946 N N . GLU A 1 364 ? -5.662 14.084 -13.038 1.00 91.56 364 GLU A N 1
ATOM 2947 C CA . GLU A 1 364 ? -5.055 14.964 -14.038 1.00 91.56 364 GLU A CA 1
ATOM 2948 C C . GLU A 1 364 ? -4.530 16.251 -13.398 1.00 91.56 364 GLU A C 1
ATOM 2950 O O . GLU A 1 364 ? -3.369 16.601 -13.603 1.00 91.56 364 GLU A O 1
ATOM 2955 N N . ARG A 1 365 ? -5.315 16.878 -12.514 1.00 91.88 365 ARG A N 1
ATOM 2956 C CA . ARG A 1 365 ? -4.894 18.062 -11.756 1.00 91.88 365 ARG A CA 1
ATOM 2957 C C . ARG A 1 365 ? -3.648 17.810 -10.904 1.00 91.88 365 ARG A C 1
ATOM 2959 O O . ARG A 1 365 ? -2.736 18.636 -10.878 1.00 91.88 365 ARG A O 1
ATOM 2966 N N . ILE A 1 366 ? -3.591 16.676 -10.199 1.00 93.00 366 ILE A N 1
ATOM 2967 C CA . ILE A 1 366 ? -2.403 16.278 -9.427 1.00 93.00 366 ILE A CA 1
ATOM 2968 C C . ILE A 1 366 ? -1.213 16.061 -10.371 1.00 93.00 366 ILE A C 1
ATOM 2970 O O . ILE A 1 366 ? -0.120 16.553 -10.096 1.00 93.00 366 ILE A O 1
ATOM 2974 N N . SER A 1 367 ? -1.410 15.358 -11.491 1.00 91.88 367 SER A N 1
ATOM 2975 C CA . SER A 1 367 ? -0.359 15.113 -12.487 1.00 91.88 367 SER A CA 1
ATOM 2976 C C . SER A 1 367 ? 0.199 16.415 -13.074 1.00 91.88 367 SER A C 1
ATOM 2978 O O . SER A 1 367 ? 1.416 16.579 -13.139 1.00 91.88 367 SER A O 1
ATOM 2980 N N . GLU A 1 368 ? -0.667 17.355 -13.455 1.00 90.38 368 GLU A N 1
ATOM 2981 C CA . GLU A 1 368 ? -0.303 18.680 -13.964 1.00 90.38 368 GLU A CA 1
ATOM 2982 C C . GLU A 1 368 ? 0.547 19.458 -12.974 1.00 90.38 368 GLU A C 1
ATOM 2984 O O . GLU A 1 368 ? 1.658 19.879 -13.302 1.00 90.38 368 GLU A O 1
ATOM 2989 N N . PHE A 1 369 ? 0.058 19.572 -11.741 1.00 90.31 369 PHE A N 1
ATOM 2990 C CA . PHE A 1 369 ? 0.762 20.286 -10.691 1.00 90.31 369 PHE A CA 1
ATOM 2991 C C . PHE A 1 369 ? 2.153 19.685 -10.434 1.00 90.31 369 PHE A C 1
ATOM 2993 O O . PHE A 1 369 ? 3.141 20.410 -10.327 1.00 90.31 369 PHE A O 1
ATOM 3000 N N . LEU A 1 370 ? 2.259 18.353 -10.367 1.00 89.88 370 LEU A N 1
ATOM 3001 C CA . LEU A 1 370 ? 3.541 17.674 -10.164 1.00 89.88 370 LEU A CA 1
ATOM 3002 C C . LEU A 1 370 ? 4.482 17.834 -11.367 1.00 89.88 370 LEU A C 1
ATOM 3004 O O . LEU A 1 370 ? 5.683 18.012 -11.174 1.00 89.88 370 LEU A O 1
ATOM 3008 N N . ALA A 1 371 ? 3.966 17.820 -12.598 1.00 88.75 371 ALA A N 1
ATOM 3009 C CA . ALA A 1 371 ? 4.774 18.064 -13.790 1.00 88.75 371 ALA A CA 1
ATOM 3010 C C . ALA A 1 371 ? 5.384 19.475 -13.784 1.00 88.75 371 ALA A C 1
ATOM 3012 O O . ALA A 1 371 ? 6.565 19.633 -14.092 1.00 88.75 371 ALA A O 1
ATOM 3013 N N . GLU A 1 372 ? 4.612 20.495 -13.397 1.00 87.12 372 GLU A N 1
ATOM 3014 C CA . GLU A 1 372 ? 5.123 21.861 -13.231 1.00 87.12 372 GLU A CA 1
ATOM 3015 C C . GLU A 1 372 ? 6.147 21.954 -12.098 1.00 87.12 372 GLU A C 1
ATOM 3017 O O . GLU A 1 372 ? 7.208 22.560 -12.263 1.00 87.12 372 GLU A O 1
ATOM 3022 N N . LEU A 1 373 ? 5.869 21.291 -10.975 1.00 85.19 373 LEU A N 1
ATOM 3023 C CA . LEU A 1 373 ? 6.770 21.209 -9.832 1.00 85.19 373 LEU A CA 1
ATOM 3024 C C . LEU A 1 373 ? 8.139 20.632 -10.236 1.00 85.19 373 LEU A C 1
ATOM 3026 O O . LEU A 1 373 ? 9.171 21.203 -9.889 1.00 85.19 373 LEU A O 1
ATOM 3030 N N . PHE A 1 374 ? 8.177 19.563 -11.037 1.00 84.12 374 PHE A N 1
ATOM 3031 C CA . PHE A 1 374 ? 9.430 18.949 -11.496 1.00 84.12 374 PHE A CA 1
ATOM 3032 C C . PHE A 1 374 ? 10.198 19.744 -12.559 1.00 84.12 374 PHE A C 1
ATOM 3034 O O . PHE A 1 374 ? 11.368 19.444 -12.793 1.00 84.12 374 PHE A O 1
ATOM 3041 N N . ARG A 1 375 ? 9.599 20.771 -13.174 1.00 80.56 375 ARG A N 1
ATOM 3042 C CA . ARG A 1 375 ? 10.342 21.727 -14.019 1.00 80.56 375 ARG A CA 1
ATOM 3043 C C . ARG A 1 375 ? 11.171 22.702 -13.190 1.00 80.56 375 ARG A C 1
ATOM 3045 O O . ARG A 1 375 ? 12.117 23.298 -13.702 1.00 80.56 375 ARG A O 1
ATOM 3052 N N . MET A 1 376 ? 10.830 22.890 -11.915 1.00 74.31 376 MET A N 1
ATOM 3053 C CA . MET A 1 376 ? 11.604 23.751 -11.033 1.00 74.31 376 MET A CA 1
ATOM 3054 C C . MET A 1 376 ? 12.840 23.004 -10.510 1.00 74.31 376 MET A C 1
ATOM 3056 O O . MET A 1 376 ? 12.697 21.938 -9.908 1.00 74.31 376 MET A O 1
ATOM 3060 N N . PRO A 1 377 ? 14.051 23.586 -10.617 1.00 59.25 377 PRO A N 1
ATOM 3061 C CA . PRO A 1 377 ? 15.274 22.974 -10.087 1.00 59.25 377 PRO A CA 1
ATOM 3062 C C . PRO A 1 377 ? 15.160 22.593 -8.599 1.00 59.25 377 PRO A C 1
ATOM 3064 O O . PRO A 1 377 ? 15.714 21.592 -8.154 1.00 59.25 377 PRO A O 1
ATOM 3067 N N . LEU A 1 378 ? 14.379 23.366 -7.833 1.00 54.44 378 LEU A N 1
ATOM 3068 C CA . LEU A 1 378 ? 14.284 23.301 -6.372 1.00 54.44 378 LEU A CA 1
ATOM 3069 C C . LEU A 1 378 ? 13.770 21.982 -5.780 1.00 54.44 378 LEU A C 1
ATOM 3071 O O . LEU A 1 378 ? 14.056 21.715 -4.615 1.00 54.44 378 LEU A O 1
ATOM 3075 N N . VAL A 1 379 ? 12.996 21.184 -6.514 1.00 56.91 379 VAL A N 1
ATOM 3076 C CA . VAL A 1 379 ? 12.221 20.086 -5.900 1.00 56.91 379 VAL A CA 1
ATOM 3077 C C . VAL A 1 379 ? 13.058 18.823 -5.739 1.00 56.91 379 VAL A C 1
ATOM 3079 O O . VAL A 1 379 ? 12.865 18.067 -4.789 1.00 56.91 379 VAL A O 1
ATOM 3082 N N . LEU A 1 380 ? 14.027 18.622 -6.635 1.00 53.94 380 LEU A N 1
ATOM 3083 C CA . LEU A 1 380 ? 14.893 17.443 -6.647 1.00 53.94 380 LEU A CA 1
ATOM 3084 C C . LEU A 1 380 ? 16.369 17.783 -6.393 1.00 53.94 380 LEU A C 1
ATOM 3086 O O . LEU A 1 380 ? 17.126 16.887 -6.033 1.00 53.94 380 LEU A O 1
ATOM 3090 N N . THR A 1 381 ? 16.792 19.054 -6.475 1.00 51.75 381 THR A N 1
ATOM 3091 C CA . THR A 1 381 ? 18.108 19.484 -5.969 1.00 51.75 381 THR A CA 1
ATOM 3092 C C . THR A 1 381 ? 17.965 20.042 -4.554 1.00 51.75 381 THR A C 1
ATOM 3094 O O . THR A 1 381 ? 17.711 21.229 -4.350 1.00 51.75 381 THR A O 1
ATOM 3097 N N . ALA A 1 382 ? 18.113 19.176 -3.555 1.00 46.19 382 ALA A N 1
ATOM 3098 C CA . ALA A 1 382 ? 18.198 19.582 -2.157 1.00 46.19 382 ALA A CA 1
ATOM 3099 C C . ALA A 1 382 ? 19.293 20.656 -1.976 1.00 46.19 382 ALA A C 1
ATOM 3101 O O . ALA A 1 382 ? 20.463 20.379 -2.240 1.00 46.19 382 ALA A O 1
ATOM 3102 N N . GLY A 1 383 ? 18.942 21.868 -1.517 1.00 42.50 383 GLY A N 1
ATOM 3103 C CA . GLY A 1 383 ? 19.975 22.797 -1.045 1.00 42.50 383 GLY A CA 1
ATOM 3104 C C . GLY A 1 383 ? 19.646 24.269 -0.778 1.00 42.50 383 GLY A C 1
ATOM 3105 O O . GLY A 1 383 ? 20.274 24.819 0.119 1.00 42.50 383 GLY A O 1
ATOM 3106 N N . SER A 1 384 ? 18.742 24.956 -1.490 1.00 39.31 384 SER A N 1
ATOM 3107 C CA . SER A 1 384 ? 18.874 26.436 -1.539 1.00 39.31 384 SER A CA 1
ATOM 3108 C C . SER A 1 384 ? 17.648 27.313 -1.250 1.00 39.31 384 SER A C 1
ATOM 3110 O O . SER A 1 384 ? 17.834 28.517 -1.097 1.00 39.31 384 SER A O 1
ATOM 3112 N N . GLY A 1 385 ? 16.429 26.782 -1.106 1.00 42.88 385 GLY A N 1
ATOM 3113 C CA . GLY A 1 385 ? 15.234 27.637 -0.933 1.00 42.88 385 GLY A CA 1
ATOM 3114 C C . GLY A 1 385 ? 14.564 27.597 0.439 1.00 42.88 385 GLY A C 1
ATOM 3115 O O . GLY A 1 385 ? 14.215 28.629 1.008 1.00 42.88 385 GLY A O 1
ATOM 3116 N N . SER A 1 386 ? 14.383 26.400 0.994 1.00 49.09 386 SER A N 1
ATOM 3117 C CA . SER A 1 386 ? 13.630 26.198 2.232 1.00 49.09 386 SER A CA 1
ATOM 3118 C C . SER A 1 386 ? 14.608 26.045 3.398 1.00 49.09 386 SER A C 1
ATOM 3120 O O . SER A 1 386 ? 15.091 24.952 3.679 1.00 49.09 386 SER A O 1
ATOM 3122 N N . LYS A 1 387 ? 14.890 27.135 4.120 1.00 52.06 387 LYS A N 1
ATOM 3123 C CA . LYS A 1 387 ? 15.620 27.078 5.405 1.00 52.06 387 LYS A CA 1
ATOM 3124 C C . LYS A 1 387 ? 14.859 26.309 6.507 1.00 52.06 387 LYS A C 1
ATOM 3126 O O . LYS A 1 387 ? 15.351 26.229 7.625 1.00 52.06 387 LYS A O 1
ATOM 3131 N N . GLN A 1 388 ? 13.652 25.810 6.223 1.00 57.88 388 GLN A N 1
ATOM 3132 C CA . GLN A 1 388 ? 12.710 25.286 7.216 1.00 57.88 388 GLN A CA 1
ATOM 3133 C C . GLN A 1 388 ? 12.659 23.754 7.314 1.00 57.88 388 GLN A C 1
ATOM 3135 O O . GLN A 1 388 ? 12.192 23.260 8.335 1.00 57.88 388 GLN A O 1
ATOM 3140 N N . LEU A 1 389 ? 13.116 23.004 6.304 1.00 65.12 389 LEU A N 1
ATOM 3141 C CA . LEU A 1 389 ? 13.031 21.537 6.296 1.00 65.12 389 LEU A CA 1
ATOM 3142 C C . LEU A 1 389 ? 14.404 20.876 6.286 1.00 65.12 389 LEU A C 1
ATOM 3144 O O . LEU A 1 389 ? 15.318 21.321 5.591 1.00 65.12 389 LEU A O 1
ATOM 3148 N N . ASP A 1 390 ? 14.508 19.783 7.042 1.00 77.69 390 ASP A N 1
ATOM 3149 C CA . ASP A 1 390 ? 15.686 18.927 7.049 1.00 77.69 390 ASP A CA 1
ATOM 3150 C C . ASP A 1 390 ? 15.924 18.322 5.646 1.00 77.69 390 ASP A C 1
ATOM 3152 O O . ASP A 1 390 ? 14.966 17.889 4.991 1.00 77.69 390 ASP A O 1
ATOM 3156 N N . PRO A 1 391 ? 17.177 18.268 5.147 1.00 80.25 391 PRO A N 1
ATOM 3157 C CA . PRO A 1 391 ? 17.471 17.718 3.827 1.00 80.25 391 PRO A CA 1
ATOM 3158 C C . PRO A 1 391 ? 16.981 16.281 3.611 1.00 80.25 391 PRO A C 1
ATOM 3160 O O . PRO A 1 391 ? 16.692 15.915 2.471 1.00 80.25 391 PRO A O 1
ATOM 3163 N N . GLN A 1 392 ? 16.904 15.452 4.658 1.00 83.62 392 GLN A N 1
ATOM 3164 C CA . GLN A 1 392 ? 16.359 14.099 4.558 1.00 83.62 392 GLN A CA 1
ATOM 3165 C C . GLN A 1 392 ? 14.855 14.121 4.291 1.00 83.62 392 GLN A C 1
ATOM 3167 O O . GLN A 1 392 ? 14.380 13.400 3.415 1.00 83.62 392 GLN A O 1
ATOM 3172 N N . GLU A 1 393 ? 14.116 14.990 4.972 1.00 84.94 393 GLU A N 1
ATOM 3173 C CA . GLU A 1 393 ? 12.669 15.114 4.789 1.00 84.94 393 GLU A CA 1
ATOM 3174 C C . GLU A 1 393 ? 12.311 15.678 3.410 1.00 84.94 393 GLU A C 1
ATOM 3176 O O . GLU A 1 393 ? 11.368 15.208 2.776 1.00 84.94 393 GLU A O 1
ATOM 3181 N N . VAL A 1 394 ? 13.133 16.584 2.865 1.00 81.88 394 VAL A N 1
ATOM 3182 C CA . VAL A 1 394 ? 13.009 17.019 1.462 1.00 81.88 394 VAL A CA 1
ATOM 3183 C C . VAL A 1 394 ? 13.180 15.838 0.502 1.00 81.88 394 VAL A C 1
ATOM 3185 O O . VAL A 1 394 ? 12.391 15.687 -0.429 1.00 81.88 394 VAL A O 1
ATOM 3188 N N . ARG A 1 395 ? 14.164 14.958 0.736 1.00 85.81 395 ARG A N 1
ATOM 3189 C CA . ARG A 1 395 ? 14.375 13.762 -0.100 1.00 85.81 395 ARG A CA 1
ATOM 3190 C C . ARG A 1 395 ? 13.226 12.762 0.015 1.00 85.81 395 ARG A C 1
ATOM 3192 O O . ARG A 1 395 ? 12.830 12.181 -0.996 1.00 85.81 395 ARG A O 1
ATOM 3199 N N . ARG A 1 396 ? 12.673 12.565 1.214 1.00 89.00 396 ARG A N 1
ATOM 3200 C CA . ARG A 1 396 ? 11.507 11.696 1.440 1.00 89.00 396 ARG A CA 1
ATOM 3201 C C . ARG A 1 396 ? 10.260 12.237 0.754 1.00 89.00 396 ARG A C 1
ATOM 3203 O O . ARG A 1 396 ? 9.586 11.478 0.062 1.00 89.00 396 ARG A O 1
ATOM 3210 N N . LEU A 1 397 ? 10.003 13.541 0.873 1.00 88.81 397 LEU A N 1
ATOM 3211 C CA . LEU A 1 397 ? 8.925 14.209 0.149 1.00 88.81 397 LEU A CA 1
ATOM 3212 C C . LEU A 1 397 ? 9.104 14.040 -1.360 1.00 88.81 397 LEU A C 1
ATOM 3214 O O . LEU A 1 397 ? 8.208 13.540 -2.026 1.00 88.81 397 LEU A O 1
ATOM 3218 N N . ALA A 1 398 ? 10.278 14.376 -1.892 1.00 88.44 398 ALA A N 1
ATOM 3219 C CA . ALA A 1 398 ? 10.572 14.226 -3.312 1.00 88.44 398 ALA A CA 1
ATOM 3220 C C . ALA A 1 398 ? 10.355 12.784 -3.803 1.00 88.44 398 ALA A C 1
ATOM 3222 O O . ALA A 1 398 ? 9.761 12.569 -4.854 1.00 88.44 398 ALA A O 1
ATOM 3223 N N . THR A 1 399 ? 10.758 11.791 -3.006 1.00 92.50 399 THR A N 1
ATOM 3224 C CA . THR A 1 399 ? 10.523 10.370 -3.298 1.00 92.50 399 THR A CA 1
ATOM 3225 C C . THR A 1 399 ? 9.036 10.039 -3.371 1.00 92.50 399 THR A C 1
ATOM 3227 O O . THR A 1 399 ? 8.597 9.437 -4.348 1.00 92.50 399 THR A O 1
ATOM 3230 N N . LEU A 1 400 ? 8.251 10.470 -2.380 1.00 93.94 400 LEU A N 1
ATOM 3231 C CA . LEU A 1 400 ? 6.800 10.296 -2.379 1.00 93.94 400 LEU A CA 1
ATOM 3232 C C . LEU A 1 400 ? 6.158 10.920 -3.628 1.00 93.94 400 LEU A C 1
ATOM 3234 O O . LEU A 1 400 ? 5.353 10.271 -4.290 1.00 93.94 400 LEU A O 1
ATOM 3238 N N . LEU A 1 401 ? 6.533 12.155 -3.970 1.00 92.19 401 LEU A N 1
ATOM 3239 C CA . LEU A 1 401 ? 5.977 12.875 -5.120 1.00 92.19 401 LEU A CA 1
ATOM 3240 C C . LEU A 1 401 ? 6.325 12.199 -6.445 1.00 92.19 401 LEU A C 1
ATOM 3242 O O . LEU A 1 401 ? 5.470 12.110 -7.321 1.00 92.19 401 LEU A O 1
ATOM 3246 N N . VAL A 1 402 ? 7.555 11.696 -6.590 1.00 92.88 402 VAL A N 1
ATOM 3247 C CA . VAL A 1 402 ? 7.961 10.921 -7.768 1.00 92.88 402 VAL A CA 1
ATOM 3248 C C . VAL A 1 402 ? 7.110 9.659 -7.883 1.00 92.88 402 VAL A C 1
ATOM 3250 O O . VAL A 1 402 ? 6.581 9.394 -8.957 1.00 92.88 402 VAL A O 1
ATOM 3253 N N . VAL A 1 403 ? 6.923 8.910 -6.791 1.00 94.44 403 VAL A N 1
ATOM 3254 C CA . VAL A 1 403 ? 6.094 7.692 -6.801 1.00 94.44 403 VAL A CA 1
ATOM 3255 C C . VAL A 1 403 ? 4.642 8.005 -7.179 1.00 94.44 403 VAL A C 1
ATOM 3257 O O . VAL A 1 403 ? 4.070 7.321 -8.028 1.00 94.44 403 VAL A O 1
ATOM 3260 N N . ILE A 1 404 ? 4.055 9.061 -6.606 1.00 94.12 404 ILE A N 1
ATOM 3261 C CA . ILE A 1 404 ? 2.704 9.519 -6.963 1.00 94.12 404 ILE A CA 1
ATOM 3262 C C . ILE A 1 404 ? 2.641 9.879 -8.450 1.00 94.12 404 ILE A C 1
ATOM 3264 O O . ILE A 1 404 ? 1.745 9.420 -9.156 1.00 94.12 404 ILE A O 1
ATOM 3268 N N . PHE A 1 405 ? 3.596 10.668 -8.944 1.00 92.44 405 PHE A N 1
ATOM 3269 C CA . PHE A 1 405 ? 3.605 11.121 -10.330 1.00 92.44 405 PHE A CA 1
ATOM 3270 C C . PHE A 1 405 ? 3.749 9.966 -11.319 1.00 92.44 405 PHE A C 1
ATOM 3272 O O . PHE A 1 405 ? 2.985 9.902 -12.277 1.00 92.44 405 PHE A O 1
ATOM 3279 N N . LEU A 1 406 ? 4.658 9.022 -11.061 1.00 91.00 406 LEU A N 1
ATOM 3280 C CA . LEU A 1 406 ? 4.825 7.823 -11.887 1.00 91.00 406 LEU A CA 1
ATOM 3281 C C . LEU A 1 406 ? 3.529 7.004 -11.982 1.00 91.00 406 LEU A C 1
ATOM 3283 O O . LEU A 1 406 ? 3.276 6.386 -13.013 1.00 91.00 406 LEU A O 1
ATOM 3287 N N . ARG A 1 407 ? 2.705 7.005 -10.926 1.00 89.25 407 ARG A N 1
ATOM 3288 C CA . ARG A 1 407 ? 1.466 6.221 -10.868 1.00 89.25 407 ARG A CA 1
ATOM 3289 C C . ARG A 1 407 ? 0.243 6.933 -11.443 1.00 89.25 407 ARG A C 1
ATOM 3291 O O . ARG A 1 407 ? -0.631 6.269 -11.991 1.00 89.25 407 ARG A O 1
ATOM 3298 N N . VAL A 1 408 ? 0.154 8.248 -11.270 1.00 89.56 408 VAL A N 1
ATOM 3299 C CA . VAL A 1 408 ? -1.031 9.040 -11.637 1.00 89.56 408 VAL A CA 1
ATOM 3300 C C . VAL A 1 408 ? -0.890 9.676 -13.023 1.00 89.56 408 VAL A C 1
ATOM 3302 O O . VAL A 1 408 ? -1.891 9.964 -13.671 1.00 89.56 408 VAL A O 1
ATOM 3305 N N . SER A 1 409 ? 0.337 9.901 -13.499 1.00 87.38 409 SER A N 1
ATOM 3306 C CA . SER A 1 409 ? 0.580 10.540 -14.792 1.00 87.38 409 SER A CA 1
ATOM 3307 C C . SER A 1 409 ? 0.330 9.586 -15.960 1.00 87.38 409 SER A C 1
ATOM 3309 O O . SER A 1 409 ? 0.988 8.558 -16.088 1.00 87.38 409 SER A O 1
ATOM 3311 N N . GLU A 1 410 ? -0.565 9.978 -16.867 1.00 85.69 410 GLU A N 1
ATOM 3312 C CA . GLU A 1 410 ? -0.781 9.300 -18.157 1.00 85.69 410 GLU A CA 1
ATOM 3313 C C . GLU A 1 410 ? -0.006 9.964 -19.314 1.00 85.69 410 GLU A C 1
ATOM 3315 O O . GLU A 1 410 ? -0.144 9.573 -20.479 1.00 85.69 410 GLU A O 1
ATOM 3320 N N . ARG A 1 411 ? 0.813 10.977 -18.996 1.00 88.19 411 ARG A N 1
ATOM 3321 C CA . ARG A 1 411 ? 1.564 11.782 -19.966 1.00 88.19 411 ARG A CA 1
ATOM 3322 C C . ARG A 1 411 ? 2.628 10.965 -20.689 1.00 88.19 411 ARG A C 1
ATOM 3324 O O . ARG A 1 411 ? 3.211 10.020 -20.154 1.00 88.19 411 ARG A O 1
ATOM 3331 N N . LYS A 1 412 ? 2.947 11.400 -21.907 1.00 89.75 412 LYS A N 1
ATOM 3332 C CA . LYS A 1 412 ? 4.083 10.876 -22.662 1.00 89.75 412 LYS A CA 1
ATOM 3333 C C . LYS A 1 412 ? 5.382 11.358 -22.028 1.00 89.75 412 LYS A C 1
ATOM 3335 O O . LYS A 1 412 ? 5.559 12.540 -21.750 1.00 89.75 412 LYS A O 1
ATOM 3340 N N . TYR A 1 413 ? 6.323 10.448 -21.838 1.00 88.88 413 TYR A N 1
ATOM 3341 C CA . TYR A 1 413 ? 7.617 10.745 -21.231 1.00 88.88 413 TYR A CA 1
ATOM 3342 C C . TYR A 1 413 ? 8.515 11.584 -22.153 1.00 88.88 413 TYR A C 1
ATOM 3344 O O . TYR A 1 413 ? 9.440 12.233 -21.667 1.00 88.88 413 TYR A O 1
ATOM 3352 N N . SER A 1 414 ? 8.214 11.643 -23.455 1.00 87.19 414 SER A N 1
ATOM 3353 C CA . SER A 1 414 ? 8.823 12.578 -24.410 1.00 87.19 414 SER A CA 1
ATOM 3354 C C . SER A 1 414 ? 8.586 14.047 -24.036 1.00 87.19 414 SER A C 1
ATOM 3356 O O . SER A 1 414 ? 9.422 14.894 -24.342 1.00 87.19 414 SER A O 1
ATOM 3358 N N . GLU A 1 415 ? 7.496 14.350 -23.326 1.00 88.12 415 GLU A N 1
ATOM 3359 C CA . GLU A 1 415 ? 7.141 15.697 -22.851 1.00 88.12 415 GLU A CA 1
ATOM 3360 C C . GLU A 1 415 ? 7.745 16.022 -21.471 1.00 88.12 415 GLU A C 1
ATOM 3362 O O . GLU A 1 415 ? 7.586 17.130 -20.955 1.00 88.12 415 GLU A O 1
ATOM 3367 N N . LEU A 1 416 ? 8.423 15.048 -20.854 1.00 86.75 416 LEU A N 1
ATOM 3368 C CA . LEU A 1 416 ? 8.853 15.065 -19.456 1.00 86.75 416 LEU A CA 1
ATOM 3369 C C . LEU A 1 416 ? 10.385 15.009 -19.314 1.00 86.75 416 LEU A C 1
ATOM 3371 O O . LEU A 1 416 ? 10.905 14.433 -18.358 1.00 86.75 416 LEU A O 1
ATOM 3375 N N . SER A 1 417 ? 11.130 15.612 -20.246 1.00 84.75 417 SER A N 1
ATOM 3376 C CA . SER A 1 417 ? 12.605 15.605 -20.236 1.00 84.75 417 SER A CA 1
ATOM 3377 C C . SER A 1 417 ? 13.210 16.161 -18.942 1.00 84.75 417 SER A C 1
ATOM 3379 O O . SER A 1 417 ? 14.180 15.604 -18.420 1.00 84.75 417 SER A O 1
ATOM 3381 N N . ASP A 1 418 ? 12.621 17.230 -18.401 1.00 83.44 418 ASP A N 1
ATOM 3382 C CA . ASP A 1 418 ? 13.082 17.872 -17.164 1.00 83.44 418 ASP A CA 1
ATOM 3383 C C . ASP A 1 418 ? 12.854 16.962 -15.955 1.00 83.44 418 ASP A C 1
ATOM 3385 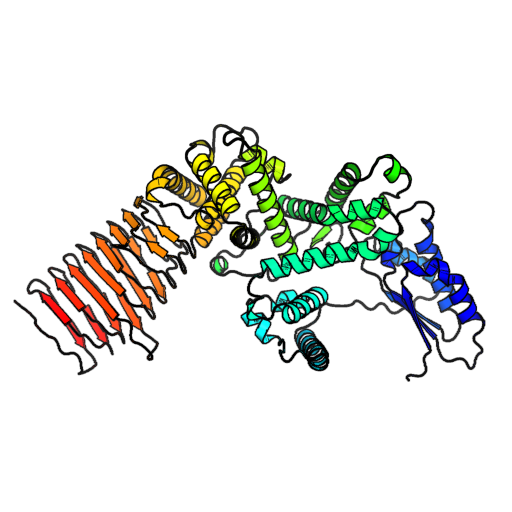O O . ASP A 1 418 ? 13.737 16.796 -15.109 1.00 83.44 418 ASP A O 1
ATOM 3389 N N . PHE A 1 419 ? 11.699 16.291 -15.919 1.00 88.50 419 PHE A N 1
ATOM 3390 C CA . PHE A 1 419 ? 11.392 15.286 -14.908 1.00 88.50 419 PHE A CA 1
ATOM 3391 C C . PHE A 1 419 ? 12.370 14.113 -14.981 1.00 88.50 419 PHE A C 1
ATOM 3393 O O . PHE A 1 419 ? 12.923 13.736 -13.955 1.00 88.50 419 PHE A O 1
ATOM 3400 N N . LEU A 1 420 ? 12.639 13.564 -16.169 1.00 89.25 420 LEU A N 1
ATOM 3401 C CA . LEU A 1 420 ? 13.581 12.453 -16.336 1.00 89.25 420 LEU A CA 1
ATOM 3402 C C . LEU A 1 420 ? 14.998 12.824 -15.886 1.00 89.25 420 LEU A C 1
ATOM 3404 O O . LEU A 1 420 ? 15.634 12.070 -15.148 1.00 89.25 420 LEU A O 1
ATOM 3408 N N . SER A 1 421 ? 15.471 14.009 -16.265 1.00 84.81 421 SER A N 1
ATOM 3409 C CA . SER A 1 421 ? 16.777 14.517 -15.829 1.00 84.81 421 SER A CA 1
ATOM 3410 C C . SER A 1 421 ? 16.841 14.634 -14.304 1.00 84.81 421 SER A C 1
ATOM 3412 O O . SER A 1 421 ? 17.805 14.206 -13.666 1.00 84.81 421 SER A O 1
ATOM 3414 N N . SER A 1 422 ? 15.775 15.154 -13.701 1.00 83.81 422 SER A N 1
ATOM 3415 C CA . SER A 1 422 ? 15.698 15.348 -12.257 1.00 83.81 422 SER A CA 1
ATOM 3416 C C . SER A 1 422 ? 15.543 14.026 -11.494 1.00 83.81 422 SER A C 1
ATOM 3418 O O . SER A 1 422 ? 16.167 13.839 -10.450 1.00 83.81 422 SER A O 1
ATOM 3420 N N . LEU A 1 423 ? 14.781 13.074 -12.038 1.00 90.00 423 LEU A N 1
ATOM 3421 C CA . LEU A 1 423 ? 14.630 11.717 -11.516 1.00 90.00 423 LEU A CA 1
ATOM 3422 C C . LEU A 1 423 ? 15.981 11.006 -11.458 1.00 90.00 423 LEU A C 1
ATOM 3424 O O . LEU A 1 423 ? 16.320 10.408 -10.440 1.00 90.00 423 LEU A O 1
ATOM 3428 N N . GLN A 1 424 ? 16.781 11.108 -12.519 1.00 88.75 424 GLN A N 1
ATOM 3429 C CA . GLN A 1 424 ? 18.113 10.514 -12.555 1.00 88.75 424 GLN A CA 1
ATOM 3430 C C . GLN A 1 424 ? 19.029 11.080 -11.460 1.00 88.75 424 GLN A C 1
ATOM 3432 O O . GLN A 1 424 ? 19.740 10.325 -10.789 1.00 88.75 424 GLN A O 1
ATOM 3437 N N . ILE A 1 425 ? 19.021 12.403 -11.267 1.00 85.50 425 ILE A N 1
ATOM 3438 C CA . ILE A 1 425 ? 19.795 13.062 -10.205 1.00 85.50 425 ILE A CA 1
ATOM 3439 C C . ILE A 1 425 ? 19.324 12.567 -8.836 1.00 85.50 425 ILE A C 1
ATOM 3441 O O . ILE A 1 425 ? 20.149 12.159 -8.016 1.00 85.50 425 ILE A O 1
ATOM 3445 N N . HIS A 1 426 ? 18.010 12.542 -8.612 1.00 88.50 426 HIS A N 1
ATOM 3446 C CA . HIS A 1 426 ? 17.412 12.094 -7.357 1.00 88.50 426 HIS A CA 1
ATOM 3447 C C . HIS A 1 426 ? 17.784 10.648 -7.026 1.00 88.50 426 HIS A C 1
ATOM 3449 O O . HIS A 1 426 ? 18.278 10.385 -5.933 1.00 88.50 426 HIS A O 1
ATOM 3455 N N . LEU A 1 427 ? 17.671 9.728 -7.989 1.00 90.38 427 LEU A N 1
ATOM 3456 C CA . LEU A 1 427 ? 18.068 8.325 -7.828 1.00 90.38 427 LEU A CA 1
ATOM 3457 C C . LEU A 1 427 ? 19.534 8.180 -7.407 1.00 90.38 427 LEU A C 1
ATOM 3459 O O . LEU A 1 427 ? 19.837 7.491 -6.431 1.00 90.38 427 LEU A O 1
ATOM 3463 N N . ARG A 1 428 ? 20.445 8.892 -8.083 1.00 88.00 428 ARG A N 1
ATOM 3464 C CA . ARG A 1 428 ? 21.880 8.882 -7.749 1.00 88.00 428 ARG A CA 1
ATOM 3465 C C . ARG A 1 428 ? 22.165 9.436 -6.354 1.00 88.00 428 ARG A C 1
ATOM 3467 O O . ARG A 1 428 ? 23.109 8.985 -5.704 1.00 88.00 428 ARG A O 1
ATOM 3474 N N . MET A 1 429 ? 21.395 10.427 -5.904 1.00 87.56 429 MET A N 1
ATOM 3475 C CA . MET A 1 429 ? 21.522 10.973 -4.552 1.00 87.56 429 MET A CA 1
ATOM 3476 C C . MET A 1 429 ? 20.979 10.008 -3.497 1.00 87.56 429 MET A C 1
ATOM 3478 O O . MET A 1 429 ? 21.658 9.767 -2.496 1.00 87.56 429 MET A O 1
ATOM 3482 N N . LEU A 1 430 ? 19.787 9.443 -3.708 1.00 90.38 430 LEU A N 1
ATOM 3483 C CA . LEU A 1 430 ? 19.156 8.518 -2.766 1.00 90.38 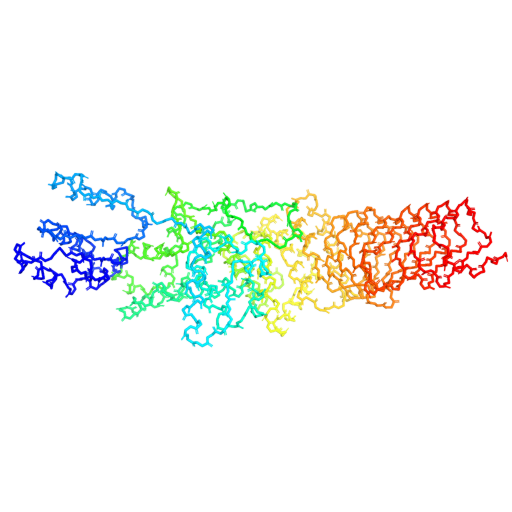430 LEU A CA 1
ATOM 3484 C C . LEU A 1 430 ? 20.018 7.279 -2.530 1.00 90.38 430 LEU A C 1
ATOM 3486 O O . LEU A 1 430 ? 20.277 6.946 -1.377 1.00 90.38 430 LEU A O 1
ATOM 3490 N N . ALA A 1 431 ? 20.563 6.682 -3.596 1.00 89.12 431 ALA A N 1
ATOM 3491 C CA . ALA A 1 431 ? 21.445 5.516 -3.505 1.00 89.12 431 ALA A CA 1
ATOM 3492 C C . ALA A 1 431 ? 22.648 5.728 -2.559 1.00 89.12 431 ALA A C 1
ATOM 3494 O O . ALA A 1 431 ? 23.190 4.769 -2.018 1.00 89.12 431 ALA A O 1
ATOM 3495 N N . LYS A 1 432 ? 23.063 6.985 -2.338 1.00 87.88 432 LYS A N 1
ATOM 3496 C CA . LYS A 1 432 ? 24.185 7.352 -1.458 1.00 87.88 432 LYS A CA 1
ATOM 3497 C C . LYS A 1 432 ? 23.765 7.857 -0.079 1.00 87.88 432 LYS A C 1
ATOM 3499 O O . LYS A 1 432 ? 24.585 7.836 0.833 1.00 87.88 432 LYS A O 1
ATOM 3504 N N . THR A 1 433 ? 22.548 8.385 0.064 1.00 87.25 433 THR A N 1
ATOM 3505 C CA . THR A 1 433 ? 22.163 9.205 1.231 1.00 87.25 433 THR A CA 1
ATOM 3506 C C . THR A 1 433 ? 20.917 8.727 1.967 1.00 87.25 433 THR A C 1
ATOM 3508 O O . THR A 1 433 ? 20.763 9.057 3.139 1.00 87.25 433 THR A O 1
ATOM 3511 N N . ASP A 1 434 ? 20.035 7.965 1.318 1.00 88.31 434 ASP A N 1
ATOM 3512 C CA . ASP A 1 434 ? 18.835 7.393 1.933 1.00 88.31 434 ASP A CA 1
ATOM 3513 C C . ASP A 1 434 ? 18.438 6.106 1.191 1.00 88.31 434 ASP A C 1
ATOM 3515 O O . ASP A 1 434 ? 17.611 6.102 0.276 1.00 88.31 434 ASP A O 1
ATOM 3519 N N . VAL A 1 435 ? 19.073 4.997 1.587 1.00 88.50 435 VAL A N 1
ATOM 3520 C CA . VAL A 1 435 ? 18.880 3.676 0.964 1.00 88.50 435 VAL A CA 1
ATOM 3521 C C . VAL A 1 435 ? 17.432 3.200 1.095 1.00 88.50 435 VAL A C 1
ATOM 3523 O O . VAL A 1 435 ? 16.922 2.552 0.190 1.00 88.50 435 VAL A O 1
ATOM 3526 N N . ARG A 1 436 ? 16.730 3.566 2.174 1.00 88.25 436 ARG A N 1
ATOM 3527 C CA . ARG A 1 436 ? 15.329 3.171 2.369 1.00 88.25 436 ARG A CA 1
ATOM 3528 C C . ARG A 1 436 ? 14.400 3.882 1.394 1.00 88.25 436 ARG A C 1
ATOM 3530 O O . ARG A 1 436 ? 13.540 3.240 0.798 1.00 88.25 436 ARG A O 1
ATOM 3537 N N . ALA A 1 437 ? 14.580 5.188 1.203 1.00 90.62 437 ALA A N 1
ATOM 3538 C CA . ALA A 1 437 ? 13.834 5.925 0.190 1.00 90.62 437 ALA A CA 1
ATOM 3539 C C . ALA A 1 437 ? 14.167 5.427 -1.230 1.00 90.62 437 ALA A C 1
ATOM 3541 O O . ALA A 1 437 ? 13.263 5.304 -2.055 1.00 90.62 437 ALA A O 1
ATOM 3542 N N . TYR A 1 438 ? 15.434 5.081 -1.496 1.00 92.38 438 TYR A N 1
ATOM 3543 C CA . TYR A 1 438 ? 15.842 4.448 -2.755 1.00 92.38 438 TYR A CA 1
ATOM 3544 C C . TYR A 1 438 ? 15.115 3.117 -2.991 1.00 92.38 438 TYR A C 1
ATOM 3546 O O . TYR A 1 438 ? 14.549 2.912 -4.059 1.00 92.38 438 TYR A O 1
ATOM 3554 N N . ASP A 1 439 ? 15.076 2.244 -1.983 1.00 91.62 439 ASP A N 1
ATOM 3555 C CA . ASP A 1 439 ? 14.410 0.941 -2.036 1.00 91.62 439 ASP A CA 1
ATOM 3556 C C . ASP A 1 439 ? 12.896 1.053 -2.274 1.00 91.62 439 ASP A C 1
ATOM 3558 O O . ASP A 1 439 ? 12.331 0.300 -3.069 1.00 91.62 439 ASP A O 1
ATOM 3562 N N . ILE A 1 440 ? 12.241 2.026 -1.633 1.00 92.06 440 ILE A N 1
ATOM 3563 C CA . ILE A 1 440 ? 10.829 2.339 -1.885 1.00 92.06 440 ILE A CA 1
ATOM 3564 C C . ILE A 1 440 ? 10.647 2.770 -3.336 1.00 92.06 440 ILE A C 1
ATOM 3566 O O . ILE A 1 440 ? 9.833 2.186 -4.050 1.00 92.06 440 ILE A O 1
ATOM 3570 N N . LEU A 1 441 ? 11.425 3.753 -3.794 1.00 92.88 441 LEU A N 1
ATOM 3571 C CA . LEU A 1 441 ? 11.318 4.249 -5.160 1.00 92.88 441 LEU A CA 1
ATOM 3572 C C . LEU A 1 441 ? 11.526 3.119 -6.175 1.00 92.88 441 LEU A C 1
ATOM 3574 O O . LEU A 1 441 ? 10.699 2.961 -7.060 1.00 92.88 441 LEU A O 1
ATOM 3578 N N . ARG A 1 442 ? 12.558 2.289 -5.990 1.00 93.31 442 ARG A N 1
ATOM 3579 C CA . ARG A 1 442 ? 12.884 1.119 -6.818 1.00 93.31 442 ARG A CA 1
ATOM 3580 C C . ARG A 1 442 ? 11.730 0.112 -6.929 1.00 93.31 442 ARG A C 1
ATOM 3582 O O . ARG A 1 442 ? 11.472 -0.388 -8.024 1.00 93.31 442 ARG A O 1
ATOM 3589 N N . SER A 1 443 ? 11.040 -0.182 -5.823 1.00 91.69 443 SER A N 1
ATOM 3590 C CA . SER A 1 443 ? 9.913 -1.134 -5.792 1.00 91.69 443 SER A CA 1
ATOM 3591 C C . SER A 1 443 ? 8.659 -0.595 -6.496 1.00 91.69 443 SER A C 1
ATOM 3593 O O . SER A 1 443 ? 7.949 -1.327 -7.191 1.00 91.69 443 SER A O 1
ATOM 3595 N N . PHE A 1 444 ? 8.401 0.712 -6.393 1.00 93.00 444 PHE A N 1
ATOM 3596 C CA . PHE A 1 444 ? 7.213 1.341 -6.981 1.00 93.00 444 PHE A CA 1
ATOM 3597 C C . PHE A 1 444 ? 7.325 1.649 -8.488 1.00 93.00 444 PHE A C 1
ATOM 3599 O O . PHE A 1 444 ? 6.424 2.273 -9.044 1.00 93.00 444 PHE A O 1
ATOM 3606 N N . PHE A 1 445 ? 8.360 1.153 -9.181 1.00 92.56 445 PHE A N 1
ATOM 3607 C CA . PHE A 1 445 ? 8.427 1.160 -10.655 1.00 92.56 445 PHE A CA 1
ATOM 3608 C C . PHE A 1 445 ? 7.570 0.069 -11.323 1.00 92.56 445 PHE A C 1
ATOM 3610 O O . PHE A 1 445 ? 7.553 -0.073 -12.554 1.00 92.56 445 PHE A O 1
ATOM 3617 N N . ARG A 1 446 ? 6.854 -0.720 -10.517 1.00 91.75 446 ARG A N 1
ATOM 3618 C CA . ARG A 1 446 ? 6.016 -1.813 -10.998 1.00 91.75 446 ARG A CA 1
ATOM 3619 C C . ARG A 1 446 ? 4.710 -1.300 -11.585 1.00 91.75 446 ARG A C 1
ATOM 3621 O O . ARG A 1 446 ? 4.106 -0.350 -11.086 1.00 91.75 446 ARG A O 1
ATOM 3628 N N . SER A 1 447 ? 4.223 -2.007 -12.597 1.00 90.69 447 SER A N 1
ATOM 3629 C CA . SER A 1 447 ? 2.947 -1.747 -13.267 1.00 90.69 447 SER A CA 1
ATOM 3630 C C . SER A 1 447 ? 2.837 -0.302 -13.761 1.00 90.69 447 SER A C 1
ATOM 3632 O O . SER A 1 447 ? 1.788 0.334 -13.642 1.00 90.69 447 SER A O 1
ATOM 3634 N N . LEU A 1 448 ? 3.951 0.227 -14.269 1.00 91.81 448 LEU A N 1
ATOM 3635 C CA . LEU A 1 448 ? 4.023 1.538 -14.899 1.00 91.81 448 LEU A CA 1
ATOM 3636 C C . LEU A 1 448 ? 3.647 1.440 -16.369 1.00 91.81 448 LEU A C 1
ATOM 3638 O O . LEU A 1 448 ? 3.997 0.475 -17.039 1.00 91.81 448 LEU A O 1
ATOM 3642 N N . THR A 1 449 ? 3.015 2.486 -16.889 1.00 91.50 449 THR A N 1
ATOM 3643 C CA . THR A 1 449 ? 2.873 2.682 -18.333 1.00 91.50 449 THR A CA 1
ATOM 3644 C C . THR A 1 449 ? 3.828 3.783 -18.764 1.00 91.50 449 THR A C 1
ATOM 3646 O O . THR A 1 449 ? 3.666 4.941 -18.388 1.00 91.50 449 THR A O 1
ATOM 3649 N N . VAL A 1 450 ? 4.848 3.418 -19.535 1.00 90.56 450 VAL A N 1
ATOM 3650 C CA . VAL A 1 450 ? 5.872 4.343 -20.018 1.00 90.56 450 VAL A CA 1
ATOM 3651 C C . VAL A 1 450 ? 5.693 4.511 -21.519 1.00 90.56 450 VAL A C 1
ATOM 3653 O O . VAL A 1 450 ? 5.971 3.586 -22.279 1.00 90.56 450 VAL A O 1
ATOM 3656 N N . ARG A 1 451 ? 5.234 5.693 -21.942 1.00 91.56 451 ARG A N 1
ATOM 3657 C CA . ARG A 1 451 ? 4.983 6.022 -23.354 1.00 91.56 451 ARG A CA 1
ATOM 3658 C C . ARG A 1 451 ? 6.002 7.018 -23.876 1.00 91.56 451 ARG A C 1
ATOM 3660 O O . ARG A 1 451 ? 6.197 8.059 -23.256 1.00 91.56 451 ARG A O 1
ATOM 3667 N N . GLU A 1 452 ? 6.615 6.726 -25.017 1.00 91.44 452 GLU A N 1
ATOM 3668 C CA . GLU A 1 452 ? 7.524 7.618 -25.753 1.00 91.44 452 GLU A CA 1
ATOM 3669 C C . GLU A 1 452 ? 8.698 8.168 -24.914 1.00 91.44 452 GLU A C 1
ATOM 3671 O O . GLU A 1 452 ? 9.179 9.276 -25.138 1.00 91.44 452 GLU A O 1
ATOM 3676 N N . GLY A 1 453 ? 9.170 7.420 -23.915 1.00 89.75 453 GLY A N 1
ATOM 3677 C CA . GLY A 1 453 ? 10.249 7.870 -23.030 1.00 89.75 453 GLY A CA 1
ATOM 3678 C C . GLY A 1 453 ? 11.644 7.689 -23.622 1.00 89.75 453 GLY A C 1
ATOM 3679 O O . GLY A 1 453 ? 11.898 6.709 -24.318 1.00 89.75 453 GLY A O 1
ATOM 3680 N N . ARG A 1 454 ? 12.573 8.596 -23.290 1.00 93.44 454 ARG A N 1
ATOM 3681 C CA . ARG A 1 454 ? 14.014 8.418 -23.528 1.00 93.44 454 ARG A CA 1
ATOM 3682 C C . ARG A 1 454 ? 14.781 8.504 -22.213 1.00 93.44 454 ARG A C 1
ATOM 3684 O O . ARG A 1 454 ? 14.930 9.585 -21.655 1.00 93.44 454 ARG A O 1
ATOM 3691 N N . PHE A 1 455 ? 15.291 7.372 -21.748 1.00 94.50 455 PHE A N 1
ATOM 3692 C CA . PHE A 1 455 ? 16.116 7.268 -20.549 1.00 94.50 455 PHE A CA 1
ATOM 3693 C C . PHE A 1 455 ? 17.581 7.183 -20.973 1.00 94.50 455 PHE A C 1
ATOM 3695 O O . PHE A 1 455 ? 17.956 6.224 -21.636 1.00 94.50 455 PHE A O 1
ATOM 3702 N N . ASP A 1 456 ? 18.401 8.171 -20.612 1.00 94.50 456 ASP A N 1
ATOM 3703 C CA . ASP A 1 456 ? 19.837 8.191 -20.930 1.00 94.50 456 ASP A CA 1
ATOM 3704 C C . ASP A 1 456 ? 20.673 8.066 -19.651 1.00 94.50 456 ASP A C 1
ATOM 3706 O O . ASP A 1 456 ? 20.541 8.886 -18.744 1.00 94.50 456 ASP A O 1
ATOM 3710 N N . GLY A 1 457 ? 21.517 7.038 -19.551 1.00 94.50 457 GLY A N 1
ATOM 3711 C CA . GLY A 1 457 ? 22.481 6.855 -18.458 1.00 94.50 457 GLY A CA 1
ATOM 3712 C C . GLY A 1 457 ? 21.871 6.498 -17.097 1.00 94.50 457 GLY A C 1
ATOM 3713 O O . GLY A 1 457 ? 22.468 6.791 -16.052 1.00 94.50 457 GLY A O 1
ATOM 3714 N N . PHE A 1 458 ? 20.648 5.964 -17.079 1.00 95.19 458 PHE A N 1
ATOM 3715 C CA . PHE A 1 458 ? 19.997 5.497 -15.852 1.00 95.19 458 PHE A CA 1
ATOM 3716 C C . PHE A 1 458 ? 20.607 4.189 -15.349 1.00 95.19 458 PHE A C 1
ATOM 3718 O O . PHE A 1 458 ? 20.933 3.301 -16.135 1.00 95.19 458 PHE A O 1
ATOM 3725 N N . ASP A 1 459 ? 20.706 4.080 -14.030 1.00 94.94 459 ASP A N 1
ATOM 3726 C CA . ASP A 1 459 ? 21.024 2.841 -13.335 1.00 94.94 459 ASP A CA 1
ATOM 3727 C C . ASP A 1 459 ? 19.722 2.289 -12.744 1.00 94.94 459 ASP A C 1
ATOM 3729 O O . ASP A 1 459 ? 19.126 2.909 -11.861 1.00 94.94 459 ASP A O 1
ATOM 3733 N N . PHE A 1 460 ? 19.251 1.182 -13.313 1.00 94.94 460 PHE A N 1
ATOM 3734 C CA . PHE A 1 460 ? 18.029 0.486 -12.929 1.00 94.94 460 PHE A CA 1
ATOM 3735 C C . PHE A 1 460 ? 18.333 -0.845 -12.228 1.00 94.94 460 PHE A C 1
ATOM 3737 O O . PHE A 1 460 ? 17.528 -1.780 -12.280 1.00 94.94 460 PHE A O 1
ATOM 3744 N N . ASP A 1 461 ? 19.483 -0.943 -11.560 1.00 93.00 461 ASP A N 1
ATOM 3745 C CA . ASP A 1 461 ? 19.870 -2.130 -10.803 1.00 93.00 461 ASP A CA 1
ATOM 3746 C C . ASP A 1 461 ? 18.825 -2.458 -9.715 1.00 93.00 461 ASP A C 1
ATOM 3748 O O . ASP A 1 461 ? 18.493 -1.648 -8.842 1.00 93.00 461 ASP A O 1
ATOM 3752 N N . GLY A 1 462 ? 18.266 -3.667 -9.802 1.00 91.06 462 GLY A N 1
ATOM 3753 C CA . GLY A 1 462 ? 17.216 -4.184 -8.931 1.00 91.06 462 GLY A CA 1
ATOM 3754 C C . GLY A 1 462 ? 15.827 -3.573 -9.138 1.00 91.06 462 GLY A C 1
ATOM 3755 O O . GLY A 1 462 ? 14.943 -3.835 -8.327 1.00 91.06 462 GLY A O 1
ATOM 3756 N N . PHE A 1 463 ? 15.590 -2.718 -10.136 1.00 94.69 463 PHE A N 1
ATOM 3757 C CA . PHE A 1 463 ? 14.281 -2.070 -10.284 1.00 94.69 463 PHE A CA 1
ATOM 3758 C C . PHE A 1 463 ? 13.172 -3.060 -10.607 1.00 94.69 463 PHE A C 1
ATOM 3760 O O . PHE A 1 463 ? 13.345 -3.993 -11.395 1.00 94.69 463 PHE A O 1
ATOM 3767 N N . ASN A 1 464 ? 12.012 -2.827 -9.999 1.00 94.56 464 ASN A N 1
ATOM 3768 C CA . ASN A 1 464 ? 10.849 -3.663 -10.198 1.00 94.56 464 ASN A CA 1
ATOM 3769 C C . ASN A 1 464 ? 9.966 -3.063 -11.284 1.00 94.56 464 ASN A C 1
ATOM 3771 O O . ASN A 1 464 ? 9.313 -2.064 -11.038 1.00 94.56 464 ASN A O 1
ATOM 3775 N N . PHE A 1 465 ? 9.926 -3.669 -12.467 1.00 94.88 465 PHE A N 1
ATOM 3776 C CA . PHE A 1 465 ? 9.032 -3.285 -13.563 1.00 94.88 465 PHE A CA 1
ATOM 3777 C C . PHE A 1 465 ? 7.956 -4.351 -13.810 1.00 94.88 465 PHE A C 1
ATOM 3779 O O . PHE A 1 465 ? 7.479 -4.526 -14.934 1.00 94.88 465 PHE A O 1
ATOM 3786 N N . GLN A 1 466 ? 7.575 -5.090 -12.765 1.00 94.38 466 GLN A N 1
ATOM 3787 C CA . GLN A 1 466 ? 6.584 -6.148 -12.881 1.00 94.38 466 GLN A CA 1
ATOM 3788 C C . GLN A 1 466 ? 5.244 -5.602 -13.393 1.00 94.38 466 GLN A C 1
ATOM 3790 O O . GLN A 1 466 ? 4.666 -4.688 -12.803 1.00 94.38 466 GLN A O 1
ATOM 3795 N N . GLY A 1 467 ? 4.717 -6.195 -14.464 1.00 93.56 467 GLY A N 1
ATOM 3796 C CA . GLY A 1 467 ? 3.448 -5.812 -15.085 1.00 93.56 467 GLY A CA 1
ATOM 3797 C C . GLY A 1 467 ? 3.473 -4.446 -15.769 1.00 93.56 467 GLY A C 1
ATOM 3798 O O . GLY A 1 467 ? 2.411 -3.900 -16.056 1.00 93.56 467 GLY A O 1
ATOM 3799 N N . SER A 1 468 ? 4.654 -3.858 -15.976 1.00 94.94 468 SER A N 1
ATOM 3800 C CA . SER A 1 468 ? 4.785 -2.581 -16.673 1.00 94.94 468 SER A CA 1
ATOM 3801 C C . SER A 1 468 ? 4.549 -2.736 -18.182 1.00 94.94 468 SER A C 1
ATOM 3803 O O . SER A 1 468 ? 4.675 -3.821 -18.754 1.00 94.94 468 SER A O 1
ATOM 3805 N N . LEU A 1 469 ? 4.221 -1.622 -18.828 1.00 94.38 469 LEU A N 1
ATOM 3806 C CA . LEU A 1 469 ? 4.049 -1.485 -20.265 1.00 94.38 469 LEU A CA 1
ATOM 3807 C C . LEU A 1 469 ? 5.041 -0.451 -20.805 1.00 94.38 469 LEU A C 1
ATOM 3809 O O . LEU A 1 469 ? 5.028 0.704 -20.378 1.00 94.38 469 LEU A O 1
ATOM 3813 N N . PHE A 1 470 ? 5.879 -0.857 -21.758 1.00 94.31 470 PHE A N 1
ATOM 3814 C CA . PHE A 1 470 ? 6.800 0.026 -22.471 1.00 94.31 470 PHE A CA 1
ATOM 3815 C C . PHE A 1 470 ? 6.327 0.251 -23.903 1.00 94.31 470 PHE A C 1
ATOM 3817 O O . PHE A 1 470 ? 6.456 -0.630 -24.754 1.00 94.31 470 PHE A O 1
ATOM 3824 N N . GLU A 1 471 ? 5.847 1.465 -24.165 1.00 92.31 471 GLU A N 1
ATOM 3825 C CA . GLU A 1 471 ? 5.332 1.901 -25.456 1.00 92.31 471 GLU A CA 1
ATOM 3826 C C . GLU A 1 471 ? 6.267 2.908 -26.120 1.00 92.31 471 GLU A C 1
ATOM 3828 O O . GLU A 1 471 ? 6.403 4.047 -25.682 1.00 92.31 471 GLU A O 1
ATOM 3833 N N . SER A 1 472 ? 6.940 2.479 -27.193 1.00 91.12 472 SER A N 1
ATOM 3834 C CA . SER A 1 472 ? 7.882 3.309 -27.966 1.00 91.12 472 SER A CA 1
ATOM 3835 C C . SER A 1 472 ? 8.987 3.955 -27.108 1.00 91.12 472 SER A C 1
ATOM 3837 O O . SER A 1 472 ? 9.331 5.125 -27.281 1.00 91.12 472 SER A O 1
ATOM 3839 N N . VAL A 1 473 ? 9.533 3.193 -26.155 1.00 93.56 473 VAL A N 1
ATOM 3840 C CA . VAL A 1 473 ? 10.544 3.655 -25.189 1.00 93.56 473 VAL A CA 1
ATOM 3841 C C . VAL A 1 473 ? 11.963 3.417 -25.704 1.00 93.56 473 VAL A C 1
ATOM 3843 O O . VAL A 1 473 ? 12.242 2.399 -26.335 1.00 93.56 473 VAL A O 1
ATOM 3846 N N . LYS A 1 474 ? 12.879 4.337 -25.393 1.00 94.94 474 LYS A N 1
ATOM 3847 C CA . LYS A 1 474 ? 14.311 4.239 -25.682 1.00 94.94 474 LYS A CA 1
ATOM 3848 C C . LYS A 1 474 ? 15.127 4.313 -24.397 1.00 94.94 474 LYS A C 1
ATOM 3850 O O . LYS A 1 474 ? 15.064 5.302 -23.671 1.00 94.94 474 LYS A O 1
ATOM 3855 N N . PHE A 1 475 ? 15.928 3.291 -24.156 1.00 96.56 475 PHE A N 1
ATOM 3856 C CA . PHE A 1 475 ? 16.956 3.250 -23.129 1.00 96.56 475 PHE A CA 1
ATOM 3857 C C . PHE A 1 475 ? 18.311 3.397 -23.814 1.00 96.56 475 PHE A C 1
ATOM 3859 O O . PHE A 1 475 ? 18.644 2.625 -24.712 1.00 96.56 475 PHE A O 1
ATOM 3866 N N . GLU A 1 476 ? 19.087 4.398 -23.422 1.00 96.69 476 GLU A N 1
ATOM 3867 C CA . GLU A 1 476 ? 20.416 4.672 -23.955 1.00 96.69 476 GLU A CA 1
ATOM 3868 C C . GLU A 1 476 ? 21.419 4.652 -22.805 1.00 96.69 476 GLU A C 1
ATOM 3870 O O . GLU A 1 476 ? 21.231 5.325 -21.796 1.00 96.69 476 GLU A O 1
ATOM 3875 N N . LYS A 1 477 ? 22.481 3.850 -22.921 1.00 96.88 477 LYS A N 1
ATOM 3876 C CA . LYS A 1 477 ? 23.539 3.749 -21.897 1.00 96.88 477 LYS A CA 1
ATOM 3877 C C . LYS A 1 477 ? 23.020 3.396 -20.495 1.00 96.88 477 LYS A C 1
ATOM 3879 O O . LYS A 1 477 ? 23.649 3.732 -19.494 1.00 96.88 477 LYS A O 1
ATOM 3884 N N . CYS A 1 478 ? 21.859 2.749 -20.415 1.00 97.69 478 CYS A N 1
ATOM 3885 C CA . CYS A 1 478 ? 21.268 2.311 -19.155 1.00 97.69 478 CYS A CA 1
ATOM 3886 C C . CYS A 1 478 ? 21.879 0.998 -18.661 1.00 97.69 478 CYS A C 1
ATOM 3888 O O . CYS A 1 478 ? 22.239 0.132 -19.465 1.00 97.69 478 CYS A O 1
ATOM 3890 N N . ARG A 1 479 ? 21.912 0.827 -17.340 1.00 97.62 479 ARG A N 1
ATOM 3891 C CA . ARG A 1 479 ? 22.287 -0.427 -16.685 1.00 97.62 479 ARG A CA 1
ATOM 3892 C C . ARG A 1 479 ? 21.072 -1.084 -16.036 1.00 97.62 479 ARG A C 1
ATOM 3894 O O . ARG A 1 479 ? 20.262 -0.397 -15.425 1.00 97.62 479 ARG A O 1
ATOM 3901 N N . PHE A 1 480 ? 20.965 -2.399 -16.188 1.00 97.12 480 PHE A N 1
ATOM 3902 C CA . PHE A 1 480 ? 19.949 -3.243 -15.577 1.00 97.12 480 PHE A CA 1
ATOM 3903 C C . PHE A 1 480 ? 20.605 -4.507 -15.011 1.00 97.12 480 PHE A C 1
ATOM 3905 O O . PHE A 1 480 ? 20.812 -5.476 -15.739 1.00 97.12 480 PHE A O 1
ATOM 3912 N N . CYS A 1 481 ? 20.928 -4.511 -13.722 1.00 95.56 481 CYS A N 1
ATOM 3913 C CA . CYS A 1 481 ? 21.412 -5.689 -13.007 1.00 95.56 481 CYS A CA 1
ATOM 3914 C C . CYS A 1 481 ? 20.318 -6.246 -12.087 1.00 95.56 481 CYS A C 1
ATOM 3916 O O . CYS A 1 481 ? 19.809 -5.517 -11.240 1.00 95.56 481 CYS A O 1
ATOM 3918 N N . ASP A 1 482 ? 19.951 -7.521 -12.242 1.00 93.75 482 ASP A N 1
ATOM 3919 C CA . ASP A 1 482 ? 18.867 -8.174 -11.481 1.00 93.75 482 ASP A CA 1
ATOM 3920 C C . ASP A 1 482 ? 17.505 -7.407 -11.465 1.00 93.75 482 ASP A C 1
ATOM 3922 O O . ASP A 1 482 ? 16.875 -7.317 -10.407 1.00 93.75 482 ASP A O 1
ATOM 3926 N N . PRO A 1 483 ? 17.007 -6.816 -12.576 1.00 94.62 483 PRO A N 1
ATOM 3927 C CA . PRO A 1 483 ? 15.690 -6.174 -12.582 1.00 94.62 483 PRO A CA 1
ATOM 3928 C C . PRO A 1 483 ? 14.555 -7.212 -12.523 1.00 94.62 483 PRO A C 1
ATOM 3930 O O . PRO A 1 483 ? 14.695 -8.336 -13.010 1.00 94.62 483 PRO A O 1
ATOM 3933 N N . VAL A 1 484 ? 13.383 -6.814 -12.018 1.00 93.81 484 VAL A N 1
ATOM 3934 C CA . VAL A 1 484 ? 12.168 -7.649 -12.057 1.00 93.81 484 VAL A CA 1
ATOM 3935 C C . VAL A 1 484 ? 11.329 -7.268 -13.276 1.00 93.81 484 VAL A C 1
ATOM 3937 O O . VAL A 1 484 ? 10.675 -6.229 -13.284 1.00 93.81 484 VAL A O 1
ATOM 3940 N N . PHE A 1 485 ? 11.324 -8.111 -14.311 1.00 94.88 485 PHE A N 1
ATOM 3941 C CA . PHE A 1 485 ? 10.564 -7.902 -15.560 1.00 94.88 485 PHE A CA 1
ATOM 3942 C C . PHE A 1 485 ? 9.374 -8.864 -15.719 1.00 94.88 485 PHE A C 1
ATOM 3944 O O . PHE A 1 485 ? 8.899 -9.112 -16.827 1.00 94.88 485 PHE A O 1
ATOM 3951 N N . ASP A 1 486 ? 8.875 -9.426 -14.619 1.00 94.25 486 ASP A N 1
ATOM 3952 C CA . ASP A 1 486 ? 7.727 -10.332 -14.651 1.00 94.25 486 ASP A CA 1
ATOM 3953 C C . ASP A 1 486 ? 6.491 -9.653 -15.266 1.00 94.25 486 ASP A C 1
ATOM 3955 O O . ASP A 1 486 ? 6.088 -8.574 -14.852 1.00 94.25 486 ASP A O 1
ATOM 3959 N N . HIS A 1 487 ? 5.861 -10.293 -16.247 1.00 94.94 487 HIS A N 1
ATOM 3960 C CA . HIS A 1 487 ? 4.691 -9.800 -16.979 1.00 94.94 487 HIS A CA 1
ATOM 3961 C C . HIS A 1 487 ? 4.902 -8.464 -17.717 1.00 94.94 487 HIS A C 1
ATOM 3963 O O . HIS A 1 487 ? 3.929 -7.771 -18.005 1.00 94.94 487 HIS A O 1
ATOM 3969 N N . LEU A 1 488 ? 6.149 -8.096 -18.031 1.00 95.81 488 LEU A N 1
ATOM 3970 C CA . LEU A 1 488 ? 6.456 -6.897 -18.812 1.00 95.81 488 LEU A CA 1
ATOM 3971 C C . LEU A 1 488 ? 5.895 -7.007 -20.241 1.00 95.81 488 LEU A C 1
ATOM 3973 O O . LEU A 1 488 ? 6.123 -7.999 -20.943 1.00 95.81 488 LEU A O 1
ATOM 3977 N N . VAL A 1 489 ? 5.214 -5.955 -20.692 1.00 95.31 489 VAL A N 1
ATOM 3978 C CA . VAL A 1 489 ? 4.714 -5.831 -22.065 1.00 95.31 489 VAL A CA 1
ATOM 3979 C C . VAL A 1 489 ? 5.519 -4.772 -22.815 1.00 95.31 489 VAL A C 1
ATOM 3981 O O . VAL A 1 489 ? 5.661 -3.636 -22.369 1.00 95.31 489 VAL A O 1
ATOM 3984 N N . LEU A 1 490 ? 6.043 -5.146 -23.976 1.00 92.31 490 LEU A N 1
ATOM 3985 C CA . LEU A 1 490 ? 6.807 -4.293 -24.883 1.00 92.31 490 LEU A CA 1
ATOM 3986 C C . LEU A 1 490 ? 5.919 -3.942 -26.091 1.00 92.31 490 LEU A C 1
ATOM 3988 O O . LEU A 1 490 ? 6.132 -4.455 -27.194 1.00 92.31 490 LEU A O 1
ATOM 3992 N N . ASP A 1 491 ? 4.867 -3.154 -25.858 1.00 76.06 491 ASP A N 1
ATOM 3993 C CA . ASP A 1 491 ? 3.854 -2.814 -26.868 1.00 76.06 491 ASP A CA 1
ATOM 3994 C C . ASP A 1 491 ? 4.151 -1.458 -27.504 1.00 76.06 491 ASP A C 1
ATOM 3996 O O . ASP A 1 491 ? 3.935 -0.422 -26.897 1.00 76.06 491 ASP A O 1
ATOM 4000 N N . GLY A 1 492 ? 4.679 -1.452 -28.723 1.00 60.50 492 GLY A N 1
ATOM 4001 C CA . GLY A 1 492 ? 4.943 -0.234 -29.482 1.00 60.50 492 GLY A CA 1
ATOM 4002 C C . GLY A 1 492 ? 5.818 -0.504 -30.700 1.00 60.50 492 GLY A C 1
ATOM 4003 O O . GLY A 1 492 ? 6.354 -1.602 -30.882 1.00 60.50 492 GLY A O 1
ATOM 4004 N N . GLU A 1 493 ? 6.002 0.509 -31.551 1.00 60.22 493 GLU A N 1
ATOM 4005 C CA . GLU A 1 493 ? 6.766 0.341 -32.791 1.00 60.22 493 GLU A CA 1
ATOM 4006 C C . GLU A 1 493 ? 8.262 0.031 -32.583 1.00 60.22 493 GLU A C 1
ATOM 4008 O O . GLU A 1 493 ? 8.869 -0.434 -33.544 1.00 60.22 493 GLU A O 1
ATOM 4013 N N . ARG A 1 494 ? 8.834 0.169 -31.370 1.00 70.50 494 ARG A N 1
ATOM 4014 C CA . ARG A 1 494 ? 10.037 -0.531 -30.836 1.00 70.50 494 ARG A CA 1
ATOM 4015 C C . ARG A 1 494 ? 10.305 -0.091 -29.383 1.00 70.50 494 ARG A C 1
ATOM 4017 O O . ARG A 1 494 ? 10.447 1.106 -29.151 1.00 70.50 494 ARG A O 1
ATOM 4024 N N . ALA A 1 495 ? 10.485 -1.021 -28.438 1.00 92.38 495 ALA A N 1
ATOM 4025 C CA . ALA A 1 495 ? 11.287 -0.749 -27.237 1.00 92.38 495 ALA A CA 1
ATOM 4026 C C . ALA A 1 495 ? 12.776 -0.896 -27.602 1.00 92.38 495 ALA A C 1
ATOM 4028 O O . ALA A 1 495 ? 13.188 -1.966 -28.051 1.00 92.38 495 ALA A O 1
ATOM 4029 N N . GLU A 1 496 ? 13.577 0.163 -27.480 1.00 95.25 496 GLU A N 1
ATOM 4030 C CA . GLU A 1 496 ? 14.980 0.179 -27.919 1.00 95.25 496 GLU A CA 1
ATOM 4031 C C . GLU A 1 496 ? 15.943 0.257 -26.729 1.00 95.25 496 GLU A C 1
ATOM 4033 O O . GLU A 1 496 ? 15.795 1.113 -25.864 1.00 95.25 496 GLU A O 1
ATOM 4038 N N . PHE A 1 497 ? 16.962 -0.600 -26.718 1.00 96.81 497 PHE A N 1
ATOM 4039 C CA . PHE A 1 497 ? 18.040 -0.636 -25.731 1.00 96.81 497 PHE A CA 1
ATOM 4040 C C . PHE A 1 497 ? 19.376 -0.433 -26.447 1.00 96.81 497 PHE A C 1
ATOM 4042 O O . PHE A 1 497 ? 19.912 -1.365 -27.056 1.00 96.81 497 PHE A O 1
ATOM 4049 N N . ARG A 1 498 ? 19.914 0.786 -26.398 1.00 97.31 498 ARG A N 1
ATOM 4050 C CA . ARG A 1 498 ? 21.154 1.173 -27.081 1.00 97.31 498 ARG A CA 1
ATOM 4051 C C . ARG A 1 498 ? 22.295 1.342 -26.098 1.00 97.31 498 ARG A C 1
ATOM 4053 O O . ARG A 1 498 ? 22.190 2.144 -25.173 1.00 97.31 498 ARG A O 1
ATOM 4060 N N . HIS A 1 499 ? 23.412 0.664 -26.331 1.00 97.81 499 HIS A N 1
ATOM 4061 C CA . HIS A 1 499 ? 24.579 0.722 -25.445 1.00 97.81 499 HIS A CA 1
ATOM 4062 C C . HIS A 1 499 ? 24.249 0.379 -23.985 1.00 97.81 499 HIS A C 1
ATOM 4064 O O . HIS A 1 499 ? 24.869 0.904 -23.064 1.00 97.81 499 HIS A O 1
ATOM 4070 N N . CYS A 1 500 ? 23.234 -0.454 -23.771 1.00 98.25 500 CYS A N 1
ATOM 4071 C CA . CYS A 1 500 ? 22.787 -0.856 -22.449 1.00 98.25 500 CYS A CA 1
ATOM 4072 C C . CYS A 1 500 ? 23.541 -2.094 -21.967 1.00 98.25 500 CYS A C 1
ATOM 4074 O O . CYS A 1 500 ? 24.018 -2.901 -22.766 1.00 98.25 500 CYS A O 1
ATOM 4076 N N . THR A 1 501 ? 23.560 -2.275 -20.653 1.00 98.19 501 THR A N 1
ATOM 4077 C CA . THR A 1 501 ? 24.035 -3.498 -20.004 1.00 98.19 501 THR A CA 1
ATOM 4078 C C . THR A 1 501 ? 22.868 -4.136 -19.270 1.00 98.19 501 THR A C 1
ATOM 4080 O O . THR A 1 501 ? 22.323 -3.533 -18.348 1.00 98.19 501 THR A O 1
ATOM 4083 N N . LEU A 1 502 ? 22.474 -5.334 -19.692 1.00 97.88 502 LEU A N 1
ATOM 4084 C CA . LEU A 1 502 ? 21.461 -6.157 -19.043 1.00 97.88 502 LEU A CA 1
ATOM 4085 C C . LEU A 1 502 ? 22.157 -7.392 -18.468 1.00 97.88 502 LEU A C 1
ATOM 4087 O O . LEU A 1 502 ? 22.585 -8.261 -19.223 1.00 97.88 502 LEU A O 1
ATOM 4091 N N . GLU A 1 503 ? 22.284 -7.453 -17.147 1.00 96.38 503 GLU A N 1
ATOM 4092 C CA . GLU A 1 503 ? 22.986 -8.509 -16.414 1.00 96.38 503 GLU A CA 1
ATOM 4093 C C . GLU A 1 503 ? 22.008 -9.262 -15.512 1.00 96.38 503 GLU A C 1
ATOM 4095 O O . GLU A 1 503 ? 21.232 -8.650 -14.772 1.00 96.38 503 GLU A O 1
ATOM 4100 N N . ARG A 1 504 ? 22.088 -10.599 -15.533 1.00 94.81 504 ARG A N 1
ATOM 4101 C CA . ARG A 1 504 ? 21.302 -11.488 -14.661 1.00 94.81 504 ARG A CA 1
ATOM 4102 C C . ARG A 1 504 ? 19.784 -11.237 -14.696 1.00 94.81 504 ARG A C 1
ATOM 4104 O O . ARG A 1 504 ? 19.096 -11.378 -13.688 1.00 94.81 504 ARG A O 1
ATOM 4111 N N . VAL A 1 505 ? 19.237 -10.891 -15.860 1.00 95.50 505 VAL A N 1
ATOM 4112 C CA . VAL A 1 505 ? 17.795 -10.649 -15.996 1.00 95.50 505 VAL A CA 1
ATOM 4113 C C . VAL A 1 505 ? 17.049 -11.984 -16.041 1.00 95.50 505 VAL A C 1
ATOM 4115 O O . VAL A 1 505 ? 17.192 -12.732 -17.008 1.00 95.50 505 VAL A O 1
ATOM 4118 N N . ASP A 1 506 ? 16.231 -12.276 -15.028 1.00 93.00 506 ASP A N 1
ATOM 4119 C CA . ASP A 1 506 ? 15.284 -13.401 -15.021 1.00 93.00 506 ASP A CA 1
ATOM 4120 C C . ASP A 1 506 ? 13.852 -12.859 -15.012 1.00 93.00 506 ASP A C 1
ATOM 4122 O O . ASP A 1 506 ? 13.463 -12.110 -14.116 1.00 93.00 506 ASP A O 1
ATOM 4126 N N . ALA A 1 507 ? 13.082 -13.193 -16.044 1.00 93.56 507 ALA A N 1
ATOM 4127 C CA . ALA A 1 507 ? 11.765 -12.622 -16.270 1.00 93.56 507 ALA A CA 1
ATOM 4128 C C . ALA A 1 507 ? 10.749 -13.682 -16.690 1.00 93.56 507 ALA A C 1
ATOM 4130 O O . ALA A 1 507 ? 11.032 -14.588 -17.483 1.00 93.56 507 ALA A O 1
ATOM 4131 N N . ARG A 1 508 ? 9.520 -13.544 -16.196 1.00 93.31 508 ARG A N 1
ATOM 4132 C CA . ARG A 1 508 ? 8.402 -14.433 -16.523 1.00 93.31 508 ARG A CA 1
ATOM 4133 C C . ARG A 1 508 ? 7.386 -13.732 -17.404 1.00 93.31 508 ARG A C 1
ATOM 4135 O O . ARG A 1 508 ? 7.041 -12.591 -17.147 1.00 93.31 508 ARG A O 1
ATOM 4142 N N . SER A 1 509 ? 6.859 -14.417 -18.416 1.00 93.19 509 SER A N 1
ATOM 4143 C CA . SER A 1 509 ? 5.720 -13.929 -19.209 1.00 93.19 509 SER A CA 1
ATOM 4144 C C . SER A 1 509 ? 5.899 -12.545 -19.835 1.00 93.19 509 SER A C 1
ATOM 4146 O O . SER A 1 509 ? 4.942 -11.787 -19.960 1.00 93.19 509 SER A O 1
ATOM 4148 N N . VAL A 1 510 ? 7.121 -12.253 -20.283 1.00 94.25 510 VAL A N 1
ATOM 4149 C CA . VAL A 1 510 ? 7.420 -11.083 -21.117 1.00 94.25 510 VAL A CA 1
ATOM 4150 C C . VAL A 1 510 ? 6.823 -11.275 -22.512 1.00 94.25 510 VAL A C 1
ATOM 4152 O O . VAL A 1 510 ? 6.854 -12.384 -23.054 1.00 94.25 510 VAL A O 1
ATOM 4155 N N . SER A 1 511 ? 6.295 -10.205 -23.102 1.00 93.88 511 SER A N 1
ATOM 4156 C CA . SER A 1 511 ? 5.734 -10.208 -24.461 1.00 93.88 511 SER A CA 1
ATOM 4157 C C . SER A 1 511 ? 6.007 -8.896 -25.199 1.00 93.88 511 SER A C 1
ATOM 4159 O O . SER A 1 511 ? 6.354 -7.894 -24.576 1.00 93.88 511 SER A O 1
ATOM 4161 N N . GLY A 1 512 ? 5.859 -8.898 -26.524 1.00 93.94 512 GLY A N 1
ATOM 4162 C CA . GLY A 1 512 ? 6.003 -7.719 -27.380 1.00 93.94 512 GLY A CA 1
ATOM 4163 C C . GLY A 1 512 ? 7.308 -7.683 -28.182 1.00 93.94 512 GLY A C 1
ATOM 4164 O O . GLY A 1 512 ? 7.890 -8.726 -28.492 1.00 93.94 512 GLY A O 1
ATOM 4165 N N . ARG A 1 513 ? 7.760 -6.483 -28.569 1.00 94.31 513 ARG A N 1
ATOM 4166 C CA . ARG A 1 513 ? 8.930 -6.290 -29.443 1.00 94.31 513 ARG A CA 1
ATOM 4167 C C . ARG A 1 513 ? 10.016 -5.431 -28.796 1.00 94.31 513 ARG A C 1
ATOM 4169 O O . ARG A 1 513 ? 9.761 -4.291 -28.414 1.00 94.31 513 ARG A O 1
ATOM 4176 N N . ALA A 1 514 ? 11.254 -5.926 -28.804 1.00 95.00 514 ALA A N 1
ATOM 4177 C CA . ALA A 1 514 ? 12.432 -5.163 -28.387 1.00 95.00 514 ALA A CA 1
ATOM 4178 C C . ALA A 1 514 ? 13.568 -5.211 -29.414 1.00 95.00 514 ALA A C 1
ATOM 4180 O O . ALA A 1 514 ? 13.815 -6.230 -30.061 1.00 95.00 514 ALA A O 1
ATOM 4181 N N . ARG A 1 515 ? 14.291 -4.094 -29.518 1.00 95.44 515 ARG A N 1
ATOM 4182 C CA . ARG A 1 515 ? 15.541 -3.960 -30.264 1.00 95.44 515 ARG A CA 1
ATOM 4183 C C . ARG A 1 515 ? 16.673 -3.617 -29.308 1.00 95.44 515 ARG A C 1
ATOM 4185 O O . ARG A 1 515 ? 16.581 -2.651 -28.563 1.00 95.44 515 ARG A O 1
ATOM 4192 N N . PHE A 1 516 ? 17.759 -4.360 -29.395 1.00 96.44 516 PHE A N 1
ATOM 4193 C CA . PHE A 1 516 ? 19.002 -4.121 -28.686 1.00 96.44 516 PHE A CA 1
ATOM 4194 C C . PHE A 1 516 ? 20.058 -3.720 -29.712 1.00 96.44 516 PHE A C 1
ATOM 4196 O O . PHE A 1 516 ? 20.198 -4.383 -30.736 1.00 96.44 516 PHE A O 1
ATOM 4203 N N . GLU A 1 517 ? 20.785 -2.640 -29.455 1.00 96.94 517 GLU A N 1
ATOM 4204 C CA . GLU A 1 517 ? 21.809 -2.110 -30.357 1.00 96.94 517 GLU A CA 1
ATOM 4205 C C . GLU A 1 517 ? 23.087 -1.830 -29.569 1.00 96.94 517 GLU A C 1
ATOM 4207 O O . GLU A 1 517 ? 23.059 -1.080 -28.594 1.00 96.94 517 GLU A O 1
ATOM 4212 N N . ALA A 1 518 ? 24.204 -2.439 -29.974 1.00 97.31 518 ALA A N 1
ATOM 4213 C CA . ALA A 1 518 ? 25.508 -2.276 -29.327 1.00 97.31 518 ALA A CA 1
ATOM 4214 C C . ALA A 1 518 ? 25.466 -2.464 -27.794 1.00 97.31 518 ALA A C 1
ATOM 4216 O O . ALA A 1 518 ? 26.191 -1.801 -27.053 1.00 97.31 518 ALA A O 1
ATOM 4217 N N . SER A 1 519 ? 24.580 -3.353 -27.338 1.00 97.56 519 SER A N 1
ATOM 4218 C CA . SER A 1 519 ? 24.290 -3.637 -25.929 1.00 97.56 519 SER A CA 1
ATOM 4219 C C . SER A 1 519 ? 24.879 -4.977 -25.490 1.00 97.56 519 SER A C 1
ATOM 4221 O O . SER A 1 519 ? 25.071 -5.884 -26.307 1.00 97.56 519 SER A O 1
ATOM 4223 N N . GLU A 1 520 ? 25.112 -5.117 -24.190 1.00 97.88 520 GLU A N 1
ATOM 4224 C CA . GLU A 1 520 ? 25.482 -6.372 -23.544 1.00 97.88 520 GLU A CA 1
ATOM 4225 C C . GLU A 1 520 ? 24.251 -6.998 -22.877 1.00 97.88 520 GLU A C 1
ATOM 4227 O O . GLU A 1 520 ? 23.542 -6.312 -22.139 1.00 97.88 520 GLU A O 1
ATOM 4232 N N . VAL A 1 521 ? 23.961 -8.272 -23.167 1.00 97.12 521 VAL A N 1
ATOM 4233 C CA . VAL A 1 521 ? 22.691 -8.906 -22.777 1.00 97.12 521 VAL A CA 1
ATOM 4234 C C . VAL A 1 521 ? 22.886 -10.296 -22.167 1.00 97.12 521 VAL A C 1
ATOM 4236 O O . VAL A 1 521 ? 23.373 -11.217 -22.825 1.00 97.12 521 VAL A O 1
ATOM 4239 N N . GLU A 1 522 ? 22.416 -10.456 -20.932 1.00 97.25 522 GLU A N 1
ATOM 4240 C CA . GLU A 1 522 ? 22.191 -11.715 -20.221 1.00 97.25 522 GLU A CA 1
ATOM 4241 C C . GLU A 1 522 ? 20.715 -11.791 -19.791 1.00 97.25 522 GLU A C 1
ATOM 4243 O O . GLU A 1 522 ? 20.288 -11.110 -18.858 1.00 97.25 522 GLU A O 1
ATOM 4248 N N . LEU A 1 523 ? 19.925 -12.604 -20.497 1.00 95.69 523 LEU A N 1
ATOM 4249 C CA . LEU A 1 523 ? 18.471 -12.648 -20.380 1.00 95.69 523 LEU A CA 1
ATOM 4250 C C . LEU A 1 523 ? 17.943 -14.084 -20.299 1.00 95.69 523 LEU A C 1
ATOM 4252 O O . LEU A 1 523 ? 18.166 -14.914 -21.185 1.00 95.69 523 LEU A O 1
ATOM 4256 N N . ARG A 1 524 ? 17.153 -14.353 -19.261 1.00 96.31 524 ARG A N 1
ATOM 4257 C CA . ARG A 1 524 ? 16.404 -15.593 -19.062 1.00 96.31 524 ARG A CA 1
ATOM 4258 C C . ARG A 1 524 ? 14.913 -15.288 -19.048 1.00 96.31 524 ARG A C 1
ATOM 4260 O O . ARG A 1 524 ? 14.434 -14.543 -18.205 1.00 96.31 524 ARG A O 1
ATOM 4267 N N . LEU A 1 525 ? 14.184 -15.861 -20.000 1.00 95.12 525 LEU A N 1
ATOM 4268 C CA . LEU A 1 525 ? 12.748 -15.671 -20.174 1.00 95.12 525 LEU A CA 1
ATOM 4269 C C . LEU A 1 525 ? 12.012 -16.991 -19.962 1.00 95.12 525 LEU A C 1
ATOM 4271 O O . LEU A 1 525 ? 12.213 -17.955 -20.706 1.00 95.12 525 LEU A O 1
ATOM 4275 N N . THR A 1 526 ? 11.119 -17.022 -18.979 1.00 94.25 526 THR A N 1
ATOM 4276 C CA . THR A 1 526 ? 10.275 -18.181 -18.679 1.00 94.25 526 THR A CA 1
ATOM 4277 C C . THR A 1 526 ? 8.821 -17.907 -19.057 1.00 94.25 526 THR A C 1
ATOM 4279 O O . THR A 1 526 ? 8.269 -16.875 -18.697 1.00 94.25 526 THR A O 1
ATOM 4282 N N . ASP A 1 527 ? 8.179 -18.852 -19.742 1.00 92.75 527 ASP A N 1
ATOM 4283 C CA . ASP A 1 527 ? 6.787 -18.764 -20.203 1.00 92.75 527 ASP A CA 1
ATOM 4284 C C . ASP A 1 527 ? 6.472 -17.444 -20.936 1.00 92.75 527 ASP A C 1
ATOM 4286 O O . ASP A 1 527 ? 5.519 -16.765 -20.544 1.00 92.75 527 ASP A O 1
ATOM 4290 N N . PRO A 1 528 ? 7.266 -17.039 -21.954 1.00 92.19 528 PRO A N 1
ATOM 4291 C CA . PRO A 1 528 ? 7.030 -15.785 -22.669 1.00 92.19 528 PRO A CA 1
ATOM 4292 C C . PRO A 1 528 ? 5.680 -15.804 -23.399 1.00 92.19 528 PRO A C 1
ATOM 4294 O O . PRO A 1 528 ? 5.188 -16.872 -23.770 1.00 92.19 528 PRO A O 1
ATOM 4297 N N . GLY A 1 529 ? 5.108 -14.621 -23.630 1.00 91.19 529 GLY A N 1
ATOM 4298 C CA . GLY A 1 529 ? 4.056 -14.427 -24.631 1.00 91.19 529 GLY A CA 1
ATOM 4299 C C . GLY A 1 529 ? 4.646 -14.313 -26.040 1.00 91.19 529 GLY A C 1
ATOM 4300 O O . GLY A 1 529 ? 5.808 -14.659 -26.264 1.00 91.19 529 GLY A O 1
ATOM 4301 N N . ASP A 1 530 ? 3.861 -13.818 -26.999 1.00 91.44 530 ASP A N 1
ATOM 4302 C CA . ASP A 1 530 ? 4.379 -13.536 -28.342 1.00 91.44 530 ASP A CA 1
ATOM 4303 C C . ASP A 1 530 ? 5.509 -12.502 -28.258 1.00 91.44 530 ASP A C 1
ATOM 4305 O O . ASP A 1 530 ? 5.350 -11.447 -27.641 1.00 91.44 530 ASP A O 1
ATOM 4309 N N . LEU A 1 531 ? 6.665 -12.833 -28.837 1.00 92.81 531 LEU A N 1
ATOM 4310 C CA . LEU A 1 531 ? 7.912 -12.115 -28.592 1.00 92.81 531 LEU A CA 1
ATOM 4311 C C . LEU A 1 531 ? 8.729 -11.938 -29.873 1.00 92.81 531 LEU A C 1
ATOM 4313 O O . LEU A 1 531 ? 8.948 -12.895 -30.617 1.00 92.81 531 LEU A O 1
ATOM 4317 N N . ASP A 1 532 ? 9.225 -10.725 -30.102 1.00 94.12 532 ASP A N 1
ATOM 4318 C CA . ASP A 1 532 ? 10.057 -10.354 -31.250 1.00 94.12 532 ASP A CA 1
ATOM 4319 C C . ASP A 1 532 ? 11.303 -9.590 -30.775 1.00 94.12 532 ASP A C 1
ATOM 4321 O O . ASP A 1 532 ? 11.229 -8.414 -30.415 1.00 94.12 532 ASP A O 1
ATOM 4325 N N . LEU A 1 533 ? 12.446 -10.277 -30.725 1.00 94.88 533 LEU A N 1
ATOM 4326 C CA . LEU A 1 533 ? 13.719 -9.721 -30.264 1.00 94.88 533 LEU A CA 1
ATOM 4327 C C . LEU A 1 533 ? 14.676 -9.511 -31.439 1.00 94.88 533 LEU A C 1
ATOM 4329 O O . LEU A 1 533 ? 14.992 -10.446 -32.182 1.00 94.88 533 LEU A O 1
ATOM 4333 N N . HIS A 1 534 ? 15.188 -8.292 -31.570 1.00 95.19 534 HIS A N 1
ATOM 4334 C CA . HIS A 1 534 ? 16.219 -7.937 -32.539 1.00 95.19 534 HIS A CA 1
ATOM 4335 C C . HIS A 1 534 ? 17.485 -7.465 -31.826 1.00 95.19 534 HIS A C 1
ATOM 4337 O O . HIS A 1 534 ? 17.414 -6.577 -30.986 1.00 95.19 534 HIS A O 1
ATOM 4343 N N . PHE A 1 535 ? 18.633 -8.032 -32.169 1.00 95.69 535 PHE A N 1
ATOM 4344 C CA . PHE A 1 535 ? 19.940 -7.682 -31.624 1.00 95.69 535 PHE A CA 1
ATOM 4345 C C . PHE A 1 535 ? 20.842 -7.219 -32.763 1.00 95.69 535 PHE A C 1
ATOM 4347 O O . PHE A 1 535 ? 21.026 -7.949 -33.733 1.00 95.69 535 PHE A O 1
ATOM 4354 N N . GLU A 1 536 ? 21.426 -6.036 -32.638 1.00 95.62 536 GLU A N 1
ATOM 4355 C CA . GLU A 1 536 ? 22.308 -5.445 -33.638 1.00 95.62 536 GLU A CA 1
ATOM 4356 C C . GLU A 1 536 ? 23.645 -5.075 -33.001 1.00 95.62 536 GLU A C 1
ATOM 4358 O O . GLU A 1 536 ? 23.701 -4.263 -32.079 1.00 95.62 536 GLU A O 1
ATOM 4363 N N . ASN A 1 537 ? 24.735 -5.674 -33.484 1.00 95.56 537 ASN A N 1
ATOM 4364 C CA . ASN A 1 537 ? 26.091 -5.462 -32.966 1.00 95.56 537 ASN A CA 1
ATOM 4365 C C . ASN A 1 537 ? 26.213 -5.662 -31.439 1.00 95.56 537 ASN A C 1
ATOM 4367 O O . ASN A 1 537 ? 27.028 -5.018 -30.781 1.00 95.56 537 ASN A O 1
ATOM 4371 N N . CYS A 1 538 ? 25.395 -6.545 -30.864 1.00 95.75 538 CYS A N 1
ATOM 4372 C CA . CYS A 1 538 ? 25.354 -6.822 -29.428 1.00 95.75 538 CYS A CA 1
ATOM 4373 C C . CYS A 1 538 ? 26.371 -7.886 -28.994 1.00 95.75 538 CYS A C 1
ATOM 4375 O O . CYS A 1 538 ? 26.769 -8.751 -29.778 1.00 95.75 538 CYS A O 1
ATOM 4377 N N . HIS A 1 539 ? 26.707 -7.885 -27.701 1.00 96.38 539 HIS A N 1
ATOM 4378 C CA . HIS A 1 539 ? 27.277 -9.050 -27.023 1.00 96.38 539 HIS A CA 1
ATOM 4379 C C . HIS A 1 539 ? 26.181 -9.750 -26.212 1.00 96.38 539 HIS A C 1
ATOM 4381 O O . HIS A 1 539 ? 25.822 -9.327 -25.118 1.00 96.38 539 HIS A O 1
ATOM 4387 N N . VAL A 1 540 ? 25.628 -10.829 -26.760 1.00 94.75 540 VAL A N 1
ATOM 4388 C CA . VAL A 1 540 ? 24.632 -11.672 -26.089 1.00 94.75 540 VAL A CA 1
ATOM 4389 C C . VAL A 1 540 ? 25.369 -12.766 -25.313 1.00 94.75 540 VAL A C 1
ATOM 4391 O O . VAL A 1 540 ? 25.791 -13.767 -25.892 1.00 94.75 540 VAL A O 1
ATOM 4394 N N . LYS A 1 541 ? 25.563 -12.568 -24.006 1.00 94.75 541 LYS A N 1
ATOM 4395 C CA . LYS A 1 541 ? 26.273 -13.504 -23.115 1.00 94.75 541 LYS A CA 1
ATOM 4396 C C . LYS A 1 541 ? 25.469 -14.788 -22.881 1.00 94.75 541 LYS A C 1
ATOM 4398 O O . LYS A 1 541 ? 25.983 -15.893 -23.041 1.00 94.75 541 LYS A O 1
ATOM 4403 N N . ASP A 1 542 ? 24.196 -14.649 -22.532 1.00 94.50 542 ASP A N 1
ATOM 4404 C CA . ASP A 1 542 ? 23.275 -15.773 -22.338 1.00 94.50 542 ASP A CA 1
ATOM 4405 C C . ASP A 1 542 ? 21.865 -15.319 -22.704 1.00 94.50 542 ASP A C 1
ATOM 4407 O O . ASP A 1 542 ? 21.336 -14.395 -22.094 1.00 94.50 542 ASP A O 1
ATOM 4411 N N . LEU A 1 543 ? 21.259 -15.947 -23.709 1.00 95.25 543 LEU A N 1
ATOM 4412 C CA . LEU A 1 543 ? 19.845 -15.781 -24.024 1.00 95.25 543 LEU A CA 1
ATOM 4413 C C . LEU A 1 543 ? 19.152 -17.134 -23.897 1.00 95.25 543 LEU A C 1
ATOM 4415 O O . LEU A 1 543 ? 19.316 -18.016 -24.743 1.00 95.25 543 LEU A O 1
ATOM 4419 N N . ASN A 1 544 ? 18.357 -17.291 -22.843 1.00 94.94 544 ASN A N 1
ATOM 4420 C CA . ASN A 1 544 ? 17.654 -18.529 -22.533 1.00 94.94 544 ASN A CA 1
ATOM 4421 C C . ASN A 1 544 ? 16.146 -18.285 -22.496 1.00 94.94 544 ASN A C 1
ATOM 4423 O O . ASN A 1 544 ? 15.645 -17.623 -21.595 1.00 94.94 544 ASN A O 1
ATOM 4427 N N . ILE A 1 545 ? 15.419 -18.831 -23.468 1.00 93.69 545 ILE A N 1
ATOM 4428 C CA . ILE A 1 545 ? 13.967 -18.685 -23.574 1.00 93.69 545 ILE A CA 1
ATOM 4429 C C . ILE A 1 545 ? 13.327 -20.063 -23.421 1.00 93.69 545 ILE A C 1
ATOM 4431 O O . ILE A 1 545 ? 13.637 -20.994 -24.171 1.00 93.69 545 ILE A O 1
ATOM 4435 N N . HIS A 1 546 ? 12.415 -20.205 -22.463 1.00 92.00 546 HIS A N 1
ATOM 4436 C CA . HIS A 1 546 ? 11.801 -21.483 -22.130 1.00 92.00 546 HIS A CA 1
ATOM 4437 C C . HIS A 1 546 ? 10.302 -21.369 -21.846 1.00 92.00 546 HIS A C 1
ATOM 4439 O O . HIS A 1 546 ? 9.904 -20.596 -20.986 1.00 92.00 546 HIS A O 1
ATOM 4445 N N . ALA A 1 547 ? 9.475 -22.208 -22.479 1.00 88.12 547 ALA A N 1
ATOM 4446 C CA . ALA A 1 547 ? 8.067 -22.380 -22.105 1.00 88.12 547 ALA A CA 1
ATOM 4447 C C . ALA A 1 547 ? 7.835 -23.662 -21.281 1.00 88.12 547 ALA A C 1
ATOM 4449 O O . ALA A 1 547 ? 8.262 -24.758 -21.657 1.00 88.12 547 ALA A O 1
ATOM 4450 N N . LYS A 1 548 ? 7.122 -23.534 -20.159 1.00 83.19 548 LYS A N 1
ATOM 4451 C CA . LYS A 1 548 ? 6.649 -24.625 -19.295 1.00 83.19 548 LYS A CA 1
ATOM 4452 C C . LYS A 1 548 ? 5.240 -25.094 -19.674 1.00 83.19 548 LYS A C 1
ATOM 4454 O O . LYS A 1 548 ? 4.957 -26.281 -19.522 1.00 83.19 548 LYS A O 1
ATOM 4459 N N . ARG A 1 549 ? 4.351 -24.202 -20.141 1.00 64.75 549 ARG A N 1
ATOM 4460 C CA . ARG A 1 549 ? 2.936 -24.528 -20.443 1.00 64.75 549 ARG A CA 1
ATOM 4461 C C . ARG A 1 549 ? 2.731 -25.085 -21.865 1.00 64.75 549 ARG A C 1
ATOM 4463 O O . ARG A 1 549 ? 3.287 -24.574 -22.828 1.00 64.75 549 ARG A O 1
ATOM 4470 N N . HIS A 1 550 ? 1.892 -26.122 -21.994 1.00 54.28 550 HIS A N 1
ATOM 4471 C CA . HIS A 1 550 ? 1.626 -26.850 -23.252 1.00 54.28 550 HIS A CA 1
ATOM 4472 C C . HIS A 1 550 ? 0.408 -26.359 -24.055 1.00 54.28 550 HIS A C 1
ATOM 4474 O O . HIS A 1 550 ? 0.201 -26.827 -25.172 1.00 54.28 550 HIS A O 1
ATOM 4480 N N . THR A 1 551 ? -0.427 -25.473 -23.505 1.00 51.12 551 THR A N 1
ATOM 4481 C CA . THR A 1 551 ? -1.776 -25.239 -24.049 1.00 51.12 551 THR A CA 1
ATOM 4482 C C . THR A 1 551 ? -1.818 -24.279 -25.238 1.00 51.12 551 THR A C 1
ATOM 4484 O O . THR A 1 551 ? -2.618 -24.514 -26.136 1.00 51.12 551 THR A O 1
ATOM 4487 N N . HIS A 1 552 ? -0.909 -23.302 -25.333 1.00 61.00 552 HIS A N 1
ATOM 4488 C CA . HIS A 1 552 ? -0.672 -22.508 -26.548 1.00 61.00 552 HIS A CA 1
ATOM 4489 C C . HIS A 1 552 ? 0.804 -22.088 -26.608 1.00 61.00 552 HIS A C 1
ATOM 4491 O O . HIS A 1 552 ? 1.233 -21.299 -25.767 1.00 61.00 552 HIS A O 1
ATOM 4497 N N . PRO A 1 553 ? 1.615 -22.621 -27.538 1.00 67.75 553 PRO A N 1
ATOM 4498 C CA . PRO A 1 553 ? 3.016 -22.239 -27.618 1.00 67.75 553 PRO A CA 1
ATOM 4499 C C . PRO A 1 553 ? 3.133 -20.811 -28.156 1.00 67.75 553 PRO A C 1
ATOM 4501 O O . PRO A 1 553 ? 2.696 -20.532 -29.273 1.00 67.75 553 PRO A O 1
ATOM 4504 N N . ALA A 1 554 ? 3.730 -19.927 -27.361 1.00 79.38 554 ALA A N 1
ATOM 4505 C CA . ALA A 1 554 ? 4.032 -18.563 -27.764 1.00 79.38 554 ALA A CA 1
ATOM 4506 C C . ALA A 1 554 ? 4.908 -18.521 -29.021 1.00 79.38 554 ALA A C 1
ATOM 4508 O O . ALA A 1 554 ? 5.806 -19.359 -29.198 1.00 79.38 554 ALA A O 1
ATOM 4509 N N . LYS A 1 555 ? 4.639 -17.538 -29.884 1.00 88.56 555 LYS A N 1
ATOM 4510 C CA . LYS A 1 555 ? 5.398 -17.306 -31.110 1.00 88.56 555 LYS A CA 1
ATOM 4511 C C . LYS A 1 555 ? 6.607 -16.447 -30.797 1.00 88.56 555 LYS A C 1
ATOM 4513 O O . LYS A 1 555 ? 6.477 -15.295 -30.397 1.00 88.56 555 LYS A O 1
ATOM 4518 N N . VAL A 1 556 ? 7.789 -17.005 -31.019 1.00 92.00 556 VAL A N 1
ATOM 4519 C CA . VAL A 1 556 ? 9.054 -16.320 -30.753 1.00 92.00 556 VAL A CA 1
ATOM 4520 C C . VAL A 1 556 ? 9.780 -16.036 -32.063 1.00 92.00 556 VAL A C 1
ATOM 4522 O O . VAL A 1 556 ? 9.984 -16.932 -32.888 1.00 92.00 556 VAL A O 1
ATOM 4525 N N . ARG A 1 557 ? 10.189 -14.782 -32.248 1.00 93.94 557 ARG A N 1
ATOM 4526 C CA . ARG A 1 557 ? 11.085 -14.328 -33.310 1.00 93.94 557 ARG A CA 1
ATOM 4527 C C . ARG A 1 557 ? 12.347 -13.768 -32.673 1.00 93.94 557 ARG A C 1
ATOM 4529 O O . ARG A 1 557 ? 12.275 -12.926 -31.786 1.00 93.94 557 ARG A O 1
ATOM 4536 N N . VAL A 1 558 ? 13.499 -14.256 -33.111 1.00 93.69 558 VAL A N 1
ATOM 4537 C CA . VAL A 1 558 ? 14.806 -13.772 -32.661 1.00 93.69 558 VAL A CA 1
ATOM 4538 C C . VAL A 1 558 ? 15.648 -13.487 -33.891 1.00 93.69 558 VAL A C 1
ATOM 4540 O O . VAL A 1 558 ? 15.770 -14.326 -34.783 1.00 93.69 558 VAL A O 1
ATOM 4543 N N . SER A 1 559 ? 16.234 -12.302 -33.950 1.00 93.06 559 SER A N 1
ATOM 4544 C CA . SER A 1 559 ? 17.163 -11.923 -35.007 1.00 93.06 559 SER A CA 1
ATOM 4545 C C . SER A 1 559 ? 18.405 -11.289 -34.405 1.00 93.06 559 SER A C 1
ATOM 4547 O O . SER A 1 559 ? 18.295 -10.409 -33.561 1.00 93.06 559 SER A O 1
ATOM 4549 N N . VAL A 1 560 ? 19.576 -11.748 -34.829 1.00 92.25 560 VAL A N 1
ATOM 4550 C CA . VAL A 1 560 ? 20.875 -11.202 -34.437 1.00 92.25 560 VAL A CA 1
ATOM 4551 C C . VAL A 1 560 ? 21.624 -10.812 -35.704 1.00 92.25 560 VAL A C 1
ATOM 4553 O O . VAL A 1 560 ? 21.802 -11.652 -36.589 1.00 92.25 560 VAL A O 1
ATOM 4556 N N . ASP A 1 561 ? 22.047 -9.556 -35.799 1.00 91.88 561 ASP A N 1
ATOM 4557 C CA . ASP A 1 561 ? 22.840 -9.019 -36.904 1.00 91.88 561 ASP A CA 1
ATOM 4558 C C . ASP A 1 561 ? 24.118 -8.360 -36.373 1.00 91.88 561 ASP A C 1
ATOM 4560 O O . ASP A 1 561 ? 24.076 -7.336 -35.694 1.00 91.88 561 ASP A O 1
ATOM 4564 N N . GLY A 1 562 ? 25.267 -8.971 -36.649 1.00 87.38 562 GLY A N 1
ATOM 4565 C CA . GLY A 1 562 ? 26.556 -8.542 -36.109 1.00 87.38 562 GLY A CA 1
ATOM 4566 C C . GLY A 1 562 ? 26.755 -8.888 -34.627 1.00 87.38 562 GLY A C 1
ATOM 4567 O O . GLY A 1 562 ? 25.841 -9.319 -33.924 1.00 87.38 562 GLY A O 1
ATOM 4568 N N . GLY A 1 563 ? 27.983 -8.700 -34.141 1.00 89.44 563 GLY A N 1
ATOM 4569 C CA . GLY A 1 563 ? 28.346 -8.915 -32.736 1.00 89.44 563 GLY A CA 1
ATOM 4570 C C . GLY A 1 563 ? 28.670 -10.368 -32.365 1.00 89.44 563 GLY A C 1
ATOM 4571 O O . GLY A 1 563 ? 29.071 -11.177 -33.207 1.00 89.44 563 GLY A O 1
ATOM 4572 N N . ARG A 1 564 ? 28.529 -10.691 -31.075 1.00 90.38 564 ARG A N 1
ATOM 4573 C CA . ARG A 1 564 ? 28.908 -11.981 -30.477 1.00 90.38 564 ARG A CA 1
ATOM 4574 C C . ARG A 1 564 ? 27.758 -12.551 -29.654 1.00 90.38 564 ARG A C 1
ATOM 4576 O O . ARG A 1 564 ? 27.188 -11.851 -28.827 1.00 90.38 564 ARG A O 1
ATOM 4583 N N . VAL A 1 565 ? 27.454 -13.833 -29.831 1.00 90.12 565 VAL A N 1
ATOM 4584 C CA . VAL A 1 565 ? 26.426 -14.561 -29.074 1.00 90.12 565 VAL A CA 1
ATOM 4585 C C . VAL A 1 565 ? 27.067 -15.769 -28.413 1.00 90.12 565 VAL A C 1
ATOM 4587 O O . VAL A 1 565 ? 27.309 -16.756 -29.092 1.00 90.12 565 VAL A O 1
ATOM 4590 N N . ASP A 1 566 ? 27.339 -15.744 -27.113 1.00 90.88 566 ASP A N 1
ATOM 4591 C CA . ASP A 1 566 ? 27.996 -16.857 -26.415 1.00 90.88 566 ASP A CA 1
ATOM 4592 C C . ASP A 1 566 ? 27.056 -18.061 -26.244 1.00 90.88 566 ASP A C 1
ATOM 4594 O O . ASP A 1 566 ? 27.395 -19.185 -26.642 1.00 90.88 566 ASP A O 1
ATOM 4598 N N . HIS A 1 567 ? 25.846 -17.822 -25.731 1.00 90.25 567 HIS A N 1
ATOM 4599 C CA . HIS A 1 567 ? 24.830 -18.849 -25.516 1.00 90.25 567 HIS A CA 1
ATOM 4600 C C . HIS A 1 567 ? 23.449 -18.399 -26.002 1.00 90.25 567 HIS A C 1
ATOM 4602 O O . HIS A 1 567 ? 22.936 -17.367 -25.578 1.00 90.25 567 HIS A O 1
ATOM 4608 N N . LEU A 1 568 ? 22.829 -19.216 -26.860 1.00 91.25 568 LEU A N 1
ATOM 4609 C CA . LEU A 1 568 ? 21.435 -19.066 -27.277 1.00 91.25 568 LEU A CA 1
ATOM 4610 C C . LEU A 1 568 ? 20.705 -20.394 -27.085 1.00 91.25 568 LEU A C 1
ATOM 4612 O O . LEU A 1 568 ? 21.014 -21.395 -27.739 1.00 91.25 568 LEU A O 1
ATOM 4616 N N . ILE A 1 569 ? 19.747 -20.414 -26.165 1.00 90.88 569 ILE A N 1
ATOM 4617 C CA . ILE A 1 569 ? 19.027 -21.613 -25.743 1.00 90.88 569 ILE A CA 1
ATOM 4618 C C . ILE A 1 569 ? 17.524 -21.361 -25.883 1.00 90.88 569 ILE A C 1
ATOM 4620 O O . ILE A 1 569 ? 16.967 -20.521 -25.186 1.00 90.88 569 ILE A O 1
ATOM 4624 N N . LEU A 1 570 ? 16.853 -22.113 -26.760 1.00 89.88 570 LEU A N 1
ATOM 4625 C CA . LEU A 1 570 ? 15.406 -22.007 -26.996 1.00 89.88 570 LEU A CA 1
ATOM 4626 C C . LEU A 1 570 ? 14.718 -23.346 -26.696 1.00 89.88 570 LEU A C 1
ATOM 4628 O O . LEU A 1 570 ? 14.972 -24.352 -27.371 1.00 89.88 570 LEU A O 1
ATOM 4632 N N . ARG A 1 571 ? 13.827 -23.372 -25.697 1.00 89.69 571 ARG A N 1
ATOM 4633 C CA . ARG A 1 571 ? 13.250 -24.608 -25.141 1.00 89.69 571 ARG A CA 1
ATOM 4634 C C . ARG A 1 571 ? 11.725 -24.648 -25.161 1.00 89.69 571 ARG A C 1
ATOM 4636 O O . ARG A 1 571 ? 11.089 -23.876 -24.445 1.00 89.69 571 ARG A O 1
ATOM 4643 N N . LYS A 1 572 ? 11.152 -25.651 -25.831 1.00 87.25 572 LYS A N 1
ATOM 4644 C CA . LYS A 1 572 ? 9.703 -25.921 -25.898 1.00 87.25 572 LYS A CA 1
ATOM 4645 C C . LYS A 1 572 ? 8.869 -24.775 -26.495 1.00 87.25 572 LYS A C 1
ATOM 4647 O O . LYS A 1 572 ? 7.742 -24.547 -26.073 1.00 87.25 572 LYS A O 1
ATOM 4652 N N . LEU A 1 573 ? 9.416 -24.057 -27.475 1.00 85.62 573 LEU A N 1
ATOM 4653 C CA . LEU A 1 573 ? 8.787 -22.878 -28.093 1.00 85.62 573 LEU A CA 1
ATOM 4654 C C . LEU A 1 573 ? 8.283 -23.161 -29.514 1.00 85.62 573 LEU A C 1
ATOM 4656 O O . LEU A 1 573 ? 8.748 -24.099 -30.165 1.00 85.62 573 LEU A O 1
ATOM 4660 N N . VAL A 1 574 ? 7.392 -22.308 -30.033 1.00 87.56 574 VAL A N 1
ATOM 4661 C CA . VAL A 1 574 ? 7.195 -22.155 -31.483 1.00 87.56 574 VAL A CA 1
ATOM 4662 C C . VAL A 1 574 ? 8.026 -20.964 -31.941 1.00 87.56 574 VAL A C 1
ATOM 4664 O O . VAL A 1 574 ? 7.689 -19.810 -31.702 1.00 87.56 574 VAL A O 1
ATOM 4667 N N . VAL A 1 575 ? 9.150 -21.255 -32.586 1.00 86.69 575 VAL A N 1
ATOM 4668 C CA . VAL A 1 575 ? 10.059 -20.241 -33.115 1.00 86.69 575 VAL A CA 1
ATOM 4669 C C . VAL A 1 575 ? 9.661 -19.970 -34.559 1.00 86.69 575 VAL A C 1
ATOM 4671 O O . VAL A 1 575 ? 9.992 -20.742 -35.458 1.00 86.69 575 VAL A O 1
ATOM 4674 N N . GLU A 1 576 ? 8.923 -18.888 -34.794 1.00 88.88 576 GLU A N 1
ATOM 4675 C CA . GLU A 1 576 ? 8.491 -18.524 -36.147 1.00 88.88 576 GLU A CA 1
ATOM 4676 C C . GLU A 1 576 ? 9.684 -18.145 -37.026 1.00 88.88 576 GLU A C 1
ATOM 4678 O O . GLU A 1 576 ? 9.717 -18.475 -38.210 1.00 88.88 576 GLU A O 1
ATOM 4683 N N . ARG A 1 577 ? 10.671 -17.461 -36.438 1.00 87.62 577 ARG A N 1
ATOM 4684 C CA . ARG A 1 577 ? 11.839 -16.945 -37.148 1.00 87.62 577 ARG A CA 1
ATOM 4685 C C . ARG A 1 577 ? 13.045 -16.862 -36.220 1.00 87.62 577 ARG A C 1
ATOM 4687 O O . ARG A 1 577 ? 12.999 -16.156 -35.221 1.00 87.62 577 ARG A O 1
ATOM 4694 N N . LEU A 1 578 ? 14.128 -17.536 -36.584 1.00 89.81 578 LEU A N 1
ATOM 4695 C CA . LEU A 1 578 ? 15.448 -17.359 -35.986 1.00 89.81 578 LEU A CA 1
ATOM 4696 C C . LEU A 1 578 ? 16.427 -16.943 -37.085 1.00 89.81 578 LEU A C 1
ATOM 4698 O O . LEU A 1 578 ? 16.693 -17.728 -37.993 1.00 89.81 578 LEU A O 1
ATOM 4702 N N . GLU A 1 579 ? 16.941 -15.717 -37.026 1.00 89.69 579 GLU A N 1
ATOM 4703 C CA . GLU A 1 579 ? 17.931 -15.211 -37.984 1.00 89.69 579 GLU A CA 1
ATOM 4704 C C . GLU A 1 579 ? 19.247 -14.866 -37.287 1.00 89.69 579 GLU A C 1
ATOM 4706 O O . GLU A 1 579 ? 19.259 -14.103 -36.329 1.00 89.69 579 GLU A O 1
ATOM 4711 N N . LEU A 1 580 ? 20.356 -15.404 -37.788 1.00 88.12 580 LEU A N 1
ATOM 4712 C CA . LEU A 1 580 ? 21.708 -15.127 -37.310 1.00 88.12 580 LEU A CA 1
ATOM 4713 C C . LEU A 1 580 ? 22.552 -14.656 -38.500 1.00 88.12 580 LEU A C 1
ATOM 4715 O O . LEU A 1 580 ? 22.770 -15.408 -39.457 1.00 88.12 580 LEU A O 1
ATOM 4719 N N . ARG A 1 581 ? 22.979 -13.394 -38.479 1.00 86.94 581 ARG A N 1
ATOM 4720 C CA . ARG A 1 581 ? 23.717 -12.741 -39.567 1.00 86.94 581 ARG A CA 1
ATOM 4721 C C . ARG A 1 581 ? 24.998 -12.133 -39.015 1.00 86.94 581 ARG A C 1
ATOM 4723 O O . ARG A 1 581 ? 24.959 -11.441 -38.009 1.00 86.94 581 ARG A O 1
ATOM 4730 N N . ASN A 1 582 ? 26.130 -12.382 -39.677 1.00 83.88 582 ASN A N 1
ATOM 4731 C CA . ASN A 1 582 ? 27.423 -11.752 -39.370 1.00 83.88 582 ASN A CA 1
ATOM 4732 C C . ASN A 1 582 ? 27.860 -11.819 -37.890 1.00 83.88 582 ASN A C 1
ATOM 4734 O O . ASN A 1 582 ? 28.615 -10.962 -37.442 1.00 83.88 582 ASN A O 1
ATOM 4738 N N . CYS A 1 583 ? 27.384 -12.804 -37.126 1.00 80.12 583 CYS A N 1
ATOM 4739 C CA . CYS A 1 583 ? 27.663 -12.914 -35.698 1.00 80.12 583 CYS A CA 1
ATOM 4740 C C . CYS A 1 583 ? 28.625 -14.069 -35.394 1.00 80.12 583 CYS A C 1
ATOM 4742 O O . CYS A 1 583 ? 28.529 -15.152 -35.985 1.00 80.12 583 CYS A O 1
ATOM 4744 N N . GLU A 1 584 ? 29.504 -13.866 -34.416 1.00 78.62 584 GLU A N 1
ATOM 4745 C CA . GLU A 1 584 ? 30.283 -14.943 -33.807 1.00 78.62 584 GLU A CA 1
ATOM 4746 C C . GLU A 1 584 ? 29.389 -15.702 -32.828 1.00 78.62 584 GLU A C 1
ATOM 4748 O O . GLU A 1 584 ? 28.911 -15.119 -31.856 1.00 78.62 584 GLU A O 1
ATOM 4753 N N . HIS A 1 585 ? 29.131 -16.990 -33.067 1.00 66.38 585 HIS A N 1
ATOM 4754 C CA . HIS A 1 585 ? 28.236 -17.756 -32.200 1.00 66.38 585 HIS A CA 1
ATOM 4755 C C . HIS A 1 585 ? 28.778 -19.160 -31.884 1.00 66.38 585 HIS A C 1
ATOM 4757 O O . HIS A 1 585 ? 28.776 -20.034 -32.755 1.00 66.38 585 HIS A O 1
ATOM 4763 N N . PRO A 1 586 ? 29.204 -19.443 -30.637 1.00 58.75 586 PRO A N 1
ATOM 4764 C CA . PRO A 1 586 ? 29.769 -20.735 -30.288 1.00 58.75 586 PRO A CA 1
ATOM 4765 C C . PRO A 1 586 ? 28.724 -21.809 -29.936 1.00 58.75 586 PRO A C 1
ATOM 4767 O O . PRO A 1 586 ? 29.019 -22.988 -30.140 1.00 58.75 586 PRO A O 1
ATOM 4770 N N . VAL A 1 587 ? 27.538 -21.463 -29.401 1.00 76.12 587 VAL A N 1
ATOM 4771 C CA . VAL A 1 587 ? 26.583 -22.453 -28.852 1.00 76.12 587 VAL A CA 1
ATOM 4772 C C . VAL A 1 587 ? 25.107 -22.097 -29.099 1.00 76.12 587 VAL A C 1
ATOM 4774 O O . VAL A 1 587 ? 24.508 -21.366 -28.311 1.00 76.12 587 VAL A O 1
ATOM 4777 N N . LEU A 1 588 ? 24.486 -22.722 -30.109 1.00 82.31 588 LEU A N 1
ATOM 4778 C CA . LEU A 1 588 ? 23.030 -22.706 -30.327 1.00 82.31 588 LEU A CA 1
ATOM 4779 C C . LEU A 1 588 ? 22.396 -24.034 -29.873 1.00 82.31 588 LEU A C 1
ATOM 4781 O O . LEU A 1 588 ? 22.758 -25.109 -30.368 1.00 82.31 588 LEU A O 1
ATOM 4785 N N . LYS A 1 589 ? 21.423 -23.974 -28.954 1.00 84.19 589 LYS A N 1
ATOM 4786 C CA . LYS A 1 589 ? 20.665 -25.141 -28.466 1.00 84.19 589 LYS A CA 1
ATOM 4787 C C . LYS A 1 589 ? 19.165 -24.965 -28.685 1.00 84.19 589 LYS A C 1
ATOM 4789 O O . LYS A 1 589 ? 18.565 -24.020 -28.179 1.00 84.19 589 LYS A O 1
ATOM 4794 N N . LEU A 1 590 ? 18.558 -25.927 -29.379 1.00 82.06 590 LEU A N 1
ATOM 4795 C CA . LEU A 1 590 ? 17.114 -26.011 -29.602 1.00 82.06 590 LEU A CA 1
ATOM 4796 C C . LEU A 1 590 ? 16.601 -27.317 -28.973 1.00 82.06 590 LEU A C 1
ATOM 4798 O O . LEU A 1 590 ? 16.964 -28.400 -29.431 1.00 82.06 590 LEU A O 1
ATOM 4802 N N . GLU A 1 591 ? 15.786 -27.237 -27.918 1.00 83.50 591 GLU A N 1
ATOM 4803 C CA . GLU A 1 591 ? 15.299 -28.420 -27.179 1.00 83.50 591 GLU A CA 1
ATOM 4804 C C . GLU A 1 591 ? 13.765 -28.412 -27.122 1.00 83.50 591 GLU A C 1
ATOM 4806 O O . GLU A 1 591 ? 13.169 -27.507 -26.543 1.00 83.50 591 GLU A O 1
ATOM 4811 N N . GLY A 1 592 ? 13.089 -29.386 -27.733 1.00 76.06 592 GLY A N 1
ATOM 4812 C CA . GLY A 1 592 ? 11.618 -29.439 -27.746 1.00 76.06 592 GLY A CA 1
ATOM 4813 C C . GLY A 1 592 ? 10.913 -28.310 -28.502 1.00 76.06 592 GLY A C 1
ATOM 4814 O O . GLY A 1 592 ? 9.693 -28.194 -28.404 1.00 76.06 592 GLY A O 1
ATOM 4815 N N . SER A 1 593 ? 11.647 -27.461 -29.226 1.00 78.69 593 SER A N 1
ATOM 4816 C CA . SER A 1 593 ? 11.103 -26.296 -29.934 1.00 78.69 593 SER A CA 1
ATOM 4817 C C . SER A 1 593 ? 10.765 -26.628 -31.391 1.00 78.69 593 SER A C 1
ATOM 4819 O O . SER A 1 593 ? 11.548 -27.272 -32.087 1.00 78.69 593 SER A O 1
ATOM 4821 N N . LYS A 1 594 ? 9.619 -26.145 -31.881 1.00 77.31 594 LYS A N 1
ATOM 4822 C CA . LYS A 1 594 ? 9.250 -26.190 -33.303 1.00 77.31 594 LYS A CA 1
ATOM 4823 C C . LYS A 1 594 ? 9.735 -24.912 -33.978 1.00 77.31 594 LYS A C 1
ATOM 4825 O O . LYS A 1 594 ? 9.200 -23.845 -33.698 1.00 77.31 594 LYS A O 1
ATOM 4830 N N . VAL A 1 595 ? 10.720 -25.018 -34.865 1.00 76.75 595 VAL A N 1
ATOM 4831 C CA . VAL A 1 595 ? 11.257 -23.873 -35.620 1.00 76.75 595 VAL A CA 1
ATOM 4832 C C . VAL A 1 595 ? 10.684 -23.869 -37.034 1.00 76.75 595 VAL A C 1
ATOM 4834 O O . VAL A 1 595 ? 10.773 -24.879 -37.729 1.00 76.75 595 VAL A O 1
ATOM 4837 N N . TRP A 1 596 ? 10.065 -22.762 -37.448 1.00 76.88 596 TRP A N 1
ATOM 4838 C CA . TRP A 1 596 ? 9.450 -22.621 -38.774 1.00 76.88 596 TRP A CA 1
ATOM 4839 C C . TRP A 1 596 ? 10.435 -22.078 -39.808 1.00 76.88 596 TRP A C 1
ATOM 4841 O O . TRP A 1 596 ? 10.508 -22.609 -40.913 1.00 76.88 596 TRP A O 1
ATOM 4851 N N . LEU A 1 597 ? 11.216 -21.061 -39.440 1.00 71.75 597 LEU A N 1
ATOM 4852 C CA . LEU A 1 597 ? 12.260 -20.485 -40.281 1.00 71.75 597 LEU A CA 1
ATOM 4853 C C . LEU A 1 597 ? 13.545 -20.316 -39.469 1.00 71.75 597 LEU A C 1
ATOM 4855 O O . LEU A 1 597 ? 13.561 -19.605 -38.465 1.00 71.75 597 LEU A O 1
ATOM 4859 N N . LEU A 1 598 ? 14.624 -20.945 -39.933 1.00 78.12 598 LEU A N 1
ATOM 4860 C CA . LEU A 1 598 ? 15.977 -20.759 -39.419 1.00 78.12 598 LEU A CA 1
ATOM 4861 C C . LEU A 1 598 ? 16.845 -20.234 -40.557 1.00 78.12 598 LEU A C 1
ATOM 4863 O O . LEU A 1 598 ? 17.012 -20.933 -41.548 1.00 78.12 598 LEU A O 1
ATOM 4867 N N . ARG A 1 599 ? 17.408 -19.036 -40.403 1.00 75.88 599 ARG A N 1
ATOM 4868 C CA . ARG A 1 599 ? 18.329 -18.443 -41.372 1.00 75.88 599 ARG A CA 1
ATOM 4869 C C . ARG A 1 599 ? 19.666 -18.164 -40.707 1.00 75.88 599 ARG A C 1
ATOM 4871 O O . ARG A 1 599 ? 19.741 -17.337 -39.803 1.00 75.88 599 ARG A O 1
ATOM 4878 N N . VAL A 1 600 ? 20.717 -18.821 -41.178 1.00 71.50 600 VAL A N 1
ATOM 4879 C CA . VAL A 1 600 ? 22.094 -18.592 -40.720 1.00 71.50 600 VAL A CA 1
ATOM 4880 C C . VAL A 1 600 ? 22.934 -18.224 -41.940 1.00 71.50 600 VAL A C 1
ATOM 4882 O O . VAL A 1 600 ? 22.898 -18.945 -42.935 1.00 71.50 600 VAL A O 1
ATOM 4885 N N . ASN A 1 601 ? 23.619 -17.080 -41.895 1.00 68.69 601 ASN A N 1
ATOM 4886 C CA . ASN A 1 601 ? 24.441 -16.583 -43.006 1.00 68.69 601 ASN A CA 1
ATOM 4887 C C . ASN A 1 601 ? 25.901 -17.080 -42.892 1.00 68.69 601 ASN A C 1
ATOM 4889 O O . ASN A 1 601 ? 26.424 -17.226 -41.788 1.00 68.69 601 ASN A O 1
ATOM 4893 N N . ALA A 1 602 ? 26.561 -17.288 -44.032 1.00 50.09 602 ALA A N 1
ATOM 4894 C CA . ALA A 1 602 ? 27.868 -17.923 -44.237 1.00 50.09 602 ALA A CA 1
ATOM 4895 C C . ALA A 1 602 ? 29.040 -17.382 -43.402 1.00 50.09 602 ALA A C 1
ATOM 4897 O O . ALA A 1 602 ? 29.997 -18.098 -43.118 1.00 50.09 602 ALA A O 1
ATOM 4898 N N . ARG A 1 603 ? 28.983 -16.112 -42.979 1.00 57.84 603 ARG A N 1
ATOM 4899 C CA . ARG A 1 603 ? 30.027 -15.492 -42.140 1.00 57.84 603 ARG A CA 1
ATOM 4900 C C . ARG A 1 603 ? 29.917 -15.841 -40.651 1.00 57.84 603 ARG A C 1
ATOM 4902 O O . ARG A 1 603 ? 30.745 -15.390 -39.866 1.00 57.84 603 ARG A O 1
ATOM 4909 N N . CYS A 1 604 ? 28.922 -16.630 -40.248 1.00 56.22 604 CYS A N 1
ATOM 4910 C CA . CYS A 1 604 ? 28.791 -17.109 -38.876 1.00 56.22 604 CYS A CA 1
ATOM 4911 C C . CYS A 1 604 ? 29.749 -18.279 -38.603 1.00 56.22 604 CYS A C 1
ATOM 4913 O O . CYS A 1 604 ? 29.605 -19.371 -39.148 1.00 56.22 604 CYS A O 1
ATOM 4915 N N . THR A 1 605 ? 30.692 -18.091 -37.682 1.00 55.38 605 THR A N 1
ATOM 4916 C CA . THR A 1 605 ? 31.623 -19.131 -37.213 1.00 55.38 605 THR A CA 1
ATOM 4917 C C . THR A 1 605 ? 30.950 -20.063 -36.193 1.00 55.38 605 THR A C 1
ATOM 4919 O O . THR A 1 605 ? 31.296 -20.101 -35.015 1.00 55.38 605 THR A O 1
ATOM 4922 N N . SER A 1 606 ? 29.944 -20.826 -36.631 1.00 50.97 606 SER A N 1
ATOM 4923 C CA . SER A 1 606 ? 29.216 -21.775 -35.773 1.00 50.97 606 SER A CA 1
ATOM 4924 C C . SER A 1 606 ? 30.050 -23.030 -35.481 1.00 50.97 606 SER A C 1
ATOM 4926 O O . SER A 1 606 ? 30.435 -23.747 -36.404 1.00 50.97 606 SER A O 1
ATOM 4928 N N . LYS A 1 607 ? 30.264 -23.363 -34.198 1.00 48.38 607 LYS A N 1
ATOM 4929 C CA . LYS A 1 607 ? 30.969 -24.598 -33.784 1.00 48.38 607 LYS A CA 1
ATOM 4930 C C . LYS A 1 607 ? 30.048 -25.772 -33.423 1.00 48.38 607 LYS A C 1
ATOM 4932 O O . LYS A 1 607 ? 30.525 -26.907 -33.406 1.00 48.38 607 LYS A O 1
ATOM 4937 N N . ARG A 1 608 ? 28.757 -25.553 -33.110 1.00 54.78 608 ARG A N 1
ATOM 4938 C CA . ARG A 1 608 ? 27.833 -26.638 -32.708 1.00 54.78 608 ARG A CA 1
ATOM 4939 C C . ARG A 1 608 ? 26.356 -26.205 -32.709 1.00 54.78 608 ARG A C 1
ATOM 4941 O O . ARG A 1 608 ? 25.959 -25.396 -31.875 1.00 54.78 608 ARG A O 1
ATOM 4948 N N . ILE A 1 609 ? 25.531 -26.811 -33.569 1.00 59.19 609 ILE A N 1
ATOM 4949 C CA . ILE A 1 609 ? 24.059 -26.775 -33.470 1.00 59.19 609 ILE A CA 1
ATOM 4950 C C . ILE A 1 609 ? 23.610 -28.116 -32.883 1.00 59.19 609 ILE A C 1
ATOM 4952 O O . ILE A 1 609 ? 23.936 -29.167 -33.432 1.00 59.19 609 ILE A O 1
ATOM 4956 N N . VAL A 1 610 ? 22.885 -28.103 -31.761 1.00 57.28 610 VAL A N 1
ATOM 4957 C CA . VAL A 1 610 ? 22.335 -29.323 -31.142 1.00 57.28 610 VAL A CA 1
ATOM 4958 C C . VAL A 1 610 ? 20.811 -29.234 -31.133 1.00 57.28 610 VAL A C 1
ATOM 4960 O O . VAL A 1 610 ? 20.247 -28.406 -30.419 1.00 57.28 610 VAL A O 1
ATOM 4963 N N . SER A 1 611 ? 20.160 -30.095 -31.918 1.00 55.31 611 SER A N 1
ATOM 4964 C CA . SER A 1 611 ? 18.712 -30.336 -31.883 1.00 55.31 611 SER A CA 1
ATOM 4965 C C . SER A 1 611 ? 18.468 -31.732 -31.311 1.00 55.31 611 SER A C 1
ATOM 4967 O O . SER A 1 611 ? 19.085 -32.693 -31.771 1.00 55.31 611 SER A O 1
ATOM 4969 N N . LYS A 1 612 ? 17.624 -31.853 -30.281 1.00 52.19 612 LYS A N 1
ATOM 4970 C CA . LYS A 1 612 ? 17.312 -33.140 -29.627 1.00 52.19 612 LYS A CA 1
ATOM 4971 C C . LYS A 1 612 ? 16.002 -33.773 -30.110 1.00 52.19 612 LYS A C 1
ATOM 4973 O O . LYS A 1 612 ? 15.624 -34.840 -29.634 1.00 52.19 612 LYS A O 1
ATOM 4978 N N . ASP A 1 613 ? 15.339 -33.161 -31.088 1.00 48.94 613 ASP A N 1
ATOM 4979 C CA . ASP A 1 613 ? 13.948 -33.450 -31.412 1.00 48.94 613 ASP A CA 1
ATOM 4980 C C . ASP A 1 613 ? 13.797 -33.429 -32.941 1.00 48.94 613 ASP A C 1
ATOM 4982 O O . ASP A 1 613 ? 13.795 -32.366 -33.566 1.00 48.94 613 ASP A O 1
ATOM 4986 N N . GLY A 1 614 ? 13.711 -34.609 -33.563 1.00 42.12 614 GLY A N 1
ATOM 4987 C CA . GLY A 1 614 ? 13.755 -34.831 -35.021 1.00 42.12 614 GLY A CA 1
ATOM 4988 C C . GLY A 1 614 ? 12.607 -34.243 -35.864 1.00 42.12 614 GLY A C 1
ATOM 4989 O O . GLY A 1 614 ? 12.279 -34.801 -36.904 1.00 42.12 614 GLY A O 1
ATOM 4990 N N . GLN A 1 615 ? 11.978 -33.143 -35.437 1.00 44.19 615 GLN A N 1
ATOM 4991 C CA . GLN A 1 615 ? 10.904 -32.431 -36.150 1.00 44.19 615 GLN A CA 1
ATOM 4992 C C . GLN A 1 615 ? 11.301 -31.029 -36.648 1.00 44.19 615 GLN A C 1
ATOM 4994 O O . GLN A 1 615 ? 10.468 -30.311 -37.202 1.00 44.19 615 GLN A O 1
ATOM 4999 N N . SER A 1 616 ? 12.560 -30.621 -36.474 1.00 45.84 616 SER A N 1
ATOM 5000 C CA . SER A 1 616 ? 13.046 -29.323 -36.956 1.00 45.84 616 SER A CA 1
ATOM 5001 C C . SER A 1 616 ? 13.342 -29.396 -38.457 1.00 45.84 616 SER A C 1
ATOM 5003 O O . SER A 1 616 ? 14.287 -30.067 -38.866 1.00 45.84 616 SER A O 1
ATOM 5005 N N . LYS A 1 617 ? 12.559 -28.710 -39.295 1.00 44.12 617 LYS A N 1
ATOM 5006 C CA . LYS A 1 617 ? 12.908 -28.531 -40.710 1.00 44.12 617 LYS A CA 1
ATOM 5007 C C . LYS A 1 617 ? 13.798 -27.292 -40.831 1.00 44.12 617 LYS A C 1
ATOM 5009 O O . LYS A 1 617 ? 13.329 -26.169 -40.690 1.00 44.12 617 LYS A O 1
ATOM 5014 N N . ILE A 1 618 ? 15.097 -27.508 -41.025 1.00 48.59 618 ILE A N 1
ATOM 5015 C CA . ILE A 1 618 ? 16.062 -26.437 -41.294 1.00 48.59 618 ILE A CA 1
ATOM 5016 C C . ILE A 1 618 ? 15.922 -26.069 -42.769 1.00 48.59 618 ILE A C 1
ATOM 5018 O O . ILE A 1 618 ? 16.315 -26.838 -43.645 1.00 48.59 618 ILE A O 1
ATOM 5022 N N . TYR A 1 619 ? 15.330 -24.913 -43.040 1.00 44.41 619 TYR A N 1
ATOM 5023 C CA . TYR A 1 619 ? 15.202 -24.386 -44.389 1.00 44.41 619 TYR A CA 1
ATOM 5024 C C . TYR A 1 619 ? 16.280 -23.327 -44.600 1.00 44.41 619 TYR A C 1
ATOM 5026 O O . TYR A 1 619 ? 16.074 -22.166 -44.273 1.00 44.41 619 TYR A O 1
ATOM 5034 N N . GLU A 1 620 ? 17.399 -23.758 -45.182 1.00 40.56 620 GLU A N 1
ATOM 5035 C CA . GLU A 1 620 ? 18.395 -22.908 -45.847 1.00 40.56 620 GLU A CA 1
ATOM 5036 C C . GLU A 1 620 ? 19.551 -22.362 -44.974 1.00 40.56 620 GLU A C 1
ATOM 5038 O O . GLU A 1 620 ? 19.448 -21.352 -44.279 1.00 40.56 620 GLU A O 1
ATOM 5043 N N . VAL A 1 621 ? 20.713 -23.014 -45.105 1.00 40.62 621 VAL A N 1
ATOM 5044 C CA . VAL A 1 621 ? 22.034 -22.392 -44.914 1.00 40.62 621 VAL A CA 1
ATOM 5045 C C . VAL A 1 621 ? 22.438 -21.887 -46.298 1.00 40.62 621 VAL A C 1
ATOM 5047 O O . VAL A 1 621 ? 22.614 -22.696 -47.208 1.00 40.62 621 VAL A O 1
ATOM 5050 N N . LYS A 1 622 ? 22.478 -20.568 -46.494 1.00 36.62 622 LYS A N 1
ATOM 5051 C CA . LYS A 1 622 ? 22.960 -19.954 -47.740 1.00 36.62 622 LYS A CA 1
ATOM 5052 C C . LYS A 1 622 ? 24.380 -19.455 -47.497 1.00 36.62 622 LYS A C 1
ATOM 5054 O O . LYS A 1 622 ? 24.566 -18.619 -46.609 1.00 36.62 622 LYS A O 1
ATOM 5059 N N . ASP A 1 623 ? 25.318 -20.013 -48.262 1.00 35.34 623 ASP A N 1
ATOM 5060 C CA . ASP A 1 623 ? 26.687 -19.504 -48.410 1.00 35.34 623 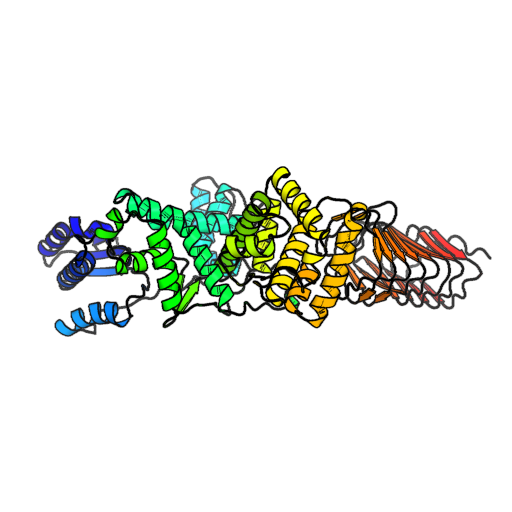ASP A CA 1
ATOM 5061 C C . ASP A 1 623 ? 26.710 -18.115 -49.074 1.00 35.34 623 ASP A C 1
ATOM 5063 O O . ASP A 1 623 ? 25.862 -17.876 -49.972 1.00 35.34 623 ASP A O 1
#

Foldseek 3Di:
DPQEAEDEDELCCCVVCLVVLVVVQVPDDPPHTAYEYEYPALLVQLDFFPVSHCSSVVSLVSVVVSCPRPRYHYHYDHDPFPPPCCVVVVSVVVVCVVVPDPPPDDDDDDFFDDPVRLQVVQVVVQVVVVVVVQPDGDGLVLLCVLPVCSSLVVSHVLLSVLLSVVCSVQNSVRSNDPLVSLVSSVVVQLCVLCVPVVVVDVLSVQCSVCLLVLLLVQLQQQLQVDDPDDDLVCLLPDDFDSPPDWTKDFLVVSLVSQVVVSVVGDDPVRVVRTDSVSSSSSSQPGPQWDDDPRIITGPGVLNSLSSLLVLQLQLLLQCLVPNDLLCSLVSSCVSSVHLANNQDSSSLVSNLSVLVPDDLVSLVSSLVSLLVSLLDPDQLPPDDRDPPHDSVRSLSVSLSSLLSNQRSDPDAQVVRPSNLVSVQSSLVCCVPPPVPSNSSSQSSLDLGEHACHEHACHENEQREHANYEAENYHYHNYEYHAYECENYEDDYPEHEYEQYEHHPAAYEAYEDHYEYEQYEDDYAYEQYAAYAYEYEQYHAAEDAHEYPDDPDAHEYEYEYAHHEHEYDHHYLHADAYDYYHNYAYEYDEYYNYEYNEYEYEPNYPYDDYDYPDPRHDYDDDDD